Protein AF-0000000074783397 (afdb_homodimer)

Nearest PDB structures (foldseek):
  5oes-assembly3_F  TM=9.819E-01  e=5.656E-22  Solanum tuberosum
  5oes-assembly1_B  TM=9.816E-01  e=9.470E-22  Solanum tuberosum
  5oes-assembly1_A  TM=9.809E-01  e=1.003E-21  Solanum tuberosum
  5oes-assembly3_E  TM=9.808E-01  e=1.125E-21  Solanum tuberosum
  3kal-assembly1_A  TM=9.768E-01  e=3.300E-20  Glycine max

Radius of gyration: 29.47 Å; Cα contacts (8 Å, |Δi|>4): 673; chains: 2; bounding box: 68×84×69 Å

InterPro domains:
  IPR005615 Glutathione synthase [PF03917] (94-286)
  IPR005615 Glutathione synthase [PTHR11130] (87-312)
  IPR014049 Glutathione synthase, N-terminal, eukaryotic [G3DSA:3.30.1490.80] (87-173)
  IPR037013 Glutathione synthase, substrate-binding domain superfamily [G3DSA:3.40.50.1760] (271-317)

Sequence (634 aa):
MSALARIRLDLFSTNLFNADRIYNQNRTLLPLAFARELHFAIAKQDLHNAAYRRQFHSCAFDLTMDRTGFAERGEEVEDEIAISPIAHSVAPDLVDEIVYDALVWSSLHGLVVGDRRVEGSGTVPGVGLVHAPFSLLPMPFPKRYWRQASELAPIFNELVDRVSLDGKFLQDALSRTKQADAFTSRLLDIHSEMLEKNKTEDIRLGLHRSDYMVDGETNLLLQIEFNTISSSFAGLSCLVSELHRNLLNHYGKNLGLDPRKVPGNTAVSRFAEAIAKAWNEYNNTSAVVTIVVQGEERNMYDQHCLTALLKEIYPLPMSALARIRLDLFSTNLFNADRIYNQNRTLLPLAFARELHFAIAKQDLHNAAYRRQFHSCAFDLTMDRTGFAERGEEVEDEIAISPIAHSVAPDLVDEIVYDALVWSSLHGLVVGDRRVEGSGTVPGVGLVHAPFSLLPMPFPKRYWRQASELAPIFNELVDRVSLDGKFLQDALSRTKQADAFTSRLLDIHSEMLEKNKTEDIRLGLHRSDYMVDGETNLLLQIEFNTISSSFAGLSCLVSELHRNLLNHYGKNLGLDPRKVPGNTAVSRFAEAIAKAWNEYNNTSAVVTIVVQGEERNMYDQHCLTALLKEIYPLP

Structure (mmCIF, N/CA/C/O backbone):
data_AF-0000000074783397-model_v1
#
loop_
_entity.id
_entity.type
_entity.pdbx_description
1 polymer 'Glutathione synthetase'
#
loop_
_atom_site.group_PDB
_atom_site.id
_atom_site.type_symbol
_atom_site.label_atom_id
_atom_site.label_alt_id
_atom_site.label_comp_id
_atom_site.label_asym_id
_atom_site.label_entity_id
_atom_site.label_seq_id
_atom_site.pdbx_PDB_ins_code
_atom_site.Cartn_x
_atom_site.Cartn_y
_atom_site.Cartn_z
_atom_site.occupancy
_atom_site.B_iso_or_equiv
_atom_site.auth_seq_id
_atom_site.auth_comp_id
_atom_site.auth_asym_id
_atom_site.auth_atom_id
_atom_site.pdbx_PDB_model_num
ATOM 1 N N . MET A 1 1 ? 32.438 -26.734 -14 1 20.53 1 MET A N 1
ATOM 2 C CA . MET A 1 1 ? 31.484 -26.656 -15.102 1 20.53 1 MET A CA 1
ATOM 3 C C . MET A 1 1 ? 30.047 -26.734 -14.57 1 20.53 1 MET A C 1
ATOM 5 O O . MET A 1 1 ? 29.406 -27.781 -14.648 1 20.53 1 MET A O 1
ATOM 9 N N . SER A 1 2 ? 29.797 -26.156 -13.289 1 21.59 2 SER A N 1
ATOM 10 C CA . SER A 1 2 ? 28.703 -26.25 -12.32 1 21.59 2 SER A CA 1
ATOM 11 C C . SER A 1 2 ? 27.375 -25.812 -12.93 1 21.59 2 SER A C 1
ATOM 13 O O . SER A 1 2 ? 27.281 -24.703 -13.453 1 21.59 2 SER A O 1
ATOM 15 N N . ALA A 1 3 ? 26.641 -26.766 -13.586 1 20.2 3 ALA A N 1
ATOM 16 C CA . ALA A 1 3 ? 25.391 -26.719 -14.344 1 20.2 3 ALA A CA 1
ATOM 17 C C . ALA A 1 3 ? 24.328 -25.906 -13.602 1 20.2 3 ALA A C 1
ATOM 19 O O . ALA A 1 3 ? 24.016 -26.203 -12.445 1 20.2 3 ALA A O 1
ATOM 20 N N . LEU A 1 4 ? 24.312 -24.594 -13.781 1 20.5 4 LEU A N 1
ATOM 21 C CA . LEU A 1 4 ? 23.391 -23.547 -13.352 1 20.5 4 LEU A CA 1
ATOM 22 C C . LEU A 1 4 ? 21.953 -23.953 -13.633 1 20.5 4 LEU A C 1
ATOM 24 O O . LEU A 1 4 ? 21.531 -24.031 -14.797 1 20.5 4 LEU A O 1
ATOM 28 N N . ALA A 1 5 ? 21.453 -25.016 -12.984 1 20.14 5 ALA A N 1
ATOM 29 C CA . ALA A 1 5 ? 20.078 -25.469 -13.164 1 20.14 5 ALA A CA 1
ATOM 30 C C . ALA A 1 5 ? 19.094 -24.344 -12.867 1 20.14 5 ALA A C 1
ATOM 32 O O . ALA A 1 5 ? 19.062 -23.812 -11.758 1 20.14 5 ALA A O 1
ATOM 33 N N . ARG A 1 6 ? 18.891 -23.359 -13.828 1 22.27 6 ARG A N 1
ATOM 34 C CA . ARG A 1 6 ? 17.922 -22.266 -13.828 1 22.27 6 ARG A CA 1
ATOM 35 C C . ARG A 1 6 ? 16.5 -22.797 -13.719 1 22.27 6 ARG A C 1
ATOM 37 O O . ARG A 1 6 ? 16.078 -23.656 -14.5 1 22.27 6 ARG A O 1
ATOM 44 N N . ILE A 1 7 ? 16.109 -22.984 -12.523 1 21.36 7 ILE A N 1
ATOM 45 C CA . ILE A 1 7 ? 14.703 -23.312 -12.375 1 21.36 7 ILE A CA 1
ATOM 46 C C . ILE A 1 7 ? 13.852 -22.234 -13.039 1 21.36 7 ILE A C 1
ATOM 48 O O . ILE A 1 7 ? 13.914 -21.062 -12.648 1 21.36 7 ILE A O 1
ATOM 52 N N . ARG A 1 8 ? 13.703 -22.328 -14.383 1 22.64 8 ARG A N 1
ATOM 53 C CA . ARG A 1 8 ? 12.867 -21.406 -15.148 1 22.64 8 ARG A CA 1
ATOM 54 C C . ARG A 1 8 ? 11.398 -21.547 -14.742 1 22.64 8 ARG A C 1
ATOM 56 O O . ARG A 1 8 ? 10.82 -22.625 -14.828 1 22.64 8 ARG A O 1
ATOM 63 N N . LEU A 1 9 ? 11.055 -20.875 -13.742 1 22.31 9 LEU A N 1
ATOM 64 C CA . LEU A 1 9 ? 9.625 -20.719 -13.523 1 22.31 9 LEU A CA 1
ATOM 65 C C . LEU A 1 9 ? 8.977 -19.938 -14.656 1 22.31 9 LEU A C 1
ATOM 67 O O . LEU A 1 9 ? 9.336 -18.781 -14.906 1 22.31 9 LEU A O 1
ATOM 71 N N . ASP A 1 10 ? 8.648 -20.594 -15.742 1 23.75 10 ASP A N 1
ATOM 72 C CA . ASP A 1 10 ? 7.93 -19.984 -16.859 1 23.75 10 ASP A CA 1
ATOM 73 C C . ASP A 1 10 ? 6.547 -19.5 -16.438 1 23.75 10 ASP A C 1
ATOM 75 O O . ASP A 1 10 ? 5.641 -20.312 -16.219 1 23.75 10 ASP A O 1
ATOM 79 N N . LEU A 1 11 ? 6.543 -18.547 -15.578 1 23.08 11 LEU A N 1
ATOM 80 C CA . LEU A 1 11 ? 5.254 -17.906 -15.375 1 23.08 11 LEU A CA 1
ATOM 81 C C . LEU A 1 11 ? 4.812 -17.172 -16.641 1 23.08 11 LEU A C 1
ATOM 83 O O . LEU A 1 11 ? 5.449 -16.188 -17.047 1 23.08 11 LEU A O 1
ATOM 87 N N . PHE A 1 12 ? 4.375 -17.891 -17.703 1 23.73 12 PHE A N 1
ATOM 88 C CA . PHE A 1 12 ? 3.867 -17.281 -18.922 1 23.73 12 PHE A CA 1
ATOM 89 C C . PHE A 1 12 ? 2.617 -16.453 -18.641 1 23.73 12 PHE A C 1
ATOM 91 O O . PHE A 1 12 ? 1.717 -16.906 -17.938 1 23.73 12 PHE A O 1
ATOM 98 N N . SER A 1 13 ? 2.83 -15.156 -18.531 1 23.19 13 SER A N 1
ATOM 99 C CA . SER A 1 13 ? 1.697 -14.234 -18.5 1 23.19 13 SER A CA 1
ATOM 100 C C . SER A 1 13 ? 0.89 -14.305 -19.797 1 23.19 13 SER A C 1
ATOM 102 O O . SER A 1 13 ? 1.434 -14.109 -20.875 1 23.19 13 SER A O 1
ATOM 104 N N . THR A 1 14 ? 0.062 -15.32 -20 1 24.84 14 THR A N 1
ATOM 105 C CA . THR A 1 14 ? -0.842 -15.328 -21.141 1 24.84 14 THR A CA 1
ATOM 106 C C . THR A 1 14 ? -1.585 -14 -21.25 1 24.84 14 THR A C 1
ATOM 108 O O . THR A 1 14 ? -2.131 -13.5 -20.266 1 24.84 14 THR A O 1
ATOM 111 N N . ASN A 1 15 ? -0.94 -13.148 -22.062 1 24.53 15 ASN A N 1
ATOM 112 C CA . ASN A 1 15 ? -1.583 -11.898 -22.453 1 24.53 15 ASN A CA 1
ATOM 113 C C . ASN A 1 15 ? -2.971 -12.141 -23.031 1 24.53 15 ASN A C 1
ATOM 115 O O . ASN A 1 15 ? -3.115 -12.859 -24.031 1 24.53 15 ASN A O 1
ATOM 119 N N . LEU A 1 16 ? -3.969 -12.055 -22.266 1 25.42 16 LEU A N 1
ATOM 120 C CA . LEU A 1 16 ? -5.379 -12.102 -22.641 1 25.42 16 LEU A CA 1
ATOM 121 C C . LEU A 1 16 ? -5.637 -11.281 -23.891 1 25.42 16 LEU A C 1
ATOM 123 O O . LEU A 1 16 ? -6.609 -11.523 -24.609 1 25.42 16 LEU A O 1
ATOM 127 N N . PHE A 1 17 ? -4.84 -10.273 -24.141 1 25.55 17 PHE A N 1
ATOM 128 C CA . PHE A 1 17 ? -5.312 -9.367 -25.172 1 25.55 17 PHE A CA 1
ATOM 129 C C . PHE A 1 17 ? -5.059 -9.945 -26.562 1 25.55 17 PHE A C 1
ATOM 131 O O . PHE A 1 17 ? -5.438 -9.352 -27.578 1 25.55 17 PHE A O 1
ATOM 138 N N . ASN A 1 18 ? -4.113 -10.883 -26.625 1 25.03 18 ASN A N 1
ATOM 139 C CA . ASN A 1 18 ? -3.883 -11.242 -28.016 1 25.03 18 ASN A CA 1
ATOM 140 C C . ASN A 1 18 ? -5.047 -12.047 -28.594 1 25.03 18 ASN A C 1
ATOM 142 O O . ASN A 1 18 ? -4.855 -12.898 -29.453 1 25.03 18 ASN A O 1
ATOM 146 N N . ALA A 1 19 ? -6.141 -12.07 -27.875 1 25.98 19 ALA A N 1
ATOM 147 C CA . ALA A 1 19 ? -7.258 -12.852 -28.406 1 25.98 19 ALA A CA 1
ATOM 148 C C . ALA A 1 19 ? -7.68 -12.352 -29.781 1 25.98 19 ALA A C 1
ATOM 150 O O . ALA A 1 19 ? -8.398 -13.047 -30.5 1 25.98 19 ALA A O 1
ATOM 151 N N . ASP A 1 20 ? -7.254 -11.102 -30.125 1 25.78 20 ASP A N 1
ATOM 152 C CA . ASP A 1 20 ? -7.848 -10.617 -31.375 1 25.78 20 ASP A CA 1
ATOM 153 C C . ASP A 1 20 ? -7.293 -11.375 -32.562 1 25.78 20 ASP A C 1
ATOM 155 O O . ASP A 1 20 ? -7.996 -11.586 -33.562 1 25.78 20 ASP A O 1
ATOM 159 N N . ARG A 1 21 ? -5.969 -11.664 -32.531 1 25.88 21 ARG A N 1
ATOM 160 C CA . ARG A 1 21 ? -5.438 -12.023 -33.844 1 25.88 21 ARG A CA 1
ATOM 161 C C . ARG A 1 21 ? -5.891 -13.422 -34.25 1 25.88 21 ARG A C 1
ATOM 163 O O . ARG A 1 21 ? -5.766 -13.812 -35.406 1 25.88 21 ARG A O 1
ATOM 170 N N . ILE A 1 22 ? -6.062 -14.258 -33.219 1 26.2 22 ILE A N 1
ATOM 171 C CA . ILE A 1 22 ? -6.234 -15.633 -33.688 1 26.2 22 ILE A CA 1
ATOM 172 C C . ILE A 1 22 ? -7.633 -15.812 -34.281 1 26.2 22 ILE A C 1
ATOM 174 O O . ILE A 1 22 ? -8.016 -16.922 -34.656 1 26.2 22 ILE A O 1
ATOM 178 N N . TYR A 1 23 ? -8.453 -14.703 -34.281 1 24.39 23 TYR A N 1
ATOM 179 C CA . TYR A 1 23 ? -9.828 -14.977 -34.688 1 24.39 23 TYR A CA 1
ATOM 180 C C . TYR A 1 23 ? -9.891 -15.359 -36.156 1 24.39 23 TYR A C 1
ATOM 182 O O . TYR A 1 23 ? -10.961 -15.703 -36.656 1 24.39 23 TYR A O 1
ATOM 190 N N . ASN A 1 24 ? -8.961 -14.859 -36.906 1 22.72 24 ASN A N 1
ATOM 191 C CA . ASN A 1 24 ? -9.453 -14.914 -38.25 1 22.72 24 ASN A CA 1
ATOM 192 C C . ASN A 1 24 ? -9.547 -16.344 -38.781 1 22.72 24 ASN A C 1
ATOM 194 O O . ASN A 1 24 ? -10.266 -16.625 -39.719 1 22.72 24 ASN A O 1
ATOM 198 N N . GLN A 1 25 ? -8.398 -17.109 -38.594 1 22.19 25 GLN A N 1
ATOM 199 C CA . GLN A 1 25 ? -8.469 -18.078 -39.688 1 22.19 25 GLN A CA 1
ATOM 200 C C . GLN A 1 25 ? -9.547 -19.125 -39.438 1 22.19 25 GLN A C 1
ATOM 202 O O . GLN A 1 25 ? -10.422 -19.344 -40.281 1 22.19 25 GLN A O 1
ATOM 207 N N . ASN A 1 26 ? -9.133 -20.453 -39.125 1 21.8 26 ASN A N 1
ATOM 208 C CA . ASN A 1 26 ? -9.805 -21.688 -39.5 1 21.8 26 ASN A CA 1
ATOM 209 C C . ASN A 1 26 ? -11 -21.969 -38.594 1 21.8 26 ASN A C 1
ATOM 211 O O . ASN A 1 26 ? -11.016 -21.578 -37.438 1 21.8 26 ASN A O 1
ATOM 215 N N . ARG A 1 27 ? -12.328 -22.406 -39.062 1 24.02 27 ARG A N 1
ATOM 216 C CA . ARG A 1 27 ? -13.727 -22.75 -38.812 1 24.02 27 ARG A CA 1
ATOM 217 C C . ARG A 1 27 ? -13.852 -23.656 -37.594 1 24.02 27 ARG A C 1
ATOM 219 O O . ARG A 1 27 ? -14.961 -24.047 -37.219 1 24.02 27 ARG A O 1
ATOM 226 N N . THR A 1 28 ? -12.828 -24.562 -37.375 1 20.86 28 THR A N 1
ATOM 227 C CA . THR A 1 28 ? -13.25 -25.609 -36.438 1 20.86 28 THR A CA 1
ATOM 228 C C . THR A 1 28 ? -13.5 -25.016 -35.062 1 20.86 28 THR A C 1
ATOM 230 O O . THR A 1 28 ? -12.609 -24.391 -34.469 1 20.86 28 THR A O 1
ATOM 233 N N . LEU A 1 29 ? -14.82 -24.562 -34.75 1 22.78 29 LEU A N 1
ATOM 234 C CA . LEU A 1 29 ? -15.555 -23.828 -33.75 1 22.78 29 LEU A CA 1
ATOM 235 C C . LEU A 1 29 ? -15.258 -24.375 -32.344 1 22.78 29 LEU A C 1
ATOM 237 O O . LEU A 1 29 ? -15.781 -25.438 -31.969 1 22.78 29 LEU A O 1
ATOM 241 N N . LEU A 1 30 ? -13.922 -24.719 -32.031 1 20.81 30 LEU A N 1
ATOM 242 C CA . LEU A 1 30 ? -13.93 -25.219 -30.672 1 20.81 30 LEU A CA 1
ATOM 243 C C . LEU A 1 30 ? -14.555 -24.219 -29.719 1 20.81 30 LEU A C 1
ATOM 245 O O . LEU A 1 30 ? -14.336 -23 -29.859 1 20.81 30 LEU A O 1
ATOM 249 N N . PRO A 1 31 ? -15.773 -24.531 -28.984 1 22.45 31 PRO A N 1
ATOM 250 C CA . PRO A 1 31 ? -16.594 -23.766 -28.047 1 22.45 31 PRO A CA 1
ATOM 251 C C . PRO A 1 31 ? -15.773 -23.016 -27 1 22.45 31 PRO A C 1
ATOM 253 O O . PRO A 1 31 ? -16.312 -22.594 -25.969 1 22.45 31 PRO A O 1
ATOM 256 N N . LEU A 1 32 ? -14.461 -22.719 -27.328 1 22.64 32 LEU A N 1
ATOM 257 C CA . LEU A 1 32 ? -13.703 -22 -26.297 1 22.64 32 LEU A CA 1
ATOM 258 C C . LEU A 1 32 ? -14.305 -20.641 -26.031 1 22.64 32 LEU A C 1
ATOM 260 O O . LEU A 1 32 ? -13.68 -19.781 -25.391 1 22.64 32 LEU A O 1
ATOM 264 N N . ALA A 1 33 ? -15.5 -20.297 -26.672 1 23.39 33 ALA A N 1
ATOM 265 C CA . ALA A 1 33 ? -16.047 -18.953 -26.844 1 23.39 33 ALA A CA 1
ATOM 266 C C . ALA A 1 33 ? -16.438 -18.359 -25.484 1 23.39 33 ALA A C 1
ATOM 268 O O . ALA A 1 33 ? -16.5 -17.141 -25.344 1 23.39 33 ALA A O 1
ATOM 269 N N . PHE A 1 34 ? -16.938 -19.234 -24.547 1 22.19 34 PHE A N 1
ATOM 270 C CA . PHE A 1 34 ? -17.812 -18.656 -23.547 1 22.19 34 PHE A CA 1
ATOM 271 C C . PHE A 1 34 ? -17.031 -17.75 -22.609 1 22.19 34 PHE A C 1
ATOM 273 O O . PHE A 1 34 ? -17.562 -16.766 -22.094 1 22.19 34 PHE A O 1
ATOM 280 N N . ALA A 1 35 ? -15.82 -18.141 -22.25 1 22.22 35 ALA A N 1
ATOM 281 C CA . ALA A 1 35 ? -15.219 -17.453 -21.109 1 22.22 35 ALA A CA 1
ATOM 282 C C . ALA A 1 35 ? -14.859 -16.016 -21.453 1 22.22 35 ALA A C 1
ATOM 284 O O . ALA A 1 35 ? -14.484 -15.234 -20.578 1 22.22 35 ALA A O 1
ATOM 285 N N . ARG A 1 36 ? -14.859 -15.672 -22.734 1 24.34 36 ARG A N 1
ATOM 286 C CA . ARG A 1 36 ? -14.375 -14.367 -23.188 1 24.34 36 ARG A CA 1
ATOM 287 C C . ARG A 1 36 ? -15.352 -13.266 -22.797 1 24.34 36 ARG A C 1
ATOM 289 O O . ARG A 1 36 ? -14.961 -12.102 -22.656 1 24.34 36 ARG A O 1
ATOM 296 N N . GLU A 1 37 ? -16.688 -13.648 -22.859 1 24.59 37 GLU A N 1
ATOM 297 C CA . GLU A 1 37 ? -17.734 -12.633 -22.859 1 24.59 37 GLU A CA 1
ATOM 298 C C . GLU A 1 37 ? -17.844 -11.969 -21.484 1 24.59 37 GLU A C 1
ATOM 300 O O . GLU A 1 37 ? -18.281 -10.82 -21.375 1 24.59 37 GLU A O 1
ATOM 305 N N . LEU A 1 38 ? -17.531 -12.758 -20.484 1 23.67 38 LEU A N 1
ATOM 306 C CA . LEU A 1 38 ? -17.969 -12.172 -19.219 1 23.67 38 LEU A CA 1
ATOM 307 C C . LEU A 1 38 ? -17.156 -10.93 -18.891 1 23.67 38 LEU A C 1
ATOM 309 O O . LEU A 1 38 ? -17.578 -10.102 -18.078 1 23.67 38 LEU A O 1
ATOM 313 N N . HIS A 1 39 ? -15.953 -10.898 -19.531 1 22.66 39 HIS A N 1
ATOM 314 C CA . HIS A 1 39 ? -15.086 -9.883 -18.953 1 22.66 39 HIS A CA 1
ATOM 315 C C . HIS A 1 39 ? -15.609 -8.484 -19.234 1 22.66 39 HIS A C 1
ATOM 317 O O . HIS A 1 39 ? -15.5 -7.586 -18.391 1 22.66 39 HIS A O 1
ATOM 323 N N . PHE A 1 40 ? -15.922 -8.32 -20.578 1 22.94 40 PHE A N 1
ATOM 324 C CA . PHE A 1 40 ? -16 -6.945 -21.062 1 22.94 40 PHE A CA 1
ATOM 325 C C . PHE A 1 40 ? -17.344 -6.32 -20.703 1 22.94 40 PHE A C 1
ATOM 327 O O . PHE A 1 40 ? -17.688 -5.242 -21.188 1 22.94 40 PHE A O 1
ATOM 334 N N . ALA A 1 41 ? -18.156 -7.105 -20 1 23.31 41 ALA A N 1
ATOM 335 C CA . ALA A 1 41 ? -19.484 -6.527 -19.938 1 23.31 41 ALA A CA 1
ATOM 336 C C . ALA A 1 41 ? -19.453 -5.16 -19.25 1 23.31 41 ALA A C 1
ATOM 338 O O . ALA A 1 41 ? -20.406 -4.383 -19.359 1 23.31 41 ALA A O 1
ATOM 339 N N . ILE A 1 42 ? -18.438 -5 -18.438 1 22.64 42 ILE A N 1
ATOM 340 C CA . ILE A 1 42 ? -18.797 -3.875 -17.578 1 22.64 42 ILE A CA 1
ATOM 341 C C . ILE A 1 42 ? -18.609 -2.566 -18.344 1 22.64 42 ILE A C 1
ATOM 343 O O . ILE A 1 42 ? -18.844 -1.484 -17.797 1 22.64 42 ILE A O 1
ATOM 347 N N . ALA A 1 43 ? -17.906 -2.725 -19.578 1 21.66 43 ALA A N 1
ATOM 348 C CA . ALA A 1 43 ? -17.547 -1.361 -19.969 1 21.66 43 ALA A CA 1
ATOM 349 C C . ALA A 1 43 ? -18.797 -0.536 -20.25 1 21.66 43 ALA A C 1
ATOM 351 O O . ALA A 1 43 ? -18.906 0.61 -19.812 1 21.66 43 ALA A O 1
ATOM 352 N N . LYS A 1 44 ? -19.375 -0.853 -21.484 1 20.84 44 LYS A N 1
ATOM 353 C CA . LYS A 1 44 ? -20.125 0.186 -22.188 1 20.84 44 LYS A CA 1
ATOM 354 C C . LYS A 1 44 ? -21.516 0.368 -21.594 1 20.84 44 LYS A C 1
ATOM 356 O O . LYS A 1 44 ? -22.422 -0.427 -21.859 1 20.84 44 LYS A O 1
ATOM 361 N N . GLN A 1 45 ? -21.688 0.542 -20.328 1 21.56 45 GLN A N 1
ATOM 362 C CA . GLN A 1 45 ? -23.062 0.847 -19.953 1 21.56 45 GLN A CA 1
ATOM 363 C C . GLN A 1 45 ? -23.609 2.004 -20.781 1 21.56 45 GLN A C 1
ATOM 365 O O . GLN A 1 45 ? -23.172 3.145 -20.641 1 21.56 45 GLN A O 1
ATOM 370 N N . ASP A 1 46 ? -23.844 1.751 -22.125 1 22.02 46 ASP A N 1
ATOM 371 C CA . ASP A 1 46 ? -24.875 2.641 -22.656 1 22.02 46 ASP A CA 1
ATOM 372 C C . ASP A 1 46 ? -26.094 2.701 -21.734 1 22.02 46 ASP A C 1
ATOM 374 O O . ASP A 1 46 ? -26.562 1.67 -21.266 1 22.02 46 ASP A O 1
ATOM 378 N N . LEU A 1 47 ? -26.406 3.846 -21.141 1 21.91 47 LEU A N 1
ATOM 379 C CA . LEU A 1 47 ? -27.453 4.262 -20.188 1 21.91 47 LEU A CA 1
ATOM 380 C C . LEU A 1 47 ? -28.812 3.732 -20.625 1 21.91 47 LEU A C 1
ATOM 382 O O . LEU A 1 47 ? -29.812 3.938 -19.922 1 21.91 47 LEU A O 1
ATOM 386 N N . HIS A 1 48 ? -28.969 3.418 -22.016 1 21.62 48 HIS A N 1
ATOM 387 C CA . HIS A 1 48 ? -30.406 3.424 -22.234 1 21.62 48 HIS A CA 1
ATOM 388 C C . HIS A 1 48 ? -31.078 2.254 -21.516 1 21.62 48 HIS A C 1
ATOM 390 O O . HIS A 1 48 ? -32.031 2.443 -20.781 1 21.62 48 HIS A O 1
ATOM 396 N N . ASN A 1 49 ? -31.266 1.076 -22.391 1 20.48 49 ASN A N 1
ATOM 397 C CA . ASN A 1 49 ? -32.375 0.144 -22.203 1 20.48 49 ASN A CA 1
ATOM 398 C C . ASN A 1 49 ? -32.094 -0.825 -21.062 1 20.48 49 ASN A C 1
ATOM 400 O O . ASN A 1 49 ? -31.125 -1.577 -21.094 1 20.48 49 ASN A O 1
ATOM 404 N N . ALA A 1 50 ? -32.5 -0.555 -19.875 1 21.59 50 ALA A N 1
ATOM 405 C CA . ALA A 1 50 ? -32.5 -1.151 -18.547 1 21.59 50 ALA A CA 1
ATOM 406 C C . ALA A 1 50 ? -32.938 -2.613 -18.594 1 21.59 50 ALA A C 1
ATOM 408 O O . ALA A 1 50 ? -33.188 -3.23 -17.562 1 21.59 50 ALA A O 1
ATOM 409 N N . ALA A 1 51 ? -33.344 -3.074 -19.891 1 20.5 51 ALA A N 1
ATOM 410 C CA . ALA A 1 51 ? -34.219 -4.223 -19.672 1 20.5 51 ALA A CA 1
ATOM 411 C C . ALA A 1 51 ? -33.469 -5.375 -19.016 1 20.5 51 ALA A C 1
ATOM 413 O O . ALA A 1 51 ? -32.25 -5.359 -18.938 1 20.5 51 ALA A O 1
ATOM 414 N N . TYR A 1 52 ? -34 -6.66 -19.172 1 19.94 52 TYR A N 1
ATOM 415 C CA . TYR A 1 52 ? -34.062 -7.953 -18.5 1 19.94 52 TYR A CA 1
ATOM 416 C C . TYR A 1 52 ? -32.844 -8.781 -18.797 1 19.94 52 TYR A C 1
ATOM 418 O O . TYR A 1 52 ? -32.844 -9.609 -19.719 1 19.94 52 TYR A O 1
ATOM 426 N N . ARG A 1 53 ? -31.578 -8.164 -18.984 1 22.25 53 ARG A N 1
ATOM 427 C CA . ARG A 1 53 ? -30.578 -9.117 -19.453 1 22.25 53 ARG A CA 1
ATOM 428 C C . ARG A 1 53 ? -30.438 -10.281 -18.469 1 22.25 53 ARG A C 1
ATOM 430 O O . ARG A 1 53 ? -30.406 -10.078 -17.266 1 22.25 53 ARG A O 1
ATOM 437 N N . ARG A 1 54 ? -30.719 -11.438 -18.891 1 21.72 54 ARG A N 1
ATOM 438 C CA . ARG A 1 54 ? -30.578 -12.773 -18.312 1 21.72 54 ARG A CA 1
ATOM 439 C C . ARG A 1 54 ? -29.141 -13.016 -17.859 1 21.72 54 ARG A C 1
ATOM 441 O O . ARG A 1 54 ? -28.203 -12.953 -18.656 1 21.72 54 ARG A O 1
ATOM 448 N N . GLN A 1 55 ? -28.719 -12.461 -16.688 1 21.81 55 GLN A N 1
ATOM 449 C CA . GLN A 1 55 ? -27.438 -12.477 -15.984 1 21.81 55 GLN A CA 1
ATOM 450 C C . GLN A 1 55 ? -26.859 -13.883 -15.906 1 21.81 55 GLN A C 1
ATOM 452 O O . GLN A 1 55 ? -27.453 -14.766 -15.273 1 21.81 55 GLN A O 1
ATOM 457 N N . PHE A 1 56 ? -26.312 -14.336 -17.031 1 20.94 56 PHE A N 1
ATOM 458 C CA . PHE A 1 56 ? -25.594 -15.602 -16.906 1 20.94 56 PHE A CA 1
ATOM 459 C C . PHE A 1 56 ? -24.484 -15.484 -15.867 1 20.94 56 PHE A C 1
ATOM 461 O O . PHE A 1 56 ? -23.672 -14.555 -15.922 1 20.94 56 PHE A O 1
ATOM 468 N N . HIS A 1 57 ? -24.688 -15.773 -14.57 1 22.17 57 HIS A N 1
ATOM 469 C CA . HIS A 1 57 ? -23.766 -15.805 -13.438 1 22.17 57 HIS A CA 1
ATOM 470 C C . HIS A 1 57 ? -22.672 -16.844 -13.648 1 22.17 57 HIS A C 1
ATOM 472 O O . HIS A 1 57 ? -22.922 -18.047 -13.555 1 22.17 57 HIS A O 1
ATOM 478 N N . SER A 1 58 ? -21.797 -16.641 -14.609 1 23.02 58 SER A N 1
ATOM 479 C CA . SER A 1 58 ? -20.641 -17.516 -14.672 1 23.02 58 SER A CA 1
ATOM 480 C C . SER A 1 58 ? -19.719 -17.297 -13.469 1 23.02 58 SER A C 1
ATOM 482 O O . SER A 1 58 ? -19.188 -16.203 -13.273 1 23.02 58 SER A O 1
ATOM 484 N N . CYS A 1 59 ? -20 -17.719 -12.234 1 22.77 59 CYS A N 1
ATOM 485 C CA . CYS A 1 59 ? -19.141 -17.672 -11.055 1 22.77 59 CYS A CA 1
ATOM 486 C C . CYS A 1 59 ? -17.969 -18.641 -11.195 1 22.77 59 CYS A C 1
ATOM 488 O O . CYS A 1 59 ? -18.156 -19.844 -11.297 1 22.77 59 CYS A O 1
ATOM 490 N N . ALA A 1 60 ? -16.969 -18.25 -11.922 1 24.22 60 ALA A N 1
ATOM 491 C CA . ALA A 1 60 ? -15.742 -19.062 -11.883 1 24.22 60 ALA A CA 1
ATOM 492 C C . ALA A 1 60 ? -15.133 -19.062 -10.48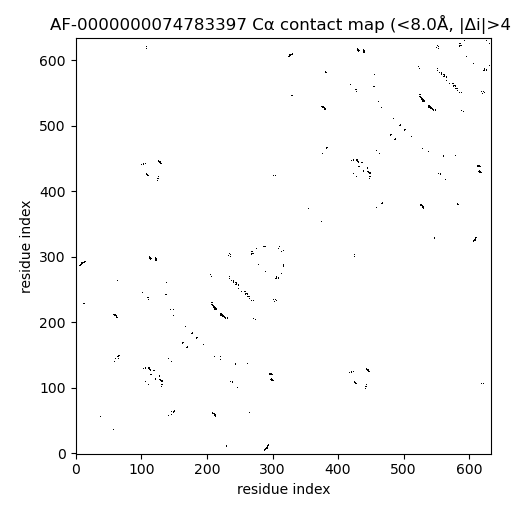4 1 24.22 60 ALA A C 1
ATOM 494 O O . ALA A 1 60 ? -14.914 -18.016 -9.891 1 24.22 60 ALA A O 1
ATOM 495 N N . PHE A 1 61 ? -15.492 -19.969 -9.578 1 24.78 61 PHE A N 1
ATOM 496 C CA . PHE A 1 61 ? -14.914 -20.156 -8.25 1 24.78 61 PHE A CA 1
ATOM 497 C C . PHE A 1 61 ? -13.547 -20.812 -8.344 1 24.78 61 PHE A C 1
ATOM 499 O O . PHE A 1 61 ? -13.375 -21.812 -9.07 1 24.78 61 PHE A O 1
ATOM 506 N N . ASP A 1 62 ? -12.641 -20.047 -8.297 1 25.64 62 ASP A N 1
ATOM 507 C CA . ASP A 1 62 ? -11.328 -20.641 -8.086 1 25.64 62 ASP A CA 1
ATOM 508 C C . ASP A 1 62 ? -11.203 -21.203 -6.672 1 25.64 62 ASP A C 1
ATOM 510 O O . ASP A 1 62 ? -11.281 -20.453 -5.695 1 25.64 62 ASP A O 1
ATOM 514 N N . LEU A 1 63 ? -11.695 -22.391 -6.352 1 25.86 63 LEU A N 1
ATOM 515 C CA . LEU A 1 63 ? -11.68 -23.047 -5.047 1 25.86 63 LEU A CA 1
ATOM 516 C C . LEU A 1 63 ? -10.281 -23.547 -4.703 1 25.86 63 LEU A C 1
ATOM 518 O O . LEU A 1 63 ? -9.812 -24.531 -5.289 1 25.86 63 LEU A O 1
ATOM 522 N N . THR A 1 64 ? -9.422 -22.766 -4.426 1 24.48 64 THR A N 1
ATOM 523 C CA . THR A 1 64 ? -8.266 -23.344 -3.746 1 24.48 64 THR A CA 1
ATOM 524 C C . THR A 1 64 ? -8.594 -23.656 -2.287 1 24.48 64 THR A C 1
ATOM 526 O O . THR A 1 64 ? -8.688 -22.734 -1.464 1 24.48 64 THR A O 1
ATOM 529 N N . MET A 1 65 ? -9.656 -24.516 -1.992 1 24.7 65 MET A N 1
ATOM 530 C CA . MET A 1 65 ? -10.18 -24.797 -0.658 1 24.7 65 MET A CA 1
ATOM 531 C C . MET A 1 65 ? -9.117 -25.469 0.21 1 24.7 65 MET A C 1
ATOM 533 O O . MET A 1 65 ? -8.414 -26.375 -0.249 1 24.7 65 MET A O 1
ATOM 537 N N . ASP A 1 66 ? -8.742 -24.797 1.205 1 22.69 66 ASP A N 1
ATOM 538 C CA . ASP A 1 66 ? -8.031 -25.484 2.275 1 22.69 66 ASP A CA 1
ATOM 539 C C . ASP A 1 66 ? -8.922 -26.516 2.951 1 22.69 66 ASP A C 1
ATOM 541 O O . ASP A 1 66 ? -10.133 -26.328 3.072 1 22.69 66 ASP A O 1
ATOM 545 N N . ARG A 1 67 ? -8.602 -27.844 3.033 1 24.42 67 ARG A N 1
ATOM 546 C CA . ARG A 1 67 ? -9.188 -29.031 3.627 1 24.42 67 ARG A CA 1
ATOM 547 C C . ARG A 1 67 ? -9.68 -28.766 5.043 1 24.42 67 ARG A C 1
ATOM 549 O O . ARG A 1 67 ? -10.227 -29.656 5.703 1 24.42 67 ARG A O 1
ATOM 556 N N . THR A 1 68 ? -9.352 -27.781 5.75 1 23.69 68 THR A N 1
ATOM 557 C CA . THR A 1 68 ? -9.547 -28.094 7.164 1 23.69 68 THR A CA 1
ATOM 558 C C . THR A 1 68 ? -11.031 -28.094 7.516 1 23.69 68 THR A C 1
ATOM 560 O O . THR A 1 68 ? -11.523 -29.047 8.125 1 23.69 68 THR A O 1
ATOM 563 N N . GLY A 1 69 ? -11.703 -27.031 8.008 1 23.44 69 GLY A N 1
ATOM 564 C CA . GLY A 1 69 ? -12.602 -27.094 9.156 1 23.44 69 GLY A CA 1
ATOM 565 C C . GLY A 1 69 ? -14.047 -27.344 8.766 1 23.44 69 GLY A C 1
ATOM 566 O O . GLY A 1 69 ? -14.961 -26.953 9.492 1 23.44 69 GLY A O 1
ATOM 567 N N . PHE A 1 70 ? -14.383 -27.844 7.555 1 26.77 70 PHE A N 1
ATOM 568 C CA . PHE A 1 70 ? -15.836 -27.906 7.43 1 26.77 70 PHE A CA 1
ATOM 569 C C . PHE A 1 70 ? -16.422 -28.984 8.328 1 26.77 70 PHE A C 1
ATOM 571 O O . PHE A 1 70 ? -16.031 -30.156 8.219 1 26.77 70 PHE A O 1
ATOM 578 N N . ALA A 1 71 ? -16.812 -28.641 9.602 1 21.84 71 ALA A N 1
ATOM 579 C CA . ALA A 1 71 ? -17.547 -29.562 10.461 1 21.84 71 ALA A CA 1
ATOM 580 C C . ALA A 1 71 ? -18.781 -30.125 9.75 1 21.84 71 ALA A C 1
ATOM 582 O O . ALA A 1 71 ? -19.422 -29.422 8.961 1 21.84 71 ALA A O 1
ATOM 583 N N . GLU A 1 72 ? -18.922 -31.375 9.664 1 24.66 72 GLU A N 1
ATOM 584 C CA . GLU A 1 72 ? -19.828 -32.375 9.117 1 24.66 72 GLU A CA 1
ATOM 585 C C . GLU A 1 72 ? -21.25 -32.156 9.602 1 24.66 72 GLU A C 1
ATOM 587 O O . GLU A 1 72 ? -22.062 -33.094 9.672 1 24.66 72 GLU A O 1
ATOM 592 N N . ARG A 1 73 ? -21.719 -30.969 10.156 1 26.39 73 ARG A N 1
ATOM 593 C CA . ARG A 1 73 ? -23.078 -31.266 10.617 1 26.39 73 ARG A CA 1
ATOM 594 C C . ARG A 1 73 ? -23.984 -31.625 9.445 1 26.39 73 ARG A C 1
ATOM 596 O O . ARG A 1 73 ? -24.094 -30.875 8.477 1 26.39 73 ARG A O 1
ATOM 603 N N . GLY A 1 74 ? -24.125 -32.875 9.133 1 25.31 74 GLY A N 1
ATOM 604 C CA . GLY A 1 74 ? -24.734 -33.688 8.102 1 25.31 74 GLY A CA 1
ATOM 605 C C . GLY A 1 74 ? -26.203 -33.375 7.887 1 25.31 74 GLY A C 1
ATOM 606 O O . GLY A 1 74 ? -26.938 -34.156 7.285 1 25.31 74 GLY A O 1
ATOM 607 N N . GLU A 1 75 ? -26.812 -32.344 8.664 1 30.88 75 GLU A N 1
ATOM 608 C CA . GLU A 1 75 ? -28.219 -32.562 8.383 1 30.88 75 GLU A CA 1
ATOM 609 C C . GLU A 1 75 ? -28.547 -32.25 6.922 1 30.88 75 GLU A C 1
ATOM 611 O O . GLU A 1 75 ? -28.062 -31.266 6.367 1 30.88 75 GLU A O 1
ATOM 616 N N . GLU A 1 76 ? -28.75 -33.125 6.176 1 30.75 76 GLU A N 1
ATOM 617 C CA . GLU A 1 76 ? -29.141 -33.188 4.77 1 30.75 76 GLU A CA 1
ATOM 618 C C . GLU A 1 76 ? -30.219 -32.156 4.441 1 30.75 76 GLU A C 1
ATOM 620 O O . GLU A 1 76 ? -31.406 -32.438 4.602 1 30.75 76 GLU A O 1
ATOM 625 N N . VAL A 1 77 ? -30.156 -30.875 5.02 1 28.73 77 VAL A N 1
ATOM 626 C CA . VAL A 1 77 ? -31.297 -30.078 4.602 1 28.73 77 VAL A CA 1
ATOM 627 C C . VAL A 1 77 ? -31.219 -29.812 3.098 1 28.73 77 VAL A C 1
ATOM 629 O O . VAL A 1 77 ? -30.156 -29.438 2.582 1 28.73 77 VAL A O 1
ATOM 632 N N . GLU A 1 78 ? -31.844 -30.469 2.307 1 32.06 78 GLU A N 1
ATOM 633 C CA . GLU A 1 78 ? -32.094 -30.203 0.894 1 32.06 78 GLU A CA 1
ATOM 634 C C . GLU A 1 78 ? -32.375 -28.719 0.653 1 32.06 78 GLU A C 1
ATOM 636 O O . GLU A 1 78 ? -33.5 -28.281 0.818 1 32.06 78 GLU A O 1
ATOM 641 N N . ASP A 1 79 ? -31.484 -27.781 1.152 1 32 79 ASP A N 1
ATOM 642 C CA . ASP A 1 79 ? -31.859 -26.375 1.07 1 32 79 ASP A CA 1
ATOM 643 C C . ASP A 1 79 ? -31.906 -25.906 -0.381 1 32 79 ASP A C 1
ATOM 645 O O . ASP A 1 79 ? -30.922 -26.047 -1.118 1 32 79 ASP A O 1
ATOM 649 N N . GLU A 1 80 ? -33 -25.891 -1.061 1 32.94 80 GLU A N 1
ATOM 650 C CA . GLU A 1 80 ? -33.281 -25.172 -2.287 1 32.94 80 GLU A CA 1
ATOM 651 C C . GLU A 1 80 ? -32.719 -23.75 -2.24 1 32.94 80 GLU A C 1
ATOM 653 O O . GLU A 1 80 ? -33.062 -22.969 -1.341 1 32.94 80 GLU A O 1
ATOM 658 N N . ILE A 1 81 ? -31.453 -23.516 -2.502 1 34.12 81 ILE A N 1
ATOM 659 C CA . ILE A 1 81 ? -30.859 -22.188 -2.572 1 34.12 81 ILE A CA 1
ATOM 660 C C . ILE A 1 81 ? -31.672 -21.297 -3.506 1 34.12 81 ILE A C 1
ATOM 662 O O 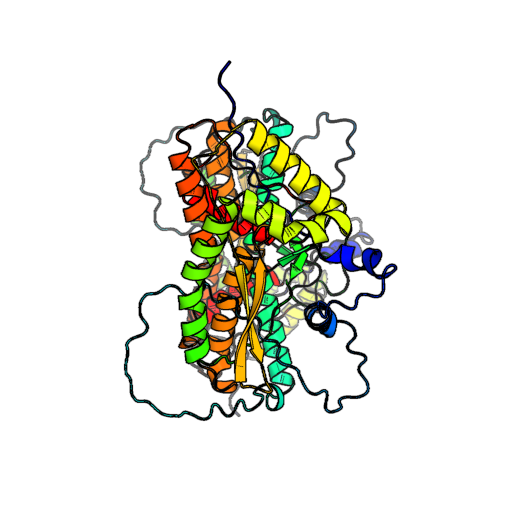. ILE A 1 81 ? -31.734 -21.547 -4.711 1 34.12 81 ILE A O 1
ATOM 666 N N . ALA A 1 82 ? -32.75 -20.688 -3.105 1 34.81 82 ALA A N 1
ATOM 667 C CA . ALA A 1 82 ? -33.406 -19.578 -3.795 1 34.81 82 ALA A CA 1
ATOM 668 C C . ALA A 1 82 ? -32.406 -18.453 -4.094 1 34.81 82 ALA A C 1
ATOM 670 O O . ALA A 1 82 ? -31.953 -17.766 -3.184 1 34.81 82 ALA A O 1
ATOM 671 N N . ILE A 1 83 ? -31.484 -18.625 -4.996 1 36.72 83 ILE A N 1
ATOM 672 C CA . ILE A 1 83 ? -30.672 -17.516 -5.461 1 36.72 83 ILE A CA 1
ATOM 673 C C . ILE A 1 83 ? -31.547 -16.297 -5.703 1 36.72 83 ILE A C 1
ATOM 675 O O . ILE A 1 83 ? -32.281 -16.219 -6.699 1 36.72 83 ILE A O 1
ATOM 679 N N . SER A 1 84 ? -32.219 -15.734 -4.824 1 41.31 84 SER A N 1
ATOM 680 C CA . SER A 1 84 ? -32.875 -14.453 -5.074 1 41.31 84 SER A CA 1
ATOM 681 C C . SER A 1 84 ? -31.859 -13.391 -5.496 1 41.31 84 SER A C 1
ATOM 683 O O . SER A 1 84 ? -30.812 -13.258 -4.875 1 41.31 84 SER A O 1
ATOM 685 N N . PRO A 1 85 ? -31.766 -12.961 -6.691 1 44.78 85 PRO A N 1
ATOM 686 C CA . PRO A 1 85 ? -30.875 -11.883 -7.121 1 44.78 85 PRO A CA 1
ATOM 687 C C . PRO A 1 85 ? -30.781 -10.75 -6.105 1 44.78 85 PRO A C 1
ATOM 689 O O . PRO A 1 85 ? -31.781 -10.117 -5.785 1 44.78 85 PRO A O 1
ATOM 692 N N . ILE A 1 86 ? -30 -10.812 -5.207 1 47.06 86 ILE A N 1
ATOM 693 C CA . ILE A 1 86 ? -29.719 -9.789 -4.211 1 47.06 86 ILE A CA 1
ATOM 694 C C . ILE A 1 86 ? -29.719 -8.414 -4.879 1 47.06 86 ILE A C 1
ATOM 696 O O . ILE A 1 86 ? -30.234 -7.441 -4.328 1 47.06 86 ILE A O 1
ATOM 700 N N . ALA A 1 87 ? -29.062 -8.383 -6.102 1 48.78 87 ALA A N 1
ATOM 701 C CA . ALA A 1 87 ? -28.766 -7.062 -6.664 1 48.78 87 ALA A CA 1
ATOM 702 C C . ALA A 1 87 ? -30.062 -6.293 -6.945 1 48.78 87 ALA A C 1
ATOM 704 O O . ALA A 1 87 ? -30.078 -5.062 -6.859 1 48.78 87 ALA A O 1
ATOM 705 N N . HIS A 1 88 ? -31.141 -7.039 -7.305 1 52.72 88 HIS A N 1
ATOM 706 C CA . HIS A 1 88 ? -32.312 -6.328 -7.809 1 52.72 88 HIS A CA 1
ATOM 707 C C . HIS A 1 88 ? -32.969 -5.512 -6.707 1 52.72 88 HIS A C 1
ATOM 709 O O . HIS A 1 88 ? -33.719 -4.566 -6.988 1 52.72 88 HIS A O 1
ATOM 715 N N . SER A 1 89 ? -32.531 -5.844 -5.434 1 62.41 89 SER A N 1
ATOM 716 C CA . SER A 1 89 ? -33.375 -5.156 -4.465 1 62.41 89 SER A CA 1
ATOM 717 C C . SER A 1 89 ? -32.562 -4.129 -3.666 1 62.41 89 SER A C 1
ATOM 719 O O . SER A 1 89 ? -33.094 -3.484 -2.762 1 62.41 89 SER A O 1
ATOM 721 N N . VAL A 1 90 ? -31.453 -3.912 -4.172 1 72.25 90 VAL A N 1
ATOM 722 C CA . VAL A 1 90 ? -30.719 -2.951 -3.355 1 72.25 90 VAL A CA 1
ATOM 723 C C . VAL A 1 90 ? -30.984 -1.536 -3.865 1 72.25 90 VAL A C 1
ATOM 725 O O . VAL A 1 90 ? -30.953 -1.29 -5.074 1 72.25 90 VAL A O 1
ATOM 728 N N . ALA A 1 91 ? -31.344 -0.686 -2.973 1 79.44 91 ALA A N 1
ATOM 729 C CA . ALA A 1 91 ? -31.578 0.711 -3.334 1 79.44 91 ALA A CA 1
ATOM 730 C C . ALA A 1 91 ? -30.359 1.299 -4.043 1 79.44 91 ALA A C 1
ATOM 732 O O . ALA A 1 91 ? -29.219 1.06 -3.633 1 79.44 91 ALA A O 1
ATOM 733 N N . PRO A 1 92 ? -30.656 1.96 -5.168 1 82.12 92 PRO A N 1
ATOM 734 C CA . PRO A 1 92 ? -29.562 2.504 -5.984 1 82.12 92 PRO A CA 1
ATOM 735 C C . PRO A 1 92 ? -28.594 3.361 -5.18 1 82.12 92 PRO A C 1
ATOM 737 O O . PRO A 1 92 ? -27.375 3.312 -5.41 1 82.12 92 PRO A O 1
ATOM 740 N N . ASP A 1 93 ? -29.094 4.023 -4.246 1 86.12 93 ASP A N 1
ATOM 741 C CA . ASP A 1 93 ? -28.234 4.879 -3.434 1 86.12 93 ASP A CA 1
ATOM 742 C C . ASP A 1 93 ? -27.281 4.047 -2.592 1 86.12 93 ASP A C 1
ATOM 744 O O . ASP A 1 93 ? -26.125 4.43 -2.402 1 86.12 93 ASP A O 1
ATOM 748 N N . LEU A 1 94 ? -27.812 3.01 -2.197 1 89.94 94 LEU A N 1
ATOM 749 C CA . LEU A 1 94 ? -26.984 2.121 -1.396 1 89.94 94 LEU A CA 1
ATOM 750 C C . LEU A 1 94 ? -25.875 1.501 -2.244 1 89.94 94 LEU A C 1
ATOM 752 O O . LEU A 1 94 ? -24.734 1.374 -1.791 1 89.94 94 LEU A O 1
ATOM 756 N N . VAL A 1 95 ? -26.281 1.16 -3.479 1 91.62 95 VAL A N 1
ATOM 757 C CA . VAL A 1 95 ? -25.297 0.579 -4.387 1 91.62 95 VAL A CA 1
ATOM 758 C C . VAL A 1 95 ? -24.172 1.574 -4.629 1 91.62 95 VAL A C 1
ATOM 760 O O . VAL A 1 95 ? -22.984 1.206 -4.594 1 91.62 95 VAL A O 1
ATOM 763 N N . ASP A 1 96 ? -24.547 2.797 -4.836 1 92.25 96 ASP A N 1
ATOM 764 C CA . ASP A 1 96 ? -23.531 3.828 -5.07 1 92.25 96 ASP A CA 1
ATOM 765 C C . ASP A 1 96 ? -22.609 3.977 -3.869 1 92.25 96 ASP A C 1
ATOM 767 O O . ASP A 1 96 ? -21.391 4.16 -4.031 1 92.25 96 ASP A O 1
ATOM 771 N N . GLU A 1 97 ? -23.188 3.902 -2.771 1 92.75 97 GLU A N 1
ATOM 772 C CA . GLU A 1 97 ? -22.391 4.008 -1.552 1 92.75 97 GLU A CA 1
ATOM 773 C C . GLU A 1 97 ? -21.438 2.834 -1.421 1 92.75 97 GLU A C 1
ATOM 775 O O . GLU A 1 97 ? -20.266 3.021 -1.076 1 92.75 97 GLU A O 1
ATOM 780 N N . ILE A 1 98 ? -21.938 1.655 -1.686 1 95.31 98 ILE A N 1
ATOM 781 C CA . ILE A 1 98 ? -21.109 0.458 -1.587 1 95.31 98 ILE A CA 1
ATOM 782 C C . ILE A 1 98 ? -20 0.517 -2.623 1 95.31 98 ILE A C 1
ATOM 784 O O . ILE A 1 98 ? -18.844 0.159 -2.33 1 95.31 98 ILE A O 1
ATOM 788 N N . VAL A 1 99 ? -20.359 0.94 -3.791 1 96.19 99 VAL A N 1
ATOM 789 C CA . VAL A 1 99 ? -19.359 1.056 -4.855 1 96.19 99 VAL A CA 1
ATOM 790 C C . VAL A 1 99 ? -18.266 2.025 -4.43 1 96.19 99 VAL A C 1
ATOM 792 O O . VAL A 1 99 ? -17.078 1.732 -4.586 1 96.19 99 VAL A O 1
ATOM 795 N N . TYR A 1 100 ? -18.688 3.131 -3.916 1 95.62 100 TYR A N 1
ATOM 796 C CA . TYR A 1 100 ? -17.719 4.121 -3.461 1 95.62 100 TYR A CA 1
ATOM 797 C C . TYR A 1 100 ? -16.781 3.527 -2.414 1 95.62 100 TYR A C 1
ATOM 799 O O . TYR A 1 100 ? -15.562 3.648 -2.525 1 95.62 100 TYR A O 1
ATOM 807 N N . ASP A 1 101 ? -17.328 2.879 -1.461 1 95.94 101 ASP A N 1
ATOM 808 C CA . ASP A 1 101 ? -16.531 2.291 -0.387 1 95.94 101 ASP A CA 1
ATOM 809 C C . ASP A 1 101 ? -15.617 1.194 -0.921 1 95.94 101 ASP A C 1
ATOM 811 O O . ASP A 1 101 ? -14.484 1.045 -0.459 1 95.94 101 ASP A O 1
ATOM 815 N N . ALA A 1 102 ? -16.125 0.432 -1.828 1 98.06 102 ALA A N 1
ATOM 816 C CA . ALA A 1 102 ? -15.32 -0.627 -2.426 1 98.06 102 ALA A CA 1
ATOM 817 C C . ALA A 1 102 ? -14.102 -0.051 -3.146 1 98.06 102 ALA A C 1
ATOM 819 O O . ALA A 1 102 ? -13 -0.581 -3.031 1 98.06 102 ALA A O 1
ATOM 820 N N . LEU A 1 103 ? -14.367 0.987 -3.877 1 98.12 103 LEU A N 1
ATOM 821 C CA . LEU A 1 103 ? -13.289 1.607 -4.637 1 98.12 103 LEU A CA 1
ATOM 822 C C . LEU A 1 103 ? -12.266 2.242 -3.701 1 98.12 103 LEU A C 1
ATOM 824 O O . LEU A 1 103 ? -11.055 2.168 -3.953 1 98.12 103 LEU A O 1
ATOM 828 N N . VAL A 1 104 ? -12.742 2.816 -2.654 1 97.75 104 VAL A N 1
ATOM 829 C CA . VAL A 1 104 ? -11.836 3.361 -1.649 1 97.75 104 VAL A CA 1
ATOM 830 C C . VAL A 1 104 ? -11 2.236 -1.049 1 97.75 104 VAL A C 1
ATOM 832 O O . VAL A 1 104 ? -9.773 2.334 -0.989 1 97.75 104 VAL A O 1
ATOM 835 N N . TRP A 1 105 ? -11.641 1.191 -0.625 1 98 105 TRP A N 1
ATOM 836 C CA . TRP A 1 105 ? -10.938 0.073 -0.008 1 98 105 TRP A CA 1
ATOM 837 C C . TRP A 1 105 ? -9.883 -0.495 -0.953 1 98 105 TRP A C 1
ATOM 839 O O . TRP A 1 105 ? -8.758 -0.772 -0.541 1 98 105 TRP A O 1
ATOM 849 N N . SER A 1 106 ? -10.289 -0.663 -2.227 1 98.5 106 SER A N 1
ATOM 850 C CA . SER A 1 106 ? -9.367 -1.187 -3.229 1 98.5 106 SER A CA 1
ATOM 851 C C . SER A 1 106 ? -8.117 -0.315 -3.342 1 98.5 106 SER A C 1
ATOM 853 O O . SER A 1 106 ? -7.004 -0.829 -3.43 1 98.5 106 SER A O 1
ATOM 855 N N . SER A 1 107 ? -8.32 0.962 -3.297 1 98.44 107 SER A N 1
ATOM 856 C CA . SER A 1 107 ? -7.223 1.915 -3.438 1 98.44 107 SER A CA 1
ATOM 857 C C . SER A 1 107 ? -6.301 1.88 -2.225 1 98.44 107 SER A C 1
ATOM 859 O O . SER A 1 107 ? -5.082 2.002 -2.361 1 98.44 107 SER A O 1
ATOM 861 N N . LEU A 1 108 ? -6.871 1.669 -1.102 1 98.19 108 LEU A N 1
ATOM 862 C CA . LEU A 1 108 ? -6.102 1.697 0.136 1 98.19 108 LEU A CA 1
ATOM 863 C C . LEU A 1 108 ? -5.34 0.39 0.333 1 98.19 108 LEU A C 1
ATOM 865 O O . LEU A 1 108 ? -4.336 0.353 1.046 1 98.19 108 LEU A O 1
ATOM 869 N N . HIS A 1 109 ? -5.738 -0.704 -0.311 1 98.19 109 HIS A N 1
ATOM 870 C CA . HIS A 1 109 ? -5.199 -2.01 0.056 1 98.19 109 HIS A CA 1
ATOM 871 C C . HIS A 1 109 ? -4.461 -2.648 -1.114 1 98.19 109 HIS A C 1
ATOM 873 O O . HIS A 1 109 ? -4.098 -3.826 -1.057 1 98.19 109 HIS A O 1
ATOM 879 N N . GLY A 1 110 ? -4.297 -1.918 -2.188 1 98.25 110 GLY A N 1
ATOM 880 C CA . GLY A 1 110 ? -3.459 -2.391 -3.277 1 98.25 110 GLY A CA 1
ATOM 881 C C . GLY A 1 110 ? -4.195 -3.297 -4.246 1 98.25 110 GLY A C 1
ATOM 882 O O . GLY A 1 110 ? -3.572 -4.09 -4.957 1 98.25 110 GLY A O 1
ATOM 883 N N . LEU A 1 111 ? -5.535 -3.307 -4.172 1 98.69 111 LEU A N 1
ATOM 884 C CA . LEU A 1 111 ? -6.309 -4 -5.195 1 98.69 111 LEU A CA 1
ATOM 885 C C . LEU A 1 111 ? -6.383 -3.174 -6.477 1 98.69 111 LEU A C 1
ATOM 887 O O . LEU A 1 111 ? -7.449 -2.67 -6.832 1 98.69 111 LEU A O 1
ATOM 891 N N . VAL A 1 112 ? -5.199 -3.135 -7.215 1 98.62 112 VAL A N 1
ATOM 892 C CA . VAL A 1 112 ? -5.043 -2.217 -8.336 1 98.62 112 VAL A CA 1
ATOM 893 C C . VAL A 1 112 ? -4.359 -2.934 -9.5 1 98.62 112 VAL A C 1
ATOM 895 O O . VAL A 1 112 ? -3.764 -3.998 -9.32 1 98.62 112 VAL A O 1
ATOM 898 N N . VAL A 1 113 ? -4.516 -2.377 -10.719 1 98.12 113 VAL A N 1
ATOM 899 C CA . VAL A 1 113 ? -3.824 -2.773 -11.945 1 98.12 113 VAL A CA 1
ATOM 900 C C . VAL A 1 113 ? -3.387 -1.529 -12.711 1 98.12 113 VAL A C 1
ATOM 902 O O . VAL A 1 113 ? -3.76 -0.408 -12.359 1 98.12 113 VAL A O 1
ATOM 905 N N . GLY A 1 114 ? -2.51 -1.767 -13.664 1 97.81 114 GLY A N 1
ATOM 906 C CA . GLY A 1 114 ? -2.199 -0.67 -14.57 1 97.81 114 GLY A CA 1
ATOM 907 C C . GLY A 1 114 ? -3.346 -0.318 -15.492 1 97.81 114 GLY A C 1
ATOM 908 O O . GLY A 1 114 ? -3.986 -1.205 -16.062 1 97.81 114 GLY A O 1
ATOM 909 N N . ASP A 1 115 ? -3.621 0.986 -15.555 1 96.56 115 ASP A N 1
ATOM 910 C CA . ASP A 1 115 ? -4.652 1.475 -16.469 1 96.56 115 ASP A CA 1
ATOM 911 C C . ASP A 1 115 ? -4.148 1.486 -17.906 1 96.56 115 ASP A C 1
ATOM 913 O O . ASP A 1 115 ? -3.248 2.254 -18.25 1 96.56 115 ASP A O 1
ATOM 917 N N . ARG A 1 116 ? -4.727 0.727 -18.75 1 93.5 116 ARG A N 1
ATOM 918 C CA . ARG A 1 116 ? -4.305 0.593 -20.141 1 93.5 116 ARG A CA 1
ATOM 919 C C . ARG A 1 116 ? -4.348 1.938 -20.859 1 93.5 116 ARG A C 1
ATOM 921 O O . ARG A 1 116 ? -3.654 2.135 -21.859 1 93.5 116 ARG A O 1
ATOM 928 N N . ARG A 1 117 ? -5.18 2.951 -20.359 1 93.19 117 ARG A N 1
ATOM 929 C CA . ARG A 1 117 ? -5.348 4.25 -21 1 93.19 117 ARG A CA 1
ATOM 930 C C . ARG A 1 117 ? -4.195 5.184 -20.672 1 93.19 117 ARG A C 1
ATOM 932 O O . ARG A 1 117 ? -4.055 6.254 -21.266 1 93.19 117 ARG A O 1
ATOM 939 N N . VAL A 1 118 ? -3.373 4.711 -19.734 1 93.94 118 VAL A N 1
ATOM 940 C CA . VAL A 1 118 ? -2.285 5.578 -19.297 1 93.94 118 VAL A CA 1
ATOM 941 C C . VAL A 1 118 ? -0.944 4.98 -19.703 1 93.94 118 VAL A C 1
ATOM 943 O O . VAL A 1 118 ? -0.626 3.842 -19.359 1 93.94 118 VAL A O 1
ATOM 946 N N . GLU A 1 119 ? -0.226 5.789 -20.375 1 91.94 119 GLU A N 1
ATOM 947 C CA . GLU A 1 119 ? 1.09 5.355 -20.828 1 91.94 119 GLU A CA 1
ATOM 948 C C . GLU A 1 119 ? 2.01 5.047 -19.656 1 91.94 119 GLU A C 1
ATOM 950 O O . GLU A 1 119 ? 2.041 5.793 -18.672 1 91.94 119 GLU A O 1
ATOM 955 N N . GLY A 1 120 ? 2.74 3.904 -19.781 1 93.94 120 GLY A N 1
ATOM 956 C CA . GLY A 1 120 ? 3.711 3.543 -18.766 1 93.94 120 GLY A CA 1
ATOM 957 C C . GLY A 1 120 ? 3.111 2.736 -17.625 1 93.94 120 GLY A C 1
ATOM 958 O O . GLY A 1 120 ? 3.836 2.229 -16.766 1 93.94 120 GLY A O 1
ATOM 959 N N . SER A 1 121 ? 1.77 2.551 -17.625 1 96.19 121 SER A N 1
ATOM 960 C CA . SER A 1 121 ? 1.088 1.879 -16.516 1 96.19 121 SER A CA 1
ATOM 961 C C . SER A 1 121 ? 1.503 0.414 -16.422 1 96.19 121 SER A C 1
ATOM 963 O O . SER A 1 121 ? 1.384 -0.202 -15.367 1 96.19 121 SER A O 1
ATOM 965 N N . GLY A 1 122 ? 2.066 -0.147 -17.5 1 95.94 122 GLY A N 1
ATOM 966 C CA . GLY A 1 122 ? 2.473 -1.543 -17.484 1 95.94 122 GLY A CA 1
ATOM 967 C C . GLY A 1 122 ? 3.975 -1.728 -17.391 1 95.94 122 GLY A C 1
ATOM 968 O O . GLY A 1 122 ? 4.465 -2.857 -17.359 1 95.94 122 GLY A O 1
ATOM 969 N N . THR A 1 123 ? 4.754 -0.62 -17.297 1 94.88 123 THR A N 1
ATOM 970 C CA . THR A 1 123 ? 6.211 -0.718 -17.297 1 94.88 123 THR A CA 1
ATOM 971 C C . THR A 1 123 ? 6.801 -0.041 -16.062 1 94.88 123 THR A C 1
ATOM 973 O O . THR A 1 123 ? 7.859 -0.438 -15.578 1 94.88 123 THR A O 1
ATOM 976 N N . VAL A 1 124 ? 6.129 0.969 -15.609 1 95.88 124 VAL A N 1
ATOM 977 C CA . VAL A 1 124 ? 6.574 1.699 -14.422 1 95.88 124 VAL A CA 1
ATOM 978 C C . VAL A 1 124 ? 5.559 1.537 -13.297 1 95.88 124 VAL A C 1
ATOM 980 O O . VAL A 1 124 ? 4.414 1.984 -13.422 1 95.88 124 VAL A O 1
ATOM 983 N N . PRO A 1 125 ? 6.02 0.884 -12.203 1 97.12 125 PRO A N 1
ATOM 984 C CA . PRO A 1 125 ? 5.07 0.745 -11.094 1 97.12 125 PRO A CA 1
ATOM 985 C C . PRO A 1 125 ? 4.625 2.09 -10.531 1 97.12 125 PRO A C 1
ATOM 987 O O . PRO A 1 125 ? 5.379 3.066 -10.586 1 97.12 125 PRO A O 1
ATOM 990 N N . GLY A 1 126 ? 3.383 2.146 -10.008 1 97.38 126 GLY A N 1
ATOM 991 C CA . GLY A 1 126 ? 2.898 3.318 -9.297 1 97.38 126 GLY A CA 1
ATOM 992 C C . GLY A 1 126 ? 2.363 4.398 -10.219 1 97.38 126 GLY A C 1
ATOM 993 O O . GLY A 1 126 ? 1.973 5.473 -9.758 1 97.38 126 GLY A O 1
ATOM 994 N N . VAL A 1 127 ? 2.445 4.098 -11.484 1 95.44 127 VAL A N 1
ATOM 995 C CA . VAL A 1 127 ? 1.948 5.059 -12.461 1 95.44 127 VAL A CA 1
ATOM 996 C C . VAL A 1 127 ? 0.714 4.496 -13.164 1 95.44 127 VAL A C 1
ATOM 998 O O . VAL A 1 127 ? 0.691 3.322 -13.539 1 95.44 127 VAL A O 1
ATOM 1001 N N . GLY A 1 128 ? -0.283 5.375 -13.281 1 97.31 128 GLY A N 1
ATOM 1002 C CA . GLY A 1 128 ? -1.468 4.969 -14.023 1 97.31 128 GLY A CA 1
ATOM 1003 C C . GLY A 1 128 ? -2.188 3.789 -13.398 1 97.31 128 GLY A C 1
ATOM 1004 O O . GLY A 1 128 ? -2.496 2.812 -14.086 1 97.31 128 GLY A O 1
ATOM 1005 N N . LEU A 1 129 ? -2.402 3.91 -12.125 1 98.38 129 LEU A N 1
ATOM 1006 C CA . LEU A 1 129 ? -3.096 2.834 -11.422 1 98.38 129 LEU A CA 1
ATOM 1007 C C . LEU A 1 129 ? -4.605 3.031 -11.484 1 98.38 129 LEU A C 1
ATOM 1009 O O . LEU A 1 129 ? -5.09 4.168 -11.492 1 98.38 129 LEU A O 1
ATOM 1013 N N . VAL A 1 130 ? -5.336 1.954 -11.578 1 98.38 130 VAL A N 1
ATOM 1014 C CA . VAL A 1 130 ? -6.789 1.904 -11.461 1 98.38 130 VAL A CA 1
ATOM 1015 C C . VAL A 1 130 ? -7.203 0.668 -10.664 1 98.38 130 VAL A C 1
ATOM 1017 O O . VAL A 1 130 ? -6.449 -0.307 -10.586 1 98.38 130 VAL A O 1
ATOM 1020 N N . HIS A 1 131 ? -8.266 0.783 -9.922 1 98.12 131 HIS A N 1
ATOM 1021 C CA . HIS A 1 131 ? -8.727 -0.385 -9.18 1 98.12 131 HIS A CA 1
ATOM 1022 C C . HIS A 1 131 ? -8.844 -1.606 -10.086 1 98.12 131 HIS A C 1
ATOM 1024 O O . HIS A 1 131 ? -9.234 -1.489 -11.242 1 98.12 131 HIS A O 1
ATOM 1030 N N . ALA A 1 132 ? -8.445 -2.771 -9.641 1 97.75 132 ALA A N 1
ATOM 1031 C CA . ALA A 1 132 ? -8.695 -4.012 -10.367 1 97.75 132 ALA A CA 1
ATOM 1032 C C . ALA A 1 132 ? -10.188 -4.285 -10.5 1 97.75 132 ALA A C 1
ATOM 1034 O O . ALA A 1 132 ? -10.977 -3.854 -9.656 1 97.75 132 ALA A O 1
ATOM 1035 N N . PRO A 1 133 ? -10.516 -4.895 -11.547 1 95.25 133 PRO A N 1
ATOM 1036 C CA . PRO A 1 133 ? -11.922 -5.281 -11.641 1 95.25 133 PRO A CA 1
ATOM 1037 C C . PRO A 1 133 ? -12.328 -6.312 -10.594 1 95.25 133 PRO A C 1
ATOM 1039 O O . PRO A 1 133 ? -11.531 -7.203 -10.266 1 95.25 133 PRO A O 1
ATOM 1042 N N . PHE A 1 134 ? -13.43 -6.082 -9.961 1 94.81 134 PHE A N 1
ATOM 1043 C CA . PHE A 1 134 ? -13.977 -7.035 -9.008 1 94.81 134 PHE A CA 1
ATOM 1044 C C . PHE A 1 134 ? -15.5 -7.031 -9.039 1 94.81 134 PHE A C 1
ATOM 1046 O O . PHE A 1 134 ? -16.109 -6.09 -9.547 1 94.81 134 PHE A O 1
ATOM 1053 N N . SER A 1 135 ? -16.094 -8.195 -8.609 1 94 135 SER A N 1
ATOM 1054 C CA . SER A 1 135 ? -17.531 -8.18 -8.328 1 94 135 SER A CA 1
ATOM 1055 C C . SER A 1 135 ? -17.828 -7.402 -7.051 1 94 135 SER A C 1
ATOM 1057 O O . SER A 1 135 ? -17.109 -7.52 -6.059 1 94 135 SER A O 1
ATOM 1059 N N . LEU A 1 136 ? -18.812 -6.578 -7.137 1 93.56 136 LEU A N 1
ATOM 1060 C CA . LEU A 1 136 ? -19.125 -5.727 -5.996 1 93.56 136 LEU A CA 1
ATOM 1061 C C . LEU A 1 136 ? -19.438 -6.566 -4.762 1 93.56 136 LEU A C 1
ATOM 1063 O O . LEU A 1 136 ? -19 -6.246 -3.656 1 93.56 136 LEU A O 1
ATOM 1067 N N . LEU A 1 137 ? -20.203 -7.582 -4.922 1 92.12 137 LEU A N 1
ATOM 1068 C CA . LEU A 1 137 ? -20.594 -8.492 -3.85 1 92.12 137 LEU A CA 1
ATOM 1069 C C . LEU A 1 137 ? -20.156 -9.922 -4.164 1 92.12 137 LEU A C 1
ATOM 1071 O O . LEU A 1 137 ? -19.984 -10.281 -5.332 1 92.12 137 LEU A O 1
ATOM 1075 N N . PRO A 1 138 ? -19.891 -10.703 -3.107 1 92.31 138 PRO A N 1
ATOM 1076 C CA . PRO A 1 138 ? -19.578 -12.109 -3.379 1 92.31 138 PRO A CA 1
ATOM 1077 C C . PRO A 1 138 ? -20.75 -12.852 -4.008 1 92.31 138 PRO A C 1
ATOM 1079 O O . PRO A 1 138 ? -21.906 -12.586 -3.674 1 92.31 138 PRO A O 1
ATOM 1082 N N . MET A 1 139 ? -20.375 -13.664 -4.867 1 87.12 139 MET A N 1
ATOM 1083 C CA . MET A 1 139 ? -21.391 -14.469 -5.535 1 87.12 139 MET A CA 1
ATOM 1084 C C . MET A 1 139 ? -21.797 -15.664 -4.68 1 87.12 139 MET A C 1
ATOM 1086 O O . MET A 1 139 ? -20.938 -16.391 -4.184 1 87.12 139 MET A O 1
ATOM 1090 N N . PRO A 1 140 ? -23.109 -15.695 -4.484 1 87.25 140 PRO A N 1
ATOM 1091 C CA . PRO A 1 140 ? -23.516 -16.922 -3.799 1 87.25 140 PRO A CA 1
ATOM 1092 C C . PRO A 1 140 ? -23.094 -18.188 -4.539 1 87.25 140 PRO A C 1
ATOM 1094 O O . PRO A 1 140 ? -23.109 -18.219 -5.77 1 87.25 140 PRO A O 1
ATOM 1097 N N . PHE A 1 141 ? -22.594 -19.156 -3.809 1 89.75 141 PHE A N 1
ATOM 1098 C CA . PHE A 1 141 ? -22.078 -20.422 -4.355 1 89.75 141 PHE A CA 1
ATOM 1099 C C . PHE A 1 141 ? -22.391 -21.578 -3.424 1 89.75 141 PHE A C 1
ATOM 1101 O O . PHE A 1 141 ? -22.125 -21.516 -2.223 1 89.75 141 PHE A O 1
ATOM 1108 N N . PRO A 1 142 ? -23.047 -22.625 -3.941 1 89.38 142 PRO A N 1
ATOM 1109 C CA . PRO A 1 142 ? -23.422 -23.734 -3.068 1 89.38 142 PRO A CA 1
ATOM 1110 C C . PRO A 1 142 ? -22.219 -24.359 -2.363 1 89.38 142 PRO A C 1
ATOM 1112 O O . PRO A 1 142 ? -21.188 -24.609 -2.998 1 89.38 142 PRO A O 1
ATOM 1115 N N . LYS A 1 143 ? -22.406 -24.594 -1.198 1 90.94 143 LYS A N 1
ATOM 1116 C CA . LYS A 1 143 ? -21.344 -25.156 -0.358 1 90.94 143 LYS A CA 1
ATOM 1117 C C . LYS A 1 143 ? -20.891 -26.516 -0.883 1 90.94 143 LYS A C 1
ATOM 1119 O O . LYS A 1 143 ? -19.688 -26.828 -0.857 1 90.94 143 LYS A O 1
ATOM 1124 N N . ARG A 1 144 ? -21.844 -27.25 -1.278 1 93.19 144 ARG A N 1
ATOM 1125 C CA . ARG A 1 144 ? -21.5 -28.578 -1.791 1 93.19 144 ARG A CA 1
ATOM 1126 C C . ARG A 1 144 ? -20.531 -28.484 -2.959 1 93.19 144 ARG A C 1
ATOM 1128 O O . ARG A 1 144 ? -19.609 -29.281 -3.066 1 93.19 144 ARG A O 1
ATOM 1135 N N . TYR A 1 145 ? -20.75 -27.531 -3.816 1 93.5 145 TYR A N 1
ATOM 1136 C CA . TYR A 1 145 ? -19.875 -27.375 -4.973 1 93.5 145 TYR A CA 1
ATOM 1137 C C . TYR A 1 145 ? -18.531 -26.797 -4.57 1 93.5 145 TYR A C 1
ATOM 1139 O O . TYR A 1 145 ? -17.484 -27.141 -5.148 1 93.5 145 TYR A O 1
ATOM 1147 N N . TRP A 1 146 ? -18.578 -25.984 -3.6 1 91.69 146 TRP A N 1
ATOM 1148 C CA . TRP A 1 146 ? -17.328 -25.453 -3.057 1 91.69 146 TRP A CA 1
ATOM 1149 C C . TRP A 1 146 ? -16.469 -26.594 -2.502 1 91.69 146 TRP A C 1
ATOM 1151 O O . TRP A 1 146 ? -15.273 -26.672 -2.799 1 91.69 146 TRP A O 1
ATOM 1161 N N . ARG A 1 147 ? -17.062 -27.406 -1.776 1 92.94 147 ARG A N 1
ATOM 1162 C CA . ARG A 1 147 ? -16.359 -28.562 -1.21 1 92.94 147 ARG A CA 1
ATOM 1163 C C . ARG A 1 147 ? -15.844 -29.484 -2.309 1 92.94 147 ARG A C 1
ATOM 1165 O O . ARG A 1 147 ? -14.695 -29.938 -2.254 1 92.94 147 ARG A O 1
ATOM 1172 N N . GLN A 1 148 ? -16.719 -29.703 -3.197 1 94.56 148 GLN A N 1
ATOM 1173 C CA . GLN A 1 148 ? -16.328 -30.578 -4.305 1 94.56 148 GLN A CA 1
ATOM 1174 C C . GLN A 1 148 ? -15.117 -30.016 -5.043 1 94.56 148 GLN A C 1
ATOM 1176 O O . GLN A 1 148 ? -14.156 -30.734 -5.305 1 94.56 148 GLN A O 1
ATOM 1181 N N . ALA A 1 149 ? -15.164 -28.781 -5.348 1 93.12 149 ALA A N 1
ATOM 1182 C CA . ALA A 1 149 ? -14.062 -28.156 -6.066 1 93.12 149 ALA A CA 1
ATOM 1183 C C . ALA A 1 149 ? -12.773 -28.203 -5.242 1 93.12 149 ALA A C 1
ATOM 1185 O O . ALA A 1 149 ? -11.695 -28.453 -5.777 1 93.12 149 ALA A O 1
ATOM 1186 N N . SER A 1 150 ? -12.93 -28 -3.994 1 92.06 150 SER A N 1
ATOM 1187 C CA . SER A 1 150 ? -11.773 -28.016 -3.107 1 92.06 150 SER A CA 1
ATOM 1188 C C . SER A 1 150 ? -11.148 -29.406 -3.043 1 92.06 150 SER A C 1
ATOM 1190 O O . SER A 1 150 ? -9.922 -29.547 -3.02 1 92.06 150 SER A O 1
ATOM 1192 N N . GLU A 1 151 ? -11.953 -30.344 -3.014 1 93.75 151 GLU A N 1
ATOM 1193 C CA . GLU A 1 151 ? -11.477 -31.719 -2.955 1 93.75 151 GLU A CA 1
ATOM 1194 C C . GLU A 1 151 ? -10.812 -32.125 -4.266 1 93.75 151 GLU A C 1
ATOM 1196 O O . GLU A 1 151 ? -9.898 -32.969 -4.273 1 93.75 151 GLU A O 1
ATOM 1201 N N . LEU A 1 152 ? -11.289 -31.594 -5.301 1 93.94 152 LEU A N 1
ATOM 1202 C CA . LEU A 1 152 ? -10.797 -31.969 -6.621 1 93.94 152 LEU A CA 1
ATOM 1203 C C . LEU A 1 152 ? -9.438 -31.328 -6.895 1 93.94 152 LEU A C 1
ATOM 1205 O O . LEU A 1 152 ? -8.656 -31.844 -7.699 1 93.94 152 LEU A O 1
ATOM 1209 N N . ALA A 1 153 ? -9.141 -30.281 -6.172 1 90.75 153 ALA A N 1
ATOM 1210 C CA . ALA A 1 153 ? -7.957 -29.484 -6.488 1 90.75 153 ALA A CA 1
ATOM 1211 C C . ALA A 1 153 ? -6.688 -30.312 -6.398 1 90.75 153 ALA A C 1
ATOM 1213 O O . ALA A 1 153 ? -5.926 -30.406 -7.363 1 90.75 153 ALA A O 1
ATOM 1214 N N . PRO A 1 154 ? -6.488 -31.078 -5.25 1 92.06 154 PRO A N 1
ATOM 1215 C CA . PRO A 1 154 ? -5.27 -31.891 -5.191 1 92.06 154 PRO A CA 1
ATOM 1216 C C . PRO A 1 154 ? -5.273 -33.031 -6.207 1 92.06 154 PRO A C 1
ATOM 1218 O O . PRO A 1 154 ? -4.211 -33.438 -6.672 1 92.06 154 PRO A O 1
ATOM 1221 N N . ILE A 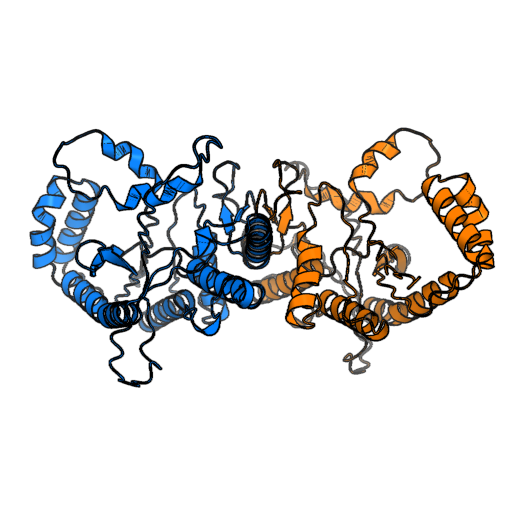1 155 ? -6.379 -33.5 -6.516 1 94.19 155 ILE A N 1
ATOM 1222 C CA . ILE A 1 155 ? -6.477 -34.594 -7.469 1 94.19 155 ILE A CA 1
ATOM 1223 C C . ILE A 1 155 ? -6.055 -34.125 -8.859 1 94.19 155 ILE A C 1
ATOM 1225 O O . ILE A 1 155 ? -5.27 -34.781 -9.539 1 94.19 155 ILE A O 1
ATOM 1229 N N . PHE A 1 156 ? -6.547 -33 -9.242 1 92.19 156 PHE A N 1
ATOM 1230 C CA . PHE A 1 156 ? -6.168 -32.438 -10.539 1 92.19 156 PHE A CA 1
ATOM 1231 C C . PHE A 1 156 ? -4.688 -32.062 -10.562 1 92.19 156 PHE A C 1
ATOM 1233 O O . PHE A 1 156 ? -4.023 -32.219 -11.586 1 92.19 156 PHE A O 1
ATOM 1240 N N . ASN A 1 157 ? -4.176 -31.578 -9.453 1 90.44 157 ASN A N 1
ATOM 1241 C CA . ASN A 1 157 ? -2.742 -31.328 -9.367 1 90.44 157 ASN A CA 1
ATOM 1242 C C . ASN A 1 157 ? -1.931 -32.594 -9.633 1 90.44 157 ASN A C 1
ATOM 1244 O O . ASN A 1 157 ? -0.976 -32.562 -10.406 1 90.44 157 ASN A O 1
ATOM 1248 N N . GLU A 1 158 ? -2.305 -33.625 -8.984 1 92.81 158 GLU A N 1
ATOM 1249 C CA . GLU A 1 158 ? -1.612 -34.906 -9.18 1 92.81 158 GLU A CA 1
ATOM 1250 C C . GLU A 1 158 ? -1.749 -35.375 -10.625 1 92.81 158 GLU A C 1
ATOM 1252 O O . GLU A 1 158 ? -0.783 -35.875 -11.211 1 92.81 158 GLU A O 1
ATOM 1257 N N . LEU A 1 159 ? -2.949 -35.219 -11.078 1 92.75 159 LEU A N 1
ATOM 1258 C CA . LEU A 1 159 ? -3.182 -35.656 -12.453 1 92.75 159 LEU A CA 1
ATOM 1259 C C . LEU A 1 159 ? -2.254 -34.938 -13.414 1 92.75 159 LEU A C 1
ATOM 1261 O O . LEU A 1 159 ? -1.585 -35.562 -14.234 1 92.75 159 LEU A O 1
ATOM 1265 N N . VAL A 1 160 ? -2.172 -33.656 -13.32 1 89.62 160 VAL A N 1
ATOM 1266 C CA . VAL A 1 160 ? -1.357 -32.875 -14.234 1 89.62 160 VAL A CA 1
ATOM 1267 C C . VAL A 1 160 ? 0.12 -33.188 -14.031 1 89.62 160 VAL A C 1
ATOM 1269 O O . VAL A 1 160 ? 0.882 -33.281 -14.992 1 89.62 160 VAL A O 1
ATOM 1272 N N . ASP A 1 161 ? 0.49 -33.375 -12.797 1 89.19 161 ASP A N 1
ATOM 1273 C CA . ASP A 1 161 ? 1.867 -33.781 -12.523 1 89.19 161 ASP A CA 1
ATOM 1274 C C . ASP A 1 161 ? 2.207 -35.094 -13.195 1 89.19 161 ASP A C 1
ATOM 1276 O O . ASP A 1 161 ? 3.238 -35.219 -13.859 1 89.19 161 ASP A O 1
ATOM 1280 N N . ARG A 1 162 ? 1.382 -36.094 -13.047 1 91.31 162 ARG A N 1
ATOM 1281 C CA . ARG A 1 162 ? 1.619 -37.406 -13.648 1 91.31 162 ARG A CA 1
ATOM 1282 C C . ARG A 1 162 ? 1.627 -37.312 -15.172 1 91.31 162 ARG A C 1
ATOM 1284 O O . ARG A 1 162 ? 2.455 -37.938 -15.836 1 91.31 162 ARG A O 1
ATOM 1291 N N . VAL A 1 163 ? 0.707 -36.531 -15.672 1 89.81 163 VAL A N 1
ATOM 1292 C CA . VAL A 1 163 ? 0.643 -36.375 -17.109 1 89.81 163 VAL A CA 1
ATOM 1293 C C . VAL A 1 163 ? 1.926 -35.688 -17.609 1 89.81 163 VAL A C 1
ATOM 1295 O O . VAL A 1 163 ? 2.465 -36.094 -18.656 1 89.81 163 VAL A O 1
ATOM 1298 N N . SER A 1 164 ? 2.471 -34.781 -16.844 1 86.06 164 SER A N 1
ATOM 1299 C CA . SER A 1 164 ? 3.674 -34.062 -17.25 1 86.06 164 SER A CA 1
ATOM 1300 C C . SER A 1 164 ? 4.883 -35 -17.312 1 86.06 164 SER A C 1
ATOM 1302 O O . SER A 1 164 ? 5.863 -34.688 -18 1 86.06 164 SER A O 1
ATOM 1304 N N . LEU A 1 165 ? 4.801 -36.156 -16.641 1 86.94 165 LEU A N 1
ATOM 1305 C CA . LEU A 1 165 ? 5.914 -37.094 -16.578 1 86.94 165 LEU A CA 1
ATOM 1306 C C . LEU A 1 165 ? 5.762 -38.156 -17.656 1 86.94 165 LEU A C 1
ATOM 1308 O O . LEU A 1 165 ? 6.676 -38.969 -17.859 1 86.94 165 LEU A O 1
ATOM 1312 N N . ASP A 1 166 ? 4.625 -38.156 -18.203 1 89.31 166 ASP A N 1
ATOM 1313 C CA . ASP A 1 166 ? 4.391 -39.125 -19.266 1 89.31 166 ASP A CA 1
ATOM 1314 C C . ASP A 1 166 ? 4.617 -38.5 -20.641 1 89.31 166 ASP A C 1
ATOM 1316 O O . ASP A 1 166 ? 3.668 -38.062 -21.281 1 89.31 166 ASP A O 1
ATOM 1320 N N . GLY A 1 167 ? 5.84 -38.594 -21 1 88 167 GLY A N 1
ATOM 1321 C CA . GLY A 1 167 ? 6.223 -37.969 -22.25 1 88 167 GLY A CA 1
ATOM 1322 C C . GLY A 1 167 ? 5.469 -38.5 -23.453 1 88 167 GLY A C 1
ATOM 1323 O O . GLY A 1 167 ? 5.027 -37.75 -24.312 1 88 167 GLY A O 1
ATOM 1324 N N . LYS A 1 168 ? 5.422 -39.75 -23.469 1 90.94 168 LYS A N 1
ATOM 1325 C CA . LYS A 1 168 ? 4.723 -40.375 -24.594 1 90.94 168 LYS A CA 1
ATOM 1326 C C . LYS A 1 168 ? 3.262 -39.938 -24.641 1 90.94 168 LYS A C 1
ATOM 1328 O O . LYS A 1 168 ? 2.744 -39.594 -25.703 1 90.94 168 LYS A O 1
ATOM 1333 N N . PHE A 1 169 ? 2.637 -40 -23.484 1 89.88 169 PHE A N 1
ATOM 1334 C CA . PHE A 1 169 ? 1.24 -39.594 -23.438 1 89.88 169 PHE A CA 1
ATOM 1335 C C . PHE A 1 169 ? 1.084 -38.156 -23.922 1 89.88 169 PHE A C 1
ATOM 1337 O O . PHE A 1 169 ? 0.191 -37.875 -24.719 1 89.88 169 PHE A O 1
ATOM 1344 N N . LEU A 1 170 ? 1.935 -37.281 -23.5 1 91 170 LEU A N 1
ATOM 1345 C CA . LEU A 1 170 ? 1.847 -35.875 -23.875 1 91 170 LEU A CA 1
ATOM 1346 C C . LEU A 1 170 ? 2.041 -35.688 -25.375 1 91 170 LEU A C 1
ATOM 1348 O O . LEU A 1 170 ? 1.268 -34.969 -26.016 1 91 170 LEU A O 1
ATOM 1352 N N . GLN A 1 171 ? 3.021 -36.375 -25.891 1 89.94 171 GLN A N 1
ATOM 1353 C CA . GLN A 1 171 ? 3.297 -36.281 -27.312 1 89.94 171 GLN A CA 1
ATOM 1354 C C . GLN A 1 171 ? 2.121 -36.812 -28.141 1 89.94 171 GLN A C 1
ATOM 1356 O O . GLN A 1 171 ? 1.726 -36.188 -29.125 1 89.94 171 GLN A O 1
ATOM 1361 N N . ASP A 1 172 ? 1.565 -37.844 -27.656 1 91.94 172 ASP A N 1
ATOM 1362 C CA . ASP A 1 172 ? 0.453 -38.438 -28.391 1 91.94 172 ASP A CA 1
ATOM 1363 C C . ASP A 1 172 ? -0.806 -37.594 -28.266 1 91.94 172 ASP A C 1
ATOM 1365 O O . ASP A 1 172 ? -1.475 -37.312 -29.266 1 91.94 172 ASP A O 1
ATOM 1369 N N . ALA A 1 173 ? -1.066 -37.188 -27.109 1 88 173 ALA A N 1
ATOM 1370 C CA . ALA A 1 173 ? -2.305 -36.469 -26.828 1 88 173 ALA A CA 1
ATOM 1371 C C . ALA A 1 173 ? -2.311 -35.125 -27.547 1 88 173 ALA A C 1
ATOM 1373 O O . ALA A 1 173 ? -3.367 -34.625 -27.953 1 88 173 ALA A O 1
ATOM 1374 N N . LEU A 1 174 ? -1.155 -34.5 -27.719 1 89.62 174 LEU A N 1
ATOM 1375 C CA . LEU A 1 174 ? -1.108 -33.156 -28.281 1 89.62 174 LEU A CA 1
ATOM 1376 C C . LEU A 1 174 ? -0.64 -33.219 -29.734 1 89.62 174 LEU A C 1
ATOM 1378 O O . LEU A 1 174 ? -0.307 -32.156 -30.312 1 89.62 174 LEU A O 1
ATOM 1382 N N . SER A 1 175 ? -0.594 -34.406 -30.281 1 87.69 175 SER A N 1
ATOM 1383 C CA . SER A 1 175 ? -0.097 -34.562 -31.641 1 87.69 175 SER A CA 1
ATOM 1384 C C . SER A 1 175 ? -0.923 -33.75 -32.625 1 87.69 175 SER A C 1
ATOM 1386 O O . SER A 1 175 ? -0.375 -33.125 -33.531 1 87.69 175 SER A O 1
ATOM 1388 N N . ARG A 1 176 ? -2.25 -33.719 -32.375 1 85.25 176 ARG A N 1
ATOM 1389 C CA . ARG A 1 176 ? -3.098 -32.938 -33.281 1 85.25 176 ARG A CA 1
ATOM 1390 C C . ARG A 1 176 ? -2.893 -31.438 -33.062 1 85.25 176 ARG A C 1
ATOM 1392 O O . ARG A 1 176 ? -2.836 -30.672 -34.031 1 85.25 176 ARG A O 1
ATOM 1399 N N . THR A 1 177 ? -2.799 -31.062 -31.859 1 85.06 177 THR A N 1
ATOM 1400 C CA . THR A 1 177 ? -2.562 -29.656 -31.547 1 85.06 177 THR A CA 1
ATOM 1401 C C . THR A 1 177 ? -1.214 -29.203 -32.094 1 85.06 177 THR A C 1
ATOM 1403 O O . THR A 1 177 ? -1.062 -28.047 -32.5 1 85.06 177 THR A O 1
ATOM 1406 N N . LYS A 1 178 ? -0.218 -30.078 -32.062 1 83.62 178 LYS A N 1
ATOM 1407 C CA . LYS A 1 178 ? 1.104 -29.781 -32.594 1 83.62 178 LYS A CA 1
ATOM 1408 C C . LYS A 1 178 ? 1.013 -29.344 -34.062 1 83.62 178 LYS A C 1
ATOM 1410 O O . LYS A 1 178 ? 1.736 -28.438 -34.469 1 83.62 178 LYS A O 1
ATOM 1415 N N . GLN A 1 179 ? 0.1 -29.812 -34.719 1 86.75 179 GLN A N 1
ATOM 1416 C CA . GLN A 1 179 ? -0.039 -29.484 -36.125 1 86.75 179 GLN A CA 1
ATOM 1417 C C . GLN A 1 179 ? -0.797 -28.172 -36.312 1 86.75 179 GLN A C 1
ATOM 1419 O O . GLN A 1 179 ? -0.583 -27.469 -37.312 1 86.75 179 GLN A O 1
ATOM 1424 N N . ALA A 1 180 ? -1.66 -27.891 -35.406 1 82.19 180 ALA A N 1
ATOM 1425 C CA . ALA A 1 180 ? -2.582 -26.766 -35.594 1 82.19 180 ALA A CA 1
ATOM 1426 C C . ALA A 1 180 ? -2.039 -25.5 -34.938 1 82.19 180 ALA A C 1
ATOM 1428 O O . ALA A 1 180 ? -2.434 -24.391 -35.312 1 82.19 180 ALA A O 1
ATOM 1429 N N . ASP A 1 181 ? -1.152 -25.578 -33.969 1 86.12 181 ASP A N 1
ATOM 1430 C CA . ASP A 1 181 ? -0.697 -24.422 -33.188 1 86.12 181 ASP A CA 1
ATOM 1431 C C . ASP A 1 181 ? 0.828 -24.375 -33.125 1 86.12 181 ASP A C 1
ATOM 1433 O O . ASP A 1 181 ? 1.464 -25.25 -32.531 1 86.12 181 ASP A O 1
ATOM 1437 N N . ALA A 1 182 ? 1.406 -23.297 -33.719 1 84.69 182 ALA A N 1
ATOM 1438 C CA . ALA A 1 182 ? 2.855 -23.156 -33.812 1 84.69 182 ALA A CA 1
ATOM 1439 C C . ALA A 1 182 ? 3.508 -23.094 -32.438 1 84.69 182 ALA A C 1
ATOM 1441 O O . ALA A 1 182 ? 4.609 -23.609 -32.25 1 84.69 182 ALA A O 1
ATOM 1442 N N . PHE A 1 183 ? 2.936 -22.438 -31.594 1 83.5 183 PHE A N 1
ATOM 1443 C CA . PHE A 1 183 ? 3.496 -22.328 -30.25 1 83.5 183 PHE A CA 1
ATOM 1444 C C . PHE A 1 183 ? 3.592 -23.688 -29.594 1 83.5 183 PHE A C 1
ATOM 1446 O O . PHE A 1 183 ? 4.66 -24.078 -29.109 1 83.5 183 PHE A O 1
ATOM 1453 N N . THR A 1 184 ? 2.465 -24.391 -29.531 1 85.06 184 THR A N 1
ATOM 1454 C CA . THR A 1 184 ? 2.445 -25.734 -28.953 1 85.06 184 THR A CA 1
ATOM 1455 C C . THR A 1 184 ? 3.41 -26.656 -29.688 1 85.06 184 THR A C 1
ATOM 1457 O O . THR A 1 184 ? 4.082 -27.484 -29.078 1 85.06 184 THR A O 1
ATOM 1460 N N . SER A 1 185 ? 3.482 -26.406 -30.938 1 89.62 185 SER A N 1
ATOM 1461 C CA . SER A 1 185 ? 4.395 -27.219 -31.734 1 89.62 185 SER A CA 1
ATOM 1462 C C . SER A 1 185 ? 5.84 -27.031 -31.281 1 89.62 185 SER A C 1
ATOM 1464 O O . SER A 1 185 ? 6.562 -28.016 -31.078 1 89.62 185 SER A O 1
ATOM 1466 N N . ARG A 1 186 ? 6.152 -25.812 -31.125 1 90.5 186 ARG A N 1
ATOM 1467 C CA . ARG A 1 186 ? 7.523 -25.547 -30.703 1 90.5 186 ARG A CA 1
ATOM 1468 C C . ARG A 1 186 ? 7.801 -26.141 -29.328 1 90.5 186 ARG A C 1
ATOM 1470 O O . ARG A 1 186 ? 8.875 -26.688 -29.078 1 90.5 186 ARG A O 1
ATOM 1477 N N . LEU A 1 187 ? 6.852 -26.062 -28.453 1 87.5 187 LEU A N 1
ATOM 1478 C CA . LEU A 1 187 ? 7.02 -26.641 -27.125 1 87.5 187 LEU A CA 1
ATOM 1479 C C . LEU A 1 187 ? 7.184 -28.156 -27.188 1 87.5 187 LEU A C 1
ATOM 1481 O O . LEU A 1 187 ? 8.023 -28.719 -26.484 1 87.5 187 LEU A O 1
ATOM 1485 N N . LEU A 1 188 ? 6.484 -28.828 -28 1 89.06 188 LEU A N 1
ATOM 1486 C CA . LEU A 1 188 ? 6.559 -30.281 -28.125 1 89.06 188 LEU A CA 1
ATOM 1487 C C . LEU A 1 188 ? 7.875 -30.703 -28.766 1 89.06 188 LEU A C 1
ATOM 1489 O O . LEU A 1 188 ? 8.422 -31.75 -28.422 1 89.06 188 LEU A O 1
ATOM 1493 N N . ASP A 1 189 ? 8.32 -29.859 -29.625 1 89.5 189 ASP A N 1
ATOM 1494 C CA . ASP A 1 189 ? 9.633 -30.141 -30.203 1 89.5 189 ASP A CA 1
ATOM 1495 C C . ASP A 1 189 ? 10.734 -30.062 -29.156 1 89.5 189 ASP A C 1
ATOM 1497 O O . ASP A 1 189 ? 11.609 -30.922 -29.094 1 89.5 189 ASP A O 1
ATOM 1501 N N . ILE A 1 190 ? 10.641 -29.016 -28.484 1 88.62 190 ILE A N 1
ATOM 1502 C CA . ILE A 1 190 ? 11.617 -28.875 -27.422 1 88.62 190 ILE A CA 1
ATOM 1503 C C . ILE A 1 190 ? 11.492 -30.047 -26.453 1 88.62 190 ILE A C 1
ATOM 1505 O O . ILE A 1 190 ? 12.492 -30.625 -26.031 1 88.62 190 ILE A O 1
ATOM 1509 N N . HIS A 1 191 ? 10.289 -30.422 -26.125 1 88.44 191 HIS A N 1
ATOM 1510 C CA . HIS A 1 191 ? 10.039 -31.547 -25.219 1 88.44 191 HIS A CA 1
ATOM 1511 C C . HIS A 1 191 ? 10.633 -32.844 -25.781 1 88.44 191 HIS A C 1
ATOM 1513 O O . HIS A 1 191 ? 11.273 -33.594 -25.062 1 88.44 191 HIS A O 1
ATOM 1519 N N . SER A 1 192 ? 10.492 -33.062 -26.953 1 89.12 192 SER A N 1
ATOM 1520 C CA . SER A 1 192 ? 11.031 -34.25 -27.609 1 89.12 192 SER A CA 1
ATOM 1521 C C . SER A 1 192 ? 12.562 -34.25 -27.562 1 89.12 192 SER A C 1
ATOM 1523 O O . SER A 1 192 ? 13.18 -35.312 -27.328 1 89.12 192 SER A O 1
ATOM 1525 N N . GLU A 1 193 ? 12.977 -33.094 -27.797 1 89.19 193 GLU A N 1
ATOM 1526 C CA . GLU A 1 193 ? 14.43 -33 -27.734 1 89.19 193 GLU A CA 1
ATOM 1527 C C . GLU A 1 193 ? 14.953 -33.312 -26.344 1 89.19 193 GLU A C 1
ATOM 1529 O O . GLU A 1 193 ? 15.969 -34 -26.188 1 89.19 193 GLU A O 1
ATOM 1534 N N . MET A 1 194 ? 14.266 -32.844 -25.453 1 86 194 MET A N 1
ATOM 1535 C CA . MET A 1 194 ? 14.695 -33.094 -24.078 1 86 194 MET A CA 1
ATOM 1536 C C . MET A 1 194 ? 14.547 -34.562 -23.719 1 86 194 MET A C 1
ATOM 1538 O O . MET A 1 194 ? 15.375 -35.125 -22.984 1 86 194 MET A O 1
ATOM 1542 N N . LEU A 1 195 ? 13.555 -35.25 -24.141 1 84.38 195 LEU A N 1
ATOM 1543 C CA . LEU A 1 195 ? 13.367 -36.688 -23.906 1 84.38 195 LEU A CA 1
ATOM 1544 C C . LEU A 1 195 ? 14.508 -37.5 -24.516 1 84.38 195 LEU A C 1
ATOM 1546 O O . LEU A 1 195 ? 14.992 -38.438 -23.922 1 84.38 195 LEU A O 1
ATOM 1550 N N . GLU A 1 196 ? 14.867 -37.031 -25.578 1 87.19 196 GLU A N 1
ATOM 1551 C CA . GLU A 1 196 ? 15.953 -37.75 -26.25 1 87.19 196 GLU A CA 1
ATOM 1552 C C . GLU A 1 196 ? 17.266 -37.594 -25.484 1 87.19 196 GLU A C 1
ATOM 1554 O O . GLU A 1 196 ? 18.062 -38.531 -25.422 1 87.19 196 GLU A O 1
ATOM 1559 N N . LYS A 1 197 ? 17.297 -36.531 -24.953 1 87.38 197 LYS A N 1
ATOM 1560 C CA . LYS A 1 197 ? 18.531 -36.281 -24.203 1 87.38 197 LYS A CA 1
ATOM 1561 C C . LYS A 1 197 ? 18.453 -36.875 -22.812 1 87.38 197 LYS A C 1
ATOM 1563 O O . LYS A 1 197 ? 19.422 -36.844 -22.047 1 87.38 197 LYS A O 1
ATOM 1568 N N . ASN A 1 198 ? 17.453 -37.5 -22.484 1 82.62 198 ASN A N 1
ATOM 1569 C CA . ASN A 1 198 ? 17.188 -38.094 -21.188 1 82.62 198 ASN A CA 1
ATOM 1570 C C . ASN A 1 198 ? 17.453 -37.125 -20.047 1 82.62 198 ASN A C 1
ATOM 1572 O O . ASN A 1 198 ? 18.031 -37.531 -19.016 1 82.62 198 ASN A O 1
ATOM 1576 N N . LYS A 1 199 ? 17.25 -35.906 -20.312 1 75.31 199 LYS A N 1
ATOM 1577 C CA . LYS A 1 199 ? 17.375 -34.906 -19.25 1 75.31 199 LYS A CA 1
ATOM 1578 C C . LYS A 1 199 ? 16.141 -34.875 -18.359 1 75.31 199 LYS A C 1
ATOM 1580 O O . LYS A 1 199 ? 15.016 -34.781 -18.844 1 75.31 199 LYS A O 1
ATOM 1585 N N . THR A 1 200 ? 16.391 -35.312 -17.078 1 71.25 200 THR A N 1
ATOM 1586 C CA . THR A 1 200 ? 15.266 -35.312 -16.156 1 71.25 200 THR A CA 1
ATOM 1587 C C . THR A 1 200 ? 15.484 -34.312 -15.039 1 71.25 200 THR A C 1
ATOM 1589 O O . THR A 1 200 ? 16.625 -34.031 -14.656 1 71.25 200 THR A O 1
ATOM 1592 N N . GLU A 1 201 ? 14.438 -33.531 -14.852 1 72.12 201 GLU A N 1
ATOM 1593 C CA . GLU A 1 201 ? 14.445 -32.656 -13.688 1 72.12 201 GLU A CA 1
ATOM 1594 C C . GLU A 1 201 ? 13.711 -33.281 -12.508 1 72.12 201 GLU A C 1
ATOM 1596 O O . GLU A 1 201 ? 12.516 -33.562 -12.602 1 72.12 201 GLU A O 1
ATOM 1601 N N . ASP A 1 202 ? 14.453 -33.438 -11.383 1 78.81 202 ASP A N 1
ATOM 1602 C CA . ASP A 1 202 ? 13.898 -34.156 -10.242 1 78.81 202 ASP A CA 1
ATOM 1603 C C . ASP A 1 202 ? 12.961 -33.281 -9.43 1 78.81 202 ASP A C 1
ATOM 1605 O O . ASP A 1 202 ? 11.969 -33.75 -8.883 1 78.81 202 ASP A O 1
ATOM 1609 N N . ILE A 1 203 ? 13.375 -31.953 -9.516 1 84.5 203 ILE A N 1
ATOM 1610 C CA . ILE A 1 203 ? 12.523 -31.047 -8.75 1 84.5 203 ILE A CA 1
ATOM 1611 C C . ILE A 1 203 ? 11.547 -30.344 -9.688 1 84.5 203 ILE A C 1
ATOM 1613 O O . ILE A 1 203 ? 11.953 -29.734 -10.68 1 84.5 203 ILE A O 1
ATOM 1617 N N . ARG A 1 204 ? 10.273 -30.594 -9.383 1 85.5 204 ARG A N 1
ATOM 1618 C CA . ARG A 1 204 ? 9.227 -29.984 -10.195 1 85.5 204 ARG A CA 1
ATOM 1619 C C . ARG A 1 204 ? 8.203 -29.266 -9.328 1 85.5 204 ARG A C 1
ATOM 1621 O O . ARG A 1 204 ? 7.793 -29.797 -8.289 1 85.5 204 ARG A O 1
ATOM 1628 N N . LEU A 1 205 ? 7.934 -28.016 -9.742 1 89.31 205 LEU A N 1
ATOM 1629 C CA . LEU A 1 205 ? 6.887 -27.25 -9.078 1 89.31 205 LEU A CA 1
ATOM 1630 C C . LEU A 1 205 ? 5.805 -26.828 -10.062 1 89.31 205 LEU A C 1
ATOM 1632 O O . LEU A 1 205 ? 6.113 -26.297 -11.133 1 89.31 205 LEU A O 1
ATOM 1636 N N . GLY A 1 206 ? 4.57 -27.234 -9.695 1 88.81 206 GLY A N 1
ATOM 1637 C CA . GLY A 1 206 ? 3.414 -26.75 -10.438 1 88.81 206 GLY A CA 1
ATOM 1638 C C . GLY A 1 206 ? 2.479 -25.906 -9.594 1 88.81 206 GLY A C 1
ATOM 1639 O O . GLY A 1 206 ? 2.096 -26.297 -8.492 1 88.81 206 GLY A O 1
ATOM 1640 N N . LEU A 1 207 ? 2.301 -24.656 -10.078 1 89.75 207 LEU A N 1
ATOM 1641 C CA . LEU A 1 207 ? 1.272 -23.797 -9.516 1 89.75 207 LEU A CA 1
ATOM 1642 C C . LEU A 1 207 ? 0.073 -23.688 -10.445 1 89.75 207 LEU A C 1
ATOM 1644 O O . LEU A 1 207 ? 0.176 -23.125 -11.539 1 89.75 207 LEU A O 1
ATOM 1648 N N . HIS A 1 208 ? -1.059 -24.312 -9.977 1 91.38 208 HIS A N 1
ATOM 1649 C CA . HIS A 1 208 ? -2.182 -24.484 -10.891 1 91.38 208 HIS A CA 1
ATOM 1650 C C . HIS A 1 208 ? -3.438 -23.797 -10.352 1 91.38 208 HIS A C 1
ATOM 1652 O O . HIS A 1 208 ? -3.545 -23.562 -9.148 1 91.38 208 HIS A O 1
ATOM 1658 N N . ARG A 1 209 ? -4.211 -23.375 -11.211 1 91.44 209 ARG A N 1
ATOM 1659 C CA . ARG A 1 209 ? -5.551 -22.891 -10.906 1 91.44 209 ARG A CA 1
ATOM 1660 C C . ARG A 1 209 ? -6.605 -23.609 -11.734 1 91.44 209 ARG A C 1
ATOM 1662 O O . ARG A 1 209 ? -6.461 -23.75 -12.953 1 91.44 209 ARG A O 1
ATOM 1669 N N . SER A 1 210 ? -7.621 -24.188 -11.023 1 91.19 210 SER A N 1
ATOM 1670 C CA . SER A 1 210 ? -8.742 -24.875 -11.664 1 91.19 210 SER A CA 1
ATOM 1671 C C . SER A 1 210 ? -10.016 -24.047 -11.586 1 91.19 210 SER A C 1
ATOM 1673 O O . SER A 1 210 ? -10.461 -23.688 -10.492 1 91.19 210 SER A O 1
ATOM 1675 N N . ASP A 1 211 ? -10.5 -23.703 -12.703 1 90.25 211 ASP A N 1
ATOM 1676 C CA . ASP A 1 211 ? -11.703 -22.875 -12.781 1 90.25 211 ASP A CA 1
ATOM 1677 C C . ASP A 1 211 ? -12.945 -23.75 -12.945 1 90.25 211 ASP A C 1
ATOM 1679 O O . ASP A 1 211 ? -12.93 -24.734 -13.688 1 90.25 211 ASP A O 1
ATOM 1683 N N . TYR A 1 212 ? -14.031 -23.328 -12.266 1 91.31 212 TYR A N 1
ATOM 1684 C CA . TYR A 1 212 ? -15.281 -24.078 -12.289 1 91.31 212 TYR A CA 1
ATOM 1685 C C . TYR A 1 212 ? -16.469 -23.156 -12.547 1 91.31 212 TYR A C 1
ATOM 1687 O O . TYR A 1 212 ? -16.406 -21.953 -12.25 1 91.31 212 TYR A O 1
ATOM 1695 N N . MET A 1 213 ? -17.422 -23.781 -13.086 1 89.75 213 MET A N 1
ATOM 1696 C CA . MET A 1 213 ? -18.734 -23.141 -13.234 1 89.75 213 MET A CA 1
ATOM 1697 C C . MET A 1 213 ? -19.859 -24.141 -12.977 1 89.75 213 MET A C 1
ATOM 1699 O O . MET A 1 213 ? -19.719 -25.328 -13.266 1 89.75 213 MET A O 1
ATOM 1703 N N . VAL A 1 214 ? -20.859 -23.531 -12.43 1 89.88 214 VAL A N 1
ATOM 1704 C CA . VAL A 1 214 ? -22.062 -24.359 -12.289 1 89.88 214 VAL A CA 1
ATOM 1705 C C . VAL A 1 214 ? -22.938 -24.203 -13.531 1 89.88 214 VAL A C 1
ATOM 1707 O O . VAL A 1 214 ? -23.297 -23.094 -13.914 1 89.88 214 VAL A O 1
ATOM 1710 N N . ASP A 1 215 ? -23.172 -25.312 -14 1 89.69 215 ASP A N 1
ATOM 1711 C CA . ASP A 1 215 ? -24.047 -25.328 -15.172 1 89.69 215 ASP A CA 1
ATOM 1712 C C . ASP A 1 215 ? -25.5 -25.109 -14.781 1 89.69 215 ASP A C 1
ATOM 1714 O O . ASP A 1 215 ? -26.094 -25.922 -14.062 1 89.69 215 ASP A O 1
ATOM 1718 N N . GLY A 1 216 ? -26.047 -24.141 -15.312 1 86.25 216 GLY A N 1
ATOM 1719 C CA . GLY A 1 216 ? -27.406 -23.781 -14.961 1 86.25 216 GLY A CA 1
ATOM 1720 C C . GLY A 1 216 ? -28.438 -24.812 -15.414 1 86.25 216 GLY A C 1
ATOM 1721 O O . GLY A 1 216 ? -29.484 -24.969 -14.797 1 86.25 216 GLY A O 1
ATOM 1722 N N . GLU A 1 217 ? -28.141 -25.406 -16.391 1 88.81 217 GLU A N 1
ATOM 1723 C CA . GLU A 1 217 ? -29.078 -26.391 -16.938 1 88.81 217 GLU A CA 1
ATOM 1724 C C . GLU A 1 217 ? -29.016 -27.703 -16.156 1 88.81 217 GLU A C 1
ATOM 1726 O O . GLU A 1 217 ? -30.047 -28.266 -15.805 1 88.81 217 GLU A O 1
ATOM 1731 N N . THR A 1 218 ? -27.938 -28.141 -15.867 1 90.25 218 THR A N 1
ATOM 1732 C CA . THR A 1 218 ? -27.781 -29.453 -15.227 1 90.25 218 THR A CA 1
ATOM 1733 C C . THR A 1 218 ? -27.516 -29.281 -13.734 1 90.25 218 THR A C 1
ATOM 1735 O O . THR A 1 218 ? -27.578 -30.25 -12.977 1 90.25 218 THR A O 1
ATOM 1738 N N . ASN A 1 219 ? -27.188 -28.203 -13.367 1 90.31 219 ASN A N 1
ATOM 1739 C CA . ASN A 1 219 ? -26.812 -27.922 -11.992 1 90.31 219 ASN A CA 1
ATOM 1740 C C . ASN A 1 219 ? -25.578 -28.703 -11.57 1 90.31 219 ASN A C 1
ATOM 1742 O O . ASN A 1 219 ? -25.469 -29.141 -10.422 1 90.31 219 ASN A O 1
ATOM 1746 N N . LEU A 1 220 ? -24.781 -29 -12.422 1 91.69 220 LEU A N 1
ATOM 1747 C CA . LEU A 1 220 ? -23.516 -29.688 -12.141 1 91.69 220 LEU A CA 1
ATOM 1748 C C . LEU A 1 220 ? -22.344 -28.703 -12.148 1 91.69 220 LEU A C 1
ATOM 1750 O O . LEU A 1 220 ? -22.359 -27.719 -12.883 1 91.69 220 LEU A O 1
ATOM 1754 N N . LEU A 1 221 ? -21.406 -29.047 -11.25 1 93.56 221 LEU A N 1
ATOM 1755 C CA . LEU A 1 221 ? -20.141 -28.297 -11.258 1 93.56 221 LEU A CA 1
ATOM 1756 C C . LEU A 1 221 ? -19.234 -28.766 -12.383 1 93.56 221 LEU A C 1
ATOM 1758 O O . LEU A 1 221 ? -18.844 -29.938 -12.43 1 93.56 221 LEU A O 1
ATOM 1762 N N . LEU A 1 222 ? -19 -27.859 -13.242 1 92.31 222 LEU A N 1
ATOM 1763 C CA . LEU A 1 222 ? -18.172 -28.188 -14.391 1 92.31 222 LEU A CA 1
ATOM 1764 C C . LEU A 1 222 ? -16.797 -27.531 -14.281 1 92.31 222 LEU A C 1
ATOM 1766 O O . LEU A 1 222 ? -16.703 -26.344 -13.945 1 92.31 222 LEU A O 1
ATOM 1770 N N . GLN A 1 223 ? -15.797 -28.312 -14.414 1 91.31 223 GLN A N 1
ATOM 1771 C CA . GLN A 1 223 ? -14.445 -27.781 -14.539 1 91.31 223 GLN A CA 1
ATOM 1772 C C . GLN A 1 223 ? -14.203 -27.188 -15.922 1 91.31 223 GLN A C 1
ATOM 1774 O O . GLN A 1 223 ? -14.258 -27.906 -16.922 1 91.31 223 GLN A O 1
ATOM 1779 N N . ILE A 1 224 ? -13.953 -25.938 -15.969 1 88.69 224 ILE A N 1
ATOM 1780 C CA . ILE A 1 224 ? -14.016 -25.266 -17.266 1 88.69 224 ILE A CA 1
ATOM 1781 C C . ILE A 1 224 ? -12.602 -25 -17.781 1 88.69 224 ILE A C 1
ATOM 1783 O O . ILE A 1 224 ? -12.383 -24.922 -18.984 1 88.69 224 ILE A O 1
ATOM 1787 N N . GLU A 1 225 ? -11.695 -24.812 -16.875 1 86.12 225 GLU A N 1
ATOM 1788 C CA . GLU A 1 225 ? -10.336 -24.516 -17.312 1 86.12 225 GLU A CA 1
ATOM 1789 C C . GLU A 1 225 ? -9.32 -24.828 -16.219 1 86.12 225 GLU A C 1
ATOM 1791 O O . GLU A 1 225 ? -9.602 -24.656 -15.031 1 86.12 225 GLU A O 1
ATOM 1796 N N . PHE A 1 226 ? -8.234 -25.422 -16.75 1 88.5 226 PHE A N 1
ATOM 1797 C CA . PHE A 1 226 ? -7.109 -25.688 -15.852 1 88.5 226 PHE A CA 1
ATOM 1798 C C . PHE A 1 226 ? -5.879 -24.891 -16.297 1 88.5 226 PHE A C 1
ATOM 1800 O O . PHE A 1 226 ? -5.363 -25.109 -17.391 1 88.5 226 PHE A O 1
ATOM 1807 N N . ASN A 1 227 ? -5.465 -24.016 -15.414 1 85.56 227 ASN A N 1
ATOM 1808 C CA . ASN A 1 227 ? -4.34 -23.141 -15.727 1 85.56 227 ASN A CA 1
ATOM 1809 C C . ASN A 1 227 ? -3.041 -23.656 -15.109 1 85.56 227 ASN A C 1
ATOM 1811 O O . ASN A 1 227 ? -2.938 -23.797 -13.891 1 85.56 227 ASN A O 1
ATOM 1815 N N . THR A 1 228 ? -2.061 -23.969 -16 1 81.5 228 THR A N 1
ATOM 1816 C CA . THR A 1 228 ? -0.827 -24.594 -15.531 1 81.5 228 THR A CA 1
ATOM 1817 C C . THR A 1 228 ? 0.323 -23.594 -15.539 1 81.5 228 THR A C 1
ATOM 1819 O O . THR A 1 228 ? 1.373 -23.844 -14.945 1 81.5 228 THR A O 1
ATOM 1822 N N . ILE A 1 229 ? 0.281 -22.562 -16.234 1 67.62 229 ILE A N 1
ATOM 1823 C CA . ILE A 1 229 ? 1.385 -21.609 -16.344 1 67.62 229 ILE A CA 1
ATOM 1824 C C . ILE A 1 229 ? 1.006 -20.281 -15.68 1 67.62 229 ILE A C 1
ATOM 1826 O O . ILE A 1 229 ? 1.648 -19.859 -14.719 1 67.62 229 ILE A O 1
ATOM 1830 N N . SER A 1 230 ? -0.042 -19.75 -16.266 1 69.94 230 SER A N 1
ATOM 1831 C CA . SER A 1 230 ? -0.496 -18.469 -15.75 1 69.94 230 SER A CA 1
ATOM 1832 C C . SER A 1 230 ? -1.723 -18.625 -14.859 1 69.94 230 SER A C 1
ATOM 1834 O O . SER A 1 230 ? -2.855 -18.469 -15.32 1 69.94 230 SER A O 1
ATOM 1836 N N . SER A 1 231 ? -1.478 -19.141 -13.602 1 76.31 231 SER A N 1
ATOM 1837 C CA . SER A 1 231 ? -2.59 -19.281 -12.672 1 76.31 231 SER A CA 1
ATOM 1838 C C . SER A 1 231 ? -3.115 -17.922 -12.219 1 76.31 231 SER A C 1
ATOM 1840 O O . SER A 1 231 ? -4.277 -17.797 -11.828 1 76.31 231 SER A O 1
ATOM 1842 N N . SER A 1 232 ? -2.465 -16.922 -12.484 1 77.12 232 SER A N 1
ATOM 1843 C CA . SER A 1 232 ? -2.773 -15.5 -12.367 1 77.12 232 SER A CA 1
ATOM 1844 C C . SER A 1 232 ? -3.547 -15.211 -11.086 1 77.12 232 SER A C 1
ATOM 1846 O O . SER A 1 232 ? -4.242 -16.078 -10.562 1 77.12 232 SER A O 1
ATOM 1848 N N . PHE A 1 233 ? -3.361 -14.094 -10.461 1 89 233 PHE A N 1
ATOM 1849 C CA . PHE A 1 233 ? -4.156 -13.336 -9.5 1 89 233 PHE A CA 1
ATOM 1850 C C . PHE A 1 233 ? -4.254 -14.078 -8.172 1 89 233 PHE A C 1
ATOM 1852 O O . PHE A 1 233 ? -5.293 -14.039 -7.508 1 89 233 PHE A O 1
ATOM 1859 N N . ALA A 1 234 ? -3.232 -14.898 -7.836 1 92.12 234 ALA A N 1
ATOM 1860 C CA . ALA A 1 234 ? -3.184 -15.461 -6.488 1 92.12 234 ALA A CA 1
ATOM 1861 C C . ALA A 1 234 ? -3.162 -14.352 -5.438 1 92.12 234 ALA A C 1
ATOM 1863 O O . ALA A 1 234 ? -3.678 -14.531 -4.328 1 92.12 234 ALA A O 1
ATOM 1864 N N . GLY A 1 235 ? -2.566 -13.242 -5.836 1 95.31 235 GLY A N 1
ATOM 1865 C CA . GLY A 1 235 ? -2.486 -12.117 -4.914 1 95.31 235 GLY A CA 1
ATOM 1866 C C . GLY A 1 235 ? -3.773 -11.32 -4.832 1 95.31 235 GLY A C 1
ATOM 1867 O O . GLY A 1 235 ? -4.395 -11.234 -3.771 1 95.31 235 GLY A O 1
ATOM 1868 N N . LEU A 1 236 ? -4.266 -10.773 -5.898 1 97.25 236 LEU A N 1
ATOM 1869 C CA . LEU A 1 236 ? -5.406 -9.867 -5.922 1 97.25 236 LEU A CA 1
ATOM 1870 C C . LEU A 1 236 ? -6.688 -10.594 -5.527 1 97.25 236 LEU A C 1
ATOM 1872 O O . LEU A 1 236 ? -7.602 -9.984 -4.965 1 97.25 236 LEU A O 1
ATOM 1876 N N . SER A 1 237 ? -6.797 -11.922 -5.867 1 95.81 237 SER A N 1
ATOM 1877 C CA . SER A 1 237 ? -7.996 -12.648 -5.469 1 95.81 237 SER A CA 1
ATOM 1878 C C . SER A 1 237 ? -8.141 -12.695 -3.953 1 95.81 237 SER A C 1
ATOM 1880 O O . SER A 1 237 ? -9.258 -12.68 -3.43 1 95.81 237 SER A O 1
ATOM 1882 N N . CYS A 1 238 ? -6.984 -12.789 -3.213 1 96.69 238 CYS A N 1
ATOM 1883 C CA . CYS A 1 238 ? -7.031 -12.742 -1.756 1 96.69 238 CYS A CA 1
ATOM 1884 C C . CYS A 1 238 ? -7.582 -11.398 -1.274 1 96.69 238 CYS A C 1
ATOM 1886 O O . CYS A 1 238 ? -8.391 -11.352 -0.345 1 96.69 238 CYS A O 1
ATOM 1888 N N . LEU A 1 239 ? -7.195 -10.383 -1.979 1 97.81 239 LEU A N 1
ATOM 1889 C CA . LEU A 1 239 ? -7.656 -9.047 -1.614 1 97.81 239 LEU A CA 1
ATOM 1890 C C . LEU A 1 239 ? -9.148 -8.891 -1.901 1 97.81 239 LEU A C 1
ATOM 1892 O O . LEU A 1 239 ? -9.852 -8.195 -1.169 1 97.81 239 LEU A O 1
ATOM 1896 N N . VAL A 1 240 ? -9.641 -9.469 -2.945 1 97.56 240 VAL A N 1
ATOM 1897 C CA . VAL A 1 240 ? -11.062 -9.414 -3.258 1 97.56 240 VAL A CA 1
ATOM 1898 C C . VAL A 1 240 ? -11.867 -10.055 -2.129 1 97.56 240 VAL A C 1
ATOM 1900 O O . VAL A 1 240 ? -12.914 -9.531 -1.729 1 97.56 240 VAL A O 1
ATOM 1903 N N . SER A 1 241 ? -11.383 -11.227 -1.651 1 97.12 241 SER A N 1
ATOM 1904 C CA . SER A 1 241 ? -12.062 -11.859 -0.528 1 97.12 241 SER A CA 1
ATOM 1905 C C . SER A 1 241 ? -12.117 -10.938 0.683 1 97.12 241 SER A C 1
ATOM 1907 O O . SER A 1 241 ? -13.156 -10.828 1.34 1 97.12 241 SER A O 1
ATOM 1909 N N . GLU A 1 242 ? -11.047 -10.258 0.932 1 97.56 242 GLU A N 1
ATOM 1910 C CA . GLU A 1 242 ? -11 -9.328 2.057 1 97.56 242 GLU A CA 1
ATOM 1911 C C . GLU A 1 242 ? -11.906 -8.125 1.816 1 97.56 242 GLU A C 1
ATOM 1913 O O . GLU A 1 242 ? -12.547 -7.625 2.744 1 97.56 242 GLU A O 1
ATOM 1918 N N . LEU A 1 243 ? -11.898 -7.629 0.598 1 98.06 243 LEU A N 1
ATOM 1919 C CA . LEU A 1 243 ? -12.797 -6.539 0.234 1 98.06 243 LEU A CA 1
ATOM 1920 C C . LEU A 1 243 ? -14.25 -6.922 0.495 1 98.06 243 LEU A C 1
ATOM 1922 O O . LEU A 1 243 ? -14.992 -6.164 1.124 1 98.06 243 LEU A O 1
ATOM 1926 N N . HIS A 1 244 ? -14.641 -8.094 0.007 1 97.5 244 HIS A N 1
ATOM 1927 C CA . HIS A 1 244 ? -16.016 -8.562 0.185 1 97.5 244 HIS A CA 1
ATOM 1928 C C . HIS A 1 244 ? -16.359 -8.664 1.664 1 97.5 244 HIS A C 1
ATOM 1930 O O . HIS A 1 244 ? -17.453 -8.234 2.078 1 97.5 244 HIS A O 1
ATOM 1936 N N . ARG A 1 245 ? -15.43 -9.242 2.418 1 96.94 245 ARG A N 1
ATOM 1937 C CA . ARG A 1 245 ? -15.672 -9.359 3.854 1 96.94 245 ARG A CA 1
ATOM 1938 C C . ARG A 1 245 ? -15.828 -7.984 4.492 1 96.94 245 ARG A C 1
ATOM 1940 O O . ARG A 1 245 ? -16.719 -7.777 5.316 1 96.94 245 ARG A O 1
ATOM 1947 N N . ASN A 1 246 ? -15.008 -7.086 4.113 1 95.56 246 ASN A N 1
ATOM 1948 C CA . ASN A 1 246 ? -15.078 -5.73 4.645 1 95.56 246 ASN A CA 1
ATOM 1949 C C . ASN A 1 246 ? -16.406 -5.066 4.312 1 95.56 246 ASN A C 1
ATOM 1951 O O . ASN A 1 246 ? -17.031 -4.449 5.176 1 95.56 246 ASN A O 1
ATOM 1955 N N . LEU A 1 247 ? -16.812 -5.117 3.057 1 95.56 247 LEU A N 1
ATOM 1956 C CA . LEU A 1 247 ? -18.094 -4.527 2.643 1 95.56 247 LEU A CA 1
ATOM 1957 C C . LEU A 1 247 ? -19.25 -5.141 3.414 1 95.56 247 LEU A C 1
ATOM 1959 O O . LEU A 1 247 ? -20.156 -4.426 3.861 1 95.56 247 LEU A O 1
ATOM 1963 N N . LEU A 1 248 ? -19.188 -6.453 3.604 1 95.12 248 LEU A N 1
ATOM 1964 C CA . LEU A 1 248 ? -20.297 -7.125 4.27 1 95.12 248 LEU A CA 1
ATOM 1965 C C . LEU A 1 248 ? -20.297 -6.832 5.77 1 95.12 248 LEU A C 1
ATOM 1967 O O . LEU A 1 248 ? -21.328 -6.891 6.422 1 95.12 248 LEU A O 1
ATOM 1971 N N . ASN A 1 249 ? -19.125 -6.555 6.285 1 93.06 249 ASN A N 1
ATOM 1972 C CA . ASN A 1 249 ? -19.078 -6.109 7.676 1 93.06 249 ASN A CA 1
ATOM 1973 C C . ASN A 1 249 ? -19.844 -4.801 7.867 1 93.06 249 ASN A C 1
ATOM 1975 O O . ASN A 1 249 ? -20.438 -4.57 8.922 1 93.06 249 ASN A O 1
ATOM 1979 N N . HIS A 1 250 ? -19.906 -4.035 6.832 1 90.31 250 HIS A N 1
ATOM 1980 C CA . HIS A 1 250 ? -20.531 -2.725 6.941 1 90.31 250 HIS A CA 1
ATOM 1981 C C . HIS A 1 250 ? -21.969 -2.756 6.414 1 90.31 250 HIS A C 1
ATOM 1983 O O . HIS A 1 250 ? -22.844 -2.07 6.945 1 90.31 250 HIS A O 1
ATOM 1989 N N . TYR A 1 251 ? -22.156 -3.564 5.359 1 92.69 251 TYR A N 1
ATOM 1990 C CA . TYR A 1 251 ? -23.438 -3.486 4.672 1 92.69 251 TYR A CA 1
ATOM 1991 C C . TYR A 1 251 ? -24.172 -4.82 4.727 1 92.69 251 TYR A C 1
ATOM 1993 O O . TYR A 1 251 ? -25.25 -4.965 4.16 1 92.69 251 TYR A O 1
ATOM 2001 N N . GLY A 1 252 ? -23.578 -5.75 5.391 1 92.31 252 GLY A N 1
ATOM 2002 C CA . GLY A 1 252 ? -24.141 -7.09 5.387 1 92.31 252 GLY A CA 1
ATOM 2003 C C . GLY A 1 252 ? -25.578 -7.133 5.855 1 92.31 252 GLY A C 1
ATOM 2004 O O . GLY A 1 252 ? -26.406 -7.855 5.289 1 92.31 252 GLY A O 1
ATOM 2005 N N . LYS A 1 253 ? -25.922 -6.391 6.844 1 90.56 253 LYS A N 1
ATOM 2006 C CA . LYS A 1 253 ? -27.297 -6.352 7.348 1 90.56 253 LYS A CA 1
ATOM 2007 C C . LYS A 1 253 ? -28.25 -5.77 6.309 1 90.56 253 LYS A C 1
ATOM 2009 O O . LYS A 1 253 ? -29.328 -6.305 6.09 1 90.56 253 LYS A O 1
ATOM 2014 N N . ASN A 1 254 ? -27.797 -4.762 5.715 1 89.19 254 ASN A N 1
ATOM 2015 C CA . ASN A 1 254 ? -28.609 -4.145 4.672 1 89.19 254 ASN A CA 1
ATOM 2016 C C . ASN A 1 254 ? -28.828 -5.09 3.492 1 89.19 254 ASN A C 1
ATOM 2018 O O . ASN A 1 254 ? -29.859 -5.051 2.84 1 89.19 254 ASN A O 1
ATOM 2022 N N . LEU A 1 255 ? -27.859 -5.93 3.25 1 89.94 255 LEU A N 1
ATOM 2023 C CA . LEU A 1 255 ? -27.859 -6.754 2.047 1 89.94 255 LEU A CA 1
ATOM 2024 C C . LEU A 1 255 ? -28.359 -8.164 2.35 1 89.94 255 LEU A C 1
ATOM 2026 O O . LEU A 1 255 ? -28.625 -8.938 1.433 1 89.94 255 LEU A O 1
ATOM 2030 N N . GLY A 1 256 ? -28.484 -8.445 3.617 1 90.06 256 GLY A N 1
ATOM 2031 C CA . GLY A 1 256 ? -28.828 -9.805 4.008 1 90.06 256 GLY A CA 1
ATOM 2032 C C . GLY A 1 256 ? -27.719 -10.805 3.744 1 90.06 256 GLY A C 1
ATOM 2033 O O . GLY A 1 256 ? -27.984 -11.953 3.363 1 90.06 256 GLY A O 1
ATOM 2034 N N . LEU A 1 257 ? -26.516 -10.359 3.822 1 92.56 257 LEU A N 1
ATOM 2035 C CA . LEU A 1 257 ? -25.344 -11.203 3.594 1 92.56 257 LEU A CA 1
ATOM 2036 C C . LEU A 1 257 ? -24.469 -11.266 4.836 1 92.56 257 LEU A C 1
ATOM 2038 O O . LEU A 1 257 ? -24.328 -10.273 5.555 1 92.56 257 LEU A O 1
ATOM 2042 N N . ASP A 1 258 ? -23.875 -12.438 5.082 1 94.25 258 ASP A N 1
ATOM 2043 C CA . ASP A 1 258 ? -23.062 -12.711 6.266 1 94.25 258 ASP A CA 1
ATOM 2044 C C . ASP A 1 258 ? -21.578 -12.719 5.918 1 94.25 258 ASP A C 1
ATOM 2046 O O . ASP A 1 258 ? -21.109 -13.578 5.172 1 94.25 258 ASP A O 1
ATOM 2050 N N . PRO A 1 259 ? -20.844 -11.75 6.531 1 94.56 259 PRO A N 1
ATOM 2051 C CA . PRO A 1 259 ? -19.406 -11.695 6.234 1 94.56 259 PRO A CA 1
ATOM 2052 C C . PRO A 1 259 ? -18.672 -12.977 6.629 1 94.56 259 PRO A C 1
ATOM 2054 O O . PRO A 1 259 ? -17.641 -13.312 6.031 1 94.56 259 PRO A O 1
ATOM 2057 N N . ARG A 1 260 ? -19.219 -13.781 7.523 1 93.62 260 ARG A N 1
ATOM 2058 C CA . ARG A 1 260 ? -18.594 -15.016 7.977 1 93.62 260 ARG A CA 1
ATOM 2059 C C . ARG A 1 260 ? -18.672 -16.094 6.902 1 93.62 260 ARG A C 1
ATOM 2061 O O . ARG A 1 260 ? -17.953 -17.094 6.969 1 93.62 260 ARG A O 1
ATOM 2068 N N . LYS A 1 261 ? -19.484 -15.828 5.984 1 93.38 261 LYS A N 1
ATOM 2069 C CA . LYS A 1 261 ? -19.672 -16.828 4.934 1 93.38 261 LYS A CA 1
ATOM 2070 C C . LYS A 1 261 ? -18.781 -16.531 3.73 1 93.38 261 LYS A C 1
ATOM 2072 O O . LYS A 1 261 ? -18.797 -17.281 2.742 1 93.38 261 LYS A O 1
ATOM 2077 N N . VAL A 1 262 ? -17.969 -15.516 3.816 1 94.75 262 VAL A N 1
ATOM 2078 C CA . VAL A 1 262 ? -16.953 -15.281 2.801 1 94.75 262 VAL A CA 1
ATOM 2079 C C . VAL A 1 262 ? -15.719 -16.125 3.104 1 94.75 262 VAL A C 1
ATOM 2081 O O . VAL A 1 262 ? -15.047 -15.93 4.121 1 94.75 262 VAL A O 1
ATOM 2084 N N . PRO A 1 263 ? -15.469 -17.078 2.24 1 91.12 263 PRO A N 1
ATOM 2085 C CA . PRO A 1 263 ? -14.336 -17.953 2.539 1 91.12 263 PRO A CA 1
ATOM 2086 C C . PRO A 1 263 ? -13 -17.203 2.541 1 91.12 263 PRO A C 1
ATOM 2088 O O . PRO A 1 263 ? -12.828 -16.234 1.791 1 91.12 263 PRO A O 1
ATOM 2091 N N . GLY A 1 264 ? -12.18 -17.609 3.459 1 91.88 264 GLY A N 1
ATOM 2092 C CA . GLY A 1 264 ? -10.812 -17.125 3.391 1 91.88 264 GLY A CA 1
ATOM 2093 C C . GLY A 1 264 ? -10.086 -17.562 2.135 1 91.88 264 GLY A C 1
ATOM 2094 O O . GLY A 1 264 ? -10.43 -18.578 1.534 1 91.88 264 GLY A O 1
ATOM 2095 N N . ASN A 1 265 ? -9.219 -16.734 1.625 1 93.81 265 ASN A N 1
ATOM 2096 C CA . ASN A 1 265 ? -8.391 -17.031 0.459 1 93.81 265 ASN A CA 1
ATOM 2097 C C . ASN A 1 265 ? -6.906 -16.875 0.766 1 93.81 265 ASN A C 1
ATOM 2099 O O . ASN A 1 265 ? -6.426 -15.766 0.982 1 93.81 265 ASN A O 1
ATOM 2103 N N . THR A 1 266 ? -6.188 -17.984 0.791 1 93.81 266 THR A N 1
ATOM 2104 C CA . THR A 1 266 ? -4.777 -17.969 1.152 1 93.81 266 THR A CA 1
ATOM 2105 C C . THR A 1 266 ? -3.908 -18.359 -0.042 1 93.81 266 THR A C 1
ATOM 2107 O O . THR A 1 266 ? -2.814 -18.906 0.129 1 93.81 266 THR A O 1
ATOM 2110 N N . ALA A 1 267 ? -4.469 -18.141 -1.23 1 93.31 267 ALA A N 1
ATOM 2111 C CA . ALA A 1 267 ? -3.795 -18.609 -2.441 1 93.31 267 ALA A CA 1
ATOM 2112 C C . ALA A 1 267 ? -2.381 -18.047 -2.533 1 93.31 267 ALA A C 1
ATOM 2114 O O . ALA A 1 267 ? -1.429 -18.766 -2.818 1 93.31 267 ALA A O 1
ATOM 2115 N N . VAL A 1 268 ? -2.201 -16.844 -2.234 1 94.88 268 VAL A N 1
ATOM 2116 C CA . VAL A 1 268 ? -0.908 -16.188 -2.432 1 94.88 268 VAL A CA 1
ATOM 2117 C C . VAL A 1 268 ? 0.104 -16.75 -1.43 1 94.88 268 VAL A C 1
ATOM 2119 O O . VAL A 1 268 ? 1.265 -16.984 -1.774 1 94.88 268 VAL A O 1
ATOM 2122 N N . SER A 1 269 ? -0.271 -16.906 -0.169 1 94.31 269 SER A N 1
ATOM 2123 C CA . SER A 1 269 ? 0.642 -17.453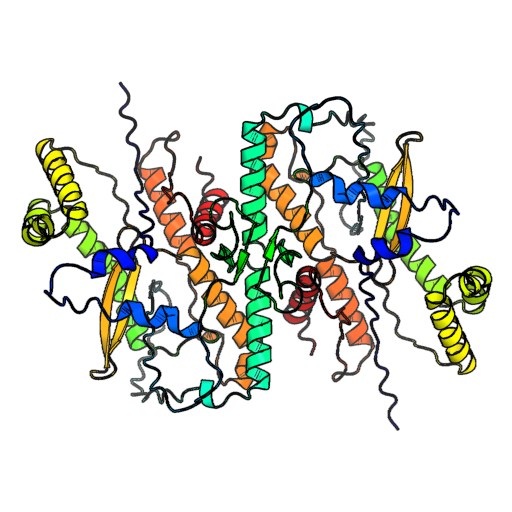 0.827 1 94.31 269 SER A CA 1
ATOM 2124 C C . SER A 1 269 ? 1.006 -18.906 0.501 1 94.31 269 SER A C 1
ATOM 2126 O O . SER A 1 269 ? 2.148 -19.312 0.699 1 94.31 269 SER A O 1
ATOM 2128 N N . ARG A 1 270 ? 0.058 -19.609 -0.039 1 92.44 270 ARG A N 1
ATOM 2129 C CA . ARG A 1 270 ? 0.323 -21 -0.405 1 92.44 270 ARG A CA 1
ATOM 2130 C C . ARG A 1 270 ? 1.252 -21.078 -1.612 1 92.44 270 ARG A C 1
ATOM 2132 O O . ARG A 1 270 ? 2.127 -21.938 -1.672 1 92.44 270 ARG A O 1
ATOM 2139 N N . PHE A 1 271 ? 0.993 -20.203 -2.572 1 93.12 271 PHE A N 1
ATOM 2140 C CA . PHE A 1 271 ? 1.908 -20.141 -3.705 1 93.12 271 PHE A CA 1
ATOM 2141 C C . PHE A 1 271 ? 3.32 -19.797 -3.242 1 93.12 271 PHE A C 1
ATOM 2143 O O . PHE A 1 271 ? 4.289 -20.438 -3.664 1 93.12 271 PHE A O 1
ATOM 2150 N N . ALA A 1 272 ? 3.408 -18.844 -2.395 1 92.44 272 ALA A N 1
ATOM 2151 C CA . ALA A 1 272 ? 4.715 -18.453 -1.883 1 92.44 272 ALA A CA 1
ATOM 2152 C C . ALA A 1 272 ? 5.398 -19.609 -1.157 1 92.44 272 ALA A C 1
ATOM 2154 O O . ALA A 1 272 ? 6.594 -19.844 -1.344 1 92.44 272 ALA A O 1
ATOM 2155 N N . GLU A 1 273 ? 4.664 -20.25 -0.341 1 92.88 273 GLU A N 1
ATOM 2156 C CA . GLU A 1 273 ? 5.199 -21.406 0.383 1 92.88 273 GLU A CA 1
ATOM 2157 C C . GLU A 1 273 ? 5.715 -22.469 -0.579 1 92.88 273 GLU A C 1
ATOM 2159 O O . GLU A 1 273 ? 6.789 -23.047 -0.365 1 92.88 273 GLU A O 1
ATOM 2164 N N . ALA A 1 274 ? 4.902 -22.781 -1.595 1 91.62 274 ALA A N 1
ATOM 2165 C CA . ALA A 1 274 ? 5.297 -23.781 -2.57 1 91.62 274 ALA A CA 1
ATOM 2166 C C . ALA A 1 274 ? 6.598 -23.391 -3.27 1 91.62 274 ALA A C 1
ATOM 2168 O O . ALA A 1 274 ? 7.488 -24.219 -3.447 1 91.62 274 ALA A O 1
ATOM 2169 N N . ILE A 1 275 ? 6.738 -22.156 -3.633 1 90.81 275 ILE A N 1
ATOM 2170 C CA . ILE A 1 275 ? 7.941 -21.688 -4.309 1 90.81 275 ILE A CA 1
ATOM 2171 C C . ILE A 1 275 ? 9.133 -21.766 -3.363 1 90.81 275 ILE A C 1
ATOM 2173 O O . ILE A 1 275 ? 10.211 -22.234 -3.754 1 90.81 275 ILE A O 1
ATOM 2177 N N . ALA A 1 276 ? 8.906 -21.375 -2.154 1 91.5 276 ALA A N 1
ATOM 2178 C CA . ALA A 1 276 ? 9.984 -21.438 -1.167 1 91.5 276 ALA A CA 1
ATOM 2179 C C . ALA A 1 276 ? 10.453 -22.875 -0.952 1 91.5 276 ALA A C 1
ATOM 2181 O O . ALA A 1 276 ? 11.648 -23.125 -0.849 1 91.5 276 ALA A O 1
ATOM 2182 N N . LYS A 1 277 ? 9.516 -23.766 -0.849 1 91.25 277 LYS A N 1
ATOM 2183 C CA . LYS A 1 277 ? 9.859 -25.172 -0.678 1 91.25 277 LYS A CA 1
ATOM 2184 C C . LYS A 1 277 ? 10.664 -25.688 -1.866 1 91.25 277 LYS A C 1
ATOM 2186 O O . LYS A 1 277 ? 11.648 -26.406 -1.689 1 91.25 277 LYS A O 1
ATOM 2191 N N . ALA A 1 278 ? 10.156 -25.344 -3.016 1 89.94 278 ALA A N 1
ATOM 2192 C CA . ALA A 1 278 ? 10.883 -25.781 -4.207 1 89.94 278 ALA A CA 1
ATOM 2193 C C . ALA A 1 278 ? 12.297 -25.188 -4.227 1 89.94 278 ALA A C 1
ATOM 2195 O O . ALA A 1 278 ? 13.25 -25.891 -4.578 1 89.94 278 ALA A O 1
ATOM 2196 N N . TRP A 1 279 ? 12.43 -23.969 -3.902 1 89.69 279 TRP A N 1
ATOM 2197 C CA . TRP A 1 279 ? 13.742 -23.328 -3.857 1 89.69 279 TRP A CA 1
ATOM 2198 C C . TRP A 1 279 ? 14.656 -24.016 -2.852 1 89.69 279 TRP A C 1
ATOM 2200 O O . TRP A 1 279 ? 15.828 -24.266 -3.137 1 89.69 279 TRP A O 1
ATOM 2210 N N . ASN A 1 280 ? 14.109 -24.312 -1.731 1 89.19 280 ASN A N 1
ATOM 2211 C CA . ASN A 1 280 ? 14.875 -25.047 -0.723 1 89.19 280 ASN A CA 1
ATOM 2212 C C . ASN A 1 280 ? 15.32 -26.406 -1.229 1 89.19 280 ASN A C 1
ATOM 2214 O O . ASN A 1 280 ? 16.453 -26.844 -0.982 1 89.19 280 ASN A O 1
ATOM 2218 N N . GLU A 1 281 ? 14.414 -27.141 -1.877 1 88.81 281 GLU A N 1
ATOM 2219 C CA . GLU A 1 281 ? 14.719 -28.453 -2.41 1 88.81 281 GLU A CA 1
ATOM 2220 C C . GLU A 1 281 ? 15.797 -28.391 -3.484 1 88.81 281 GLU A C 1
ATOM 2222 O O . GLU A 1 281 ? 16.562 -29.328 -3.66 1 88.81 281 GLU A O 1
ATOM 2227 N N . TYR A 1 282 ? 15.773 -27.297 -4.113 1 86.56 282 TYR A N 1
ATOM 2228 C CA . TYR A 1 282 ? 16.812 -27.109 -5.129 1 86.56 282 TYR A CA 1
ATOM 2229 C C . TYR A 1 282 ? 18.203 -27.078 -4.496 1 86.56 282 TYR A C 1
ATOM 2231 O O . TYR A 1 282 ? 19.188 -27.375 -5.16 1 86.56 282 TYR A O 1
ATOM 2239 N N . ASN A 1 283 ? 18.359 -26.719 -3.312 1 85.81 283 ASN A N 1
ATOM 2240 C CA . ASN A 1 283 ? 19.547 -26.828 -2.475 1 85.81 283 ASN A CA 1
ATOM 2241 C C . ASN A 1 283 ? 20.734 -26.094 -3.084 1 85.81 283 ASN A C 1
ATOM 2243 O O . ASN A 1 283 ? 21.828 -26.625 -3.164 1 85.81 283 ASN A O 1
ATOM 2247 N N . ASN A 1 284 ? 20.516 -24.969 -3.705 1 84.69 284 ASN A N 1
ATOM 2248 C CA . ASN A 1 284 ? 21.516 -24.016 -4.199 1 84.69 284 ASN A CA 1
ATOM 2249 C C . ASN A 1 284 ? 21.219 -22.594 -3.715 1 84.69 284 ASN A C 1
ATOM 2251 O O . ASN A 1 284 ? 20.281 -21.953 -4.184 1 84.69 284 ASN A O 1
ATOM 2255 N N . THR A 1 285 ? 22.016 -22.156 -2.814 1 83.25 285 THR A N 1
ATOM 2256 C CA . THR A 1 285 ? 21.766 -20.875 -2.141 1 83.25 285 THR A CA 1
ATOM 2257 C C . THR A 1 285 ? 21.953 -19.719 -3.104 1 83.25 285 THR A C 1
ATOM 2259 O O . THR A 1 285 ? 21.516 -18.594 -2.822 1 83.25 285 THR A O 1
ATOM 2262 N N . SER A 1 286 ? 22.547 -19.969 -4.234 1 86.06 286 SER A N 1
ATOM 2263 C CA . SER A 1 286 ? 22.75 -18.906 -5.215 1 86.06 286 SER A CA 1
ATOM 2264 C C . SER A 1 286 ? 21.625 -18.891 -6.25 1 86.06 286 SER A C 1
ATOM 2266 O O . SER A 1 286 ? 21.562 -17.984 -7.086 1 86.06 286 SER A O 1
ATOM 2268 N N . ALA A 1 287 ? 20.812 -19.922 -6.117 1 85.81 287 ALA A N 1
ATOM 2269 C CA . ALA A 1 287 ? 19.703 -19.984 -7.066 1 85.81 287 ALA A CA 1
ATOM 2270 C C . ALA A 1 287 ? 18.719 -18.844 -6.828 1 85.81 287 ALA A C 1
ATOM 2272 O O . ALA A 1 287 ? 18.547 -18.375 -5.695 1 85.81 287 ALA A O 1
ATOM 2273 N N . VAL A 1 288 ? 18.125 -18.344 -7.926 1 86.62 288 VAL A N 1
ATOM 2274 C CA . VAL A 1 288 ? 17.188 -17.234 -7.832 1 86.62 288 VAL A CA 1
ATOM 2275 C C . VAL A 1 288 ? 15.82 -17.672 -8.383 1 86.62 288 VAL A C 1
ATOM 2277 O O . VAL A 1 288 ? 15.75 -18.562 -9.227 1 86.62 288 VAL A O 1
ATOM 2280 N N . VAL A 1 289 ? 14.828 -17.172 -7.746 1 88.19 289 VAL A N 1
ATOM 2281 C CA . VAL A 1 289 ? 13.484 -17.297 -8.312 1 88.19 289 VAL A CA 1
ATOM 2282 C C . VAL A 1 289 ? 13.258 -16.188 -9.336 1 88.19 289 VAL A C 1
ATOM 2284 O O . VAL A 1 289 ? 13.438 -15 -9.023 1 88.19 289 VAL A O 1
ATOM 2287 N N . THR A 1 290 ? 12.898 -16.594 -10.539 1 86.62 290 THR A N 1
ATOM 2288 C CA . THR A 1 290 ? 12.719 -15.625 -11.609 1 86.62 290 THR A CA 1
ATOM 2289 C C . THR A 1 290 ? 11.273 -15.625 -12.102 1 86.62 290 THR A C 1
ATOM 2291 O O . THR A 1 290 ? 10.688 -16.688 -12.328 1 86.62 290 THR A O 1
ATOM 2294 N N . ILE A 1 291 ? 10.789 -14.438 -12.195 1 85.44 291 ILE A N 1
ATOM 2295 C CA . ILE A 1 291 ? 9.469 -14.242 -12.781 1 85.44 291 ILE A CA 1
ATOM 2296 C C . ILE A 1 291 ? 9.609 -13.617 -14.172 1 85.44 291 ILE A C 1
ATOM 2298 O O . ILE A 1 291 ? 10.164 -12.523 -14.305 1 85.44 291 ILE A O 1
ATOM 2302 N N . VAL A 1 292 ? 9.133 -14.32 -15.156 1 85 292 VAL A N 1
ATOM 2303 C CA . VAL A 1 292 ? 9.188 -13.844 -16.531 1 85 292 VAL A CA 1
ATOM 2304 C C . VAL A 1 292 ? 7.867 -13.164 -16.906 1 85 292 VAL A C 1
ATOM 2306 O O . VAL A 1 292 ? 6.797 -13.766 -16.781 1 85 292 VAL A O 1
ATOM 2309 N N . VAL A 1 293 ? 7.988 -11.867 -17.25 1 85.06 293 VAL A N 1
ATOM 2310 C CA . VAL A 1 293 ? 6.777 -11.094 -17.516 1 85.06 293 VAL A CA 1
ATOM 2311 C C . VAL A 1 293 ? 6.84 -10.508 -18.922 1 85.06 293 VAL A C 1
ATOM 2313 O O . VAL A 1 293 ? 7.91 -10.469 -19.547 1 85.06 293 VAL A O 1
ATOM 2316 N N . GLN A 1 294 ? 5.664 -10.148 -19.422 1 85.62 294 GLN A N 1
ATOM 2317 C CA . GLN A 1 294 ? 5.605 -9.445 -20.703 1 85.62 294 GLN A CA 1
ATOM 2318 C C . GLN A 1 294 ? 6.152 -8.023 -20.578 1 85.62 294 GLN A C 1
ATOM 2320 O O . GLN A 1 294 ? 6.297 -7.504 -19.469 1 85.62 294 GLN A O 1
ATOM 2325 N N . GLY A 1 295 ? 6.539 -7.453 -21.703 1 86.69 295 GLY A N 1
ATOM 2326 C CA . GLY A 1 295 ? 7.113 -6.117 -21.719 1 86.69 295 GLY A CA 1
ATOM 2327 C C . GLY A 1 295 ? 6.234 -5.086 -21.031 1 86.69 295 GLY A C 1
ATOM 2328 O O . GLY A 1 295 ? 6.727 -4.258 -20.25 1 86.69 295 GLY A O 1
ATOM 2329 N N . GLU A 1 296 ? 4.988 -5.102 -21.359 1 91.69 296 GLU A N 1
ATOM 2330 C CA . GLU A 1 296 ? 3.994 -4.281 -20.672 1 91.69 296 GLU A CA 1
ATOM 2331 C C . GLU A 1 296 ? 3.059 -5.141 -19.828 1 91.69 296 GLU A C 1
ATOM 2333 O O . GLU A 1 296 ? 2.189 -5.832 -20.359 1 91.69 296 GLU A O 1
ATOM 2338 N N . GLU A 1 297 ? 3.334 -5.043 -18.5 1 93.69 297 GLU A N 1
ATOM 2339 C CA . GLU A 1 297 ? 2.594 -5.918 -17.594 1 93.69 297 GLU A CA 1
ATOM 2340 C C . GLU A 1 297 ? 1.715 -5.109 -16.641 1 93.69 297 GLU A C 1
ATOM 2342 O O . GLU A 1 297 ? 2.18 -4.652 -15.594 1 93.69 297 GLU A O 1
ATOM 2347 N N . ARG A 1 298 ? 0.488 -5.047 -16.953 1 94.88 298 ARG A N 1
ATOM 2348 C CA . ARG A 1 298 ? -0.428 -4.203 -16.188 1 94.88 298 ARG A CA 1
ATOM 2349 C C . ARG A 1 298 ? -0.959 -4.945 -14.969 1 94.88 298 ARG A C 1
ATOM 2351 O O . ARG A 1 298 ? -1.534 -4.332 -14.062 1 94.88 298 ARG A O 1
ATOM 2358 N N . ASN A 1 299 ? -0.809 -6.27 -14.93 1 93.88 299 ASN A N 1
ATOM 2359 C CA . ASN A 1 299 ? -1.198 -7.062 -13.766 1 93.88 299 ASN A CA 1
ATOM 2360 C C . ASN A 1 299 ? -0.019 -7.301 -12.828 1 93.88 299 ASN A C 1
ATOM 2362 O O . ASN A 1 299 ? -0.054 -8.211 -11.992 1 93.88 299 ASN A O 1
ATOM 2366 N N . MET A 1 300 ? 1.017 -6.484 -12.977 1 95.94 300 MET A N 1
ATOM 2367 C CA . MET A 1 300 ? 2.254 -6.688 -12.227 1 95.94 300 MET A CA 1
ATOM 2368 C C . MET A 1 300 ? 1.989 -6.691 -10.727 1 95.94 300 MET A C 1
ATOM 2370 O O . MET A 1 300 ? 2.705 -7.344 -9.961 1 95.94 300 MET A O 1
ATOM 2374 N N . TYR A 1 301 ? 0.976 -6.004 -10.266 1 97.44 301 TYR A N 1
ATOM 2375 C CA . TYR A 1 301 ? 0.751 -5.863 -8.836 1 97.44 301 TYR A CA 1
ATOM 2376 C C . TYR A 1 301 ? 0.26 -7.172 -8.227 1 97.44 301 TYR A C 1
ATOM 2378 O O . TYR A 1 301 ? 0.466 -7.43 -7.039 1 97.44 301 TYR A O 1
ATOM 2386 N N . ASP A 1 302 ? -0.399 -8.016 -9.008 1 95.81 302 ASP A N 1
ATOM 2387 C CA . ASP A 1 302 ? -0.684 -9.375 -8.555 1 95.81 302 ASP A CA 1
ATOM 2388 C C . ASP A 1 302 ? 0.606 -10.156 -8.312 1 95.81 302 ASP A C 1
ATOM 2390 O O . ASP A 1 302 ? 0.751 -10.828 -7.293 1 95.81 302 ASP A O 1
ATOM 2394 N N . GLN A 1 303 ? 1.518 -10.062 -9.203 1 94 303 GLN A N 1
ATOM 2395 C CA . GLN A 1 303 ? 2.805 -10.742 -9.102 1 94 303 GLN A CA 1
ATOM 2396 C C . GLN A 1 303 ? 3.613 -10.203 -7.922 1 94 303 GLN A C 1
ATOM 2398 O O . GLN A 1 303 ? 4.254 -10.969 -7.199 1 94 303 GLN A O 1
ATOM 2403 N N . HIS A 1 304 ? 3.451 -8.906 -7.816 1 96.38 304 HIS A N 1
ATOM 2404 C CA . HIS A 1 304 ? 4.23 -8.289 -6.746 1 96.38 304 HIS A CA 1
ATOM 2405 C C . HIS A 1 304 ? 3.658 -8.641 -5.375 1 96.38 304 HIS A C 1
ATOM 2407 O O . HIS A 1 304 ? 4.391 -8.664 -4.383 1 96.38 304 HIS A O 1
ATOM 2413 N N . CYS A 1 305 ? 2.381 -8.93 -5.234 1 95.56 305 CYS A N 1
ATOM 2414 C CA . CYS A 1 305 ? 1.845 -9.477 -3.992 1 95.56 305 CYS A CA 1
ATOM 2415 C C . CYS A 1 305 ? 2.568 -10.758 -3.602 1 95.56 305 CYS A C 1
ATOM 2417 O O . CYS A 1 305 ? 2.934 -10.938 -2.439 1 95.56 305 CYS A O 1
ATOM 2419 N N . LEU A 1 306 ? 2.783 -11.586 -4.582 1 93.06 306 LEU A N 1
ATOM 2420 C CA . LEU A 1 306 ? 3.441 -12.867 -4.348 1 93.06 306 LEU A CA 1
ATOM 2421 C C . LEU A 1 306 ? 4.914 -12.664 -4.004 1 93.06 306 LEU A C 1
ATOM 2423 O O . LEU A 1 306 ? 5.406 -13.234 -3.023 1 93.06 306 LEU A O 1
ATOM 2427 N N . THR A 1 307 ? 5.598 -11.812 -4.762 1 92.31 307 THR A N 1
ATOM 2428 C CA . THR A 1 307 ? 7.027 -11.633 -4.551 1 92.31 307 THR A CA 1
ATOM 2429 C C . THR A 1 307 ? 7.293 -10.914 -3.229 1 92.31 307 THR A C 1
ATOM 2431 O O . THR A 1 307 ? 8.297 -11.188 -2.562 1 92.31 307 THR A O 1
ATOM 2434 N N . ALA A 1 308 ? 6.395 -10.008 -2.889 1 91.75 308 ALA A N 1
ATOM 2435 C CA . ALA A 1 308 ? 6.543 -9.336 -1.602 1 91.75 308 ALA A CA 1
ATOM 2436 C C . ALA A 1 308 ? 6.434 -10.328 -0.447 1 91.75 308 ALA A C 1
ATOM 2438 O O . ALA A 1 308 ? 7.219 -10.273 0.505 1 91.75 308 ALA A O 1
ATOM 2439 N N . LEU A 1 309 ? 5.516 -11.219 -0.549 1 90.44 309 LEU A N 1
ATOM 2440 C CA . LEU A 1 309 ? 5.34 -12.227 0.491 1 90.44 309 LEU A CA 1
ATOM 2441 C C . LEU A 1 309 ? 6.539 -13.164 0.542 1 90.44 309 LEU A C 1
ATOM 2443 O O . LEU A 1 309 ? 6.977 -13.562 1.625 1 90.44 309 LEU A O 1
ATOM 2447 N N . LEU A 1 310 ? 7.047 -13.523 -0.637 1 89.94 310 LEU A N 1
ATOM 2448 C CA . LEU A 1 310 ? 8.219 -14.391 -0.706 1 89.94 310 LEU A CA 1
ATOM 2449 C C . LEU A 1 310 ? 9.422 -13.742 -0.031 1 89.94 310 LEU A C 1
ATOM 2451 O O . LEU A 1 310 ? 10.133 -14.398 0.733 1 89.94 310 LEU A O 1
ATOM 2455 N N . LYS A 1 311 ? 9.578 -12.438 -0.251 1 85.25 311 LYS A N 1
ATOM 2456 C CA . LYS A 1 311 ? 10.695 -11.711 0.335 1 85.25 311 LYS A CA 1
ATOM 2457 C C . LYS A 1 311 ? 10.523 -11.562 1.844 1 85.25 311 LYS A C 1
ATOM 2459 O O . LYS A 1 311 ? 11.508 -11.555 2.588 1 85.25 311 LYS A O 1
ATOM 2464 N N . GLU A 1 312 ? 9.336 -11.422 2.227 1 82.94 312 GLU A N 1
ATOM 2465 C CA . GLU A 1 312 ? 9.055 -11.164 3.637 1 82.94 312 GLU A CA 1
ATOM 2466 C C . GLU A 1 312 ? 9.188 -12.445 4.465 1 82.94 312 GLU A C 1
ATOM 2468 O O . GLU A 1 312 ? 9.75 -12.422 5.562 1 82.94 312 GLU A O 1
ATOM 2473 N N . ILE A 1 313 ? 8.688 -13.453 3.949 1 80.81 313 ILE A N 1
ATOM 2474 C CA . ILE A 1 313 ? 8.594 -14.664 4.754 1 80.81 313 ILE A CA 1
ATOM 2475 C C . ILE A 1 313 ? 9.797 -15.562 4.484 1 80.81 313 ILE A C 1
ATOM 2477 O O . ILE A 1 313 ? 10.32 -16.203 5.402 1 80.81 313 ILE A O 1
ATOM 2481 N N . TYR A 1 314 ? 10.266 -15.539 3.191 1 74.44 314 TYR A N 1
ATOM 2482 C CA . TYR A 1 314 ? 11.344 -16.438 2.797 1 74.44 314 TYR A CA 1
ATOM 2483 C C . TYR A 1 314 ? 12.516 -15.672 2.205 1 74.44 314 TYR A C 1
ATOM 2485 O O . TYR A 1 314 ? 12.625 -15.539 0.983 1 74.44 314 TYR A O 1
ATOM 2493 N N . PRO A 1 315 ? 13.258 -14.953 3.18 1 66.75 315 PRO A N 1
ATOM 2494 C CA . PRO A 1 315 ? 14.297 -14.062 2.65 1 66.75 315 PRO A CA 1
ATOM 2495 C C . PRO A 1 315 ? 15.148 -14.734 1.569 1 66.75 315 PRO A C 1
ATOM 2497 O O . PRO A 1 315 ? 16.328 -15 1.788 1 66.75 315 PRO A O 1
ATOM 2500 N N . LEU A 1 316 ? 14.445 -15.039 0.372 1 64.25 316 LEU A N 1
ATOM 2501 C CA . LEU A 1 316 ? 15.07 -15.609 -0.819 1 64.25 316 LEU A CA 1
ATOM 2502 C C . LEU A 1 316 ? 15.734 -14.523 -1.657 1 64.25 316 LEU A C 1
ATOM 2504 O O . LEU A 1 316 ? 15.312 -13.367 -1.636 1 64.25 316 LEU A O 1
ATOM 2508 N N . PRO A 1 317 ? 16.969 -14.789 -2.174 1 62.12 317 PRO A N 1
ATOM 2509 C CA . PRO A 1 317 ? 17.578 -13.82 -3.08 1 62.12 317 PRO A CA 1
ATOM 2510 C C . PRO A 1 317 ? 16.734 -13.547 -4.32 1 62.12 317 PRO A C 1
ATOM 2512 O O . PRO A 1 317 ? 15.93 -14.391 -4.723 1 62.12 317 PRO A O 1
ATOM 2515 N N . MET B 1 1 ? -37.125 22.375 20.328 1 19.8 1 MET B N 1
ATOM 2516 C CA . MET B 1 1 ? -36.344 23.203 19.422 1 19.8 1 MET B CA 1
ATOM 2517 C C . MET B 1 1 ? -34.875 22.797 19.469 1 19.8 1 MET B C 1
ATOM 2519 O O . MET B 1 1 ? -34.062 23.391 20.188 1 19.8 1 MET B O 1
ATOM 2523 N N . SER B 1 2 ? -34.469 21.469 19.641 1 20.2 2 SER B N 1
ATOM 2524 C CA . SER B 1 2 ? -33.25 20.766 20.031 1 20.2 2 SER B CA 1
ATOM 2525 C C . SER B 1 2 ? -32.094 21.094 19.109 1 20.2 2 SER B C 1
ATOM 2527 O O . SER B 1 2 ? -32.219 20.969 17.891 1 20.2 2 SER B O 1
ATOM 2529 N N . ALA B 1 3 ? -31.25 22.062 19.5 1 19.12 3 ALA B N 1
ATOM 2530 C CA . ALA B 1 3 ? -30.109 22.75 18.875 1 19.12 3 ALA B CA 1
ATOM 2531 C C . ALA B 1 3 ? -29.109 21.75 18.312 1 19.12 3 ALA B C 1
ATOM 2533 O O . ALA B 1 3 ? -28.578 20.906 19.062 1 19.12 3 ALA B O 1
ATOM 2534 N N . LEU B 1 4 ? -29.266 21.172 17.141 1 19.39 4 LEU B N 1
ATOM 2535 C CA . LEU B 1 4 ? -28.453 20.312 16.297 1 19.39 4 LEU B CA 1
ATOM 2536 C C . LEU B 1 4 ? -27.016 20.828 16.203 1 19.39 4 LEU B C 1
ATOM 2538 O O . LEU B 1 4 ? -26.766 21.859 15.562 1 19.39 4 LEU B O 1
ATOM 2542 N N . ALA B 1 5 ? -26.297 20.797 17.344 1 18.89 5 ALA B N 1
ATOM 2543 C CA . ALA B 1 5 ? -24.906 21.281 17.391 1 18.89 5 ALA B CA 1
ATOM 2544 C C . ALA B 1 5 ? -24.031 20.516 16.422 1 18.89 5 ALA B C 1
ATOM 2546 O O . ALA B 1 5 ? -23.891 19.297 16.516 1 18.89 5 ALA B O 1
ATOM 2547 N N . ARG B 1 6 ? -24.047 20.781 15.109 1 21.94 6 ARG B N 1
ATOM 2548 C CA . ARG B 1 6 ? -23.219 20.266 14.023 1 21.94 6 ARG B CA 1
ATOM 2549 C C . ARG B 1 6 ? -21.75 20.547 14.281 1 21.94 6 ARG B C 1
ATOM 2551 O O . ARG B 1 6 ? -21.359 21.688 14.484 1 21.94 6 ARG B O 1
ATOM 2558 N N . ILE B 1 7 ? -21.203 19.656 15.023 1 20.69 7 ILE B N 1
ATOM 2559 C CA . ILE B 1 7 ? -19.75 19.781 15.172 1 20.69 7 ILE B CA 1
ATOM 2560 C C . ILE B 1 7 ? -19.109 19.844 13.789 1 20.69 7 ILE B C 1
ATOM 2562 O O . ILE B 1 7 ? -19.203 18.906 13.008 1 20.69 7 ILE B O 1
ATOM 2566 N N . ARG B 1 8 ? -19.078 21.031 13.203 1 22.52 8 ARG B N 1
ATOM 2567 C CA . ARG B 1 8 ? -18.453 21.25 11.898 1 22.52 8 ARG B CA 1
ATOM 2568 C C . ARG B 1 8 ? -16.938 21.078 11.992 1 22.52 8 ARG B C 1
ATOM 2570 O O . ARG B 1 8 ? -16.281 21.781 12.758 1 22.52 8 ARG B O 1
ATOM 2577 N N . LEU B 1 9 ? -16.562 19.969 11.898 1 21.94 9 LEU B N 1
ATOM 2578 C CA . LEU B 1 9 ? -15.125 19.781 11.672 1 21.94 9 LEU B CA 1
ATOM 2579 C C . LEU B 1 9 ? -14.703 20.406 10.352 1 21.94 9 LEU B C 1
ATOM 2581 O O . LEU B 1 9 ? -15.172 20 9.289 1 21.94 9 LEU B O 1
ATOM 2585 N N . ASP B 1 10 ? -14.391 21.625 10.375 1 23.69 10 ASP B N 1
ATOM 2586 C CA . ASP B 1 10 ? -13.898 22.344 9.203 1 23.69 10 ASP B CA 1
ATOM 2587 C C . ASP B 1 10 ? -12.523 21.828 8.789 1 23.69 10 ASP B C 1
ATOM 2589 O O . ASP B 1 10 ? -11.516 22.172 9.406 1 23.69 10 ASP B O 1
ATOM 2593 N N . LEU B 1 11 ? -12.484 20.703 8.445 1 22.34 11 LEU B N 1
ATOM 2594 C CA . LEU B 1 11 ? -11.25 20.266 7.805 1 22.34 11 LEU B CA 1
ATOM 2595 C C . LEU B 1 11 ? -11.055 20.969 6.469 1 22.34 11 LEU B C 1
ATOM 2597 O O . LEU B 1 11 ? -11.805 20.75 5.52 1 22.34 11 LEU B O 1
ATOM 2601 N N . PHE B 1 12 ? -10.703 22.25 6.484 1 23.38 12 PHE B N 1
ATOM 2602 C CA . PHE B 1 12 ? -10.43 23.016 5.27 1 23.38 12 PHE B CA 1
ATOM 2603 C C . PHE B 1 12 ? -9.234 22.438 4.523 1 23.38 12 PHE B C 1
ATOM 2605 O O . PHE B 1 12 ? -8.195 22.156 5.125 1 23.38 12 PHE B O 1
ATOM 2612 N N . SER B 1 13 ? -9.516 21.703 3.535 1 22.59 13 SER B N 1
ATOM 2613 C CA . SER B 1 13 ? -8.484 21.25 2.605 1 22.59 13 SER B CA 1
ATOM 2614 C C . SER B 1 13 ? -7.836 22.422 1.878 1 22.59 13 SER B C 1
ATOM 2616 O O . SER B 1 13 ? -8.516 23.203 1.211 1 22.59 13 SER B O 1
ATOM 2618 N N . THR B 1 14 ? -6.945 23.141 2.504 1 24.23 14 THR B N 1
ATOM 2619 C CA . THR B 1 14 ? -6.199 24.188 1.816 1 24.23 14 THR B CA 1
ATOM 2620 C C . THR B 1 14 ? -5.598 23.656 0.518 1 24.23 14 THR B C 1
ATOM 2622 O O . THR B 1 14 ? -4.949 22.609 0.51 1 24.23 14 THR B O 1
ATOM 2625 N N . ASN B 1 15 ? -6.387 23.844 -0.549 1 23.55 15 ASN B N 1
ATOM 2626 C CA . ASN B 1 15 ? -5.953 23.547 -1.91 1 23.55 15 ASN B CA 1
ATOM 2627 C C . ASN B 1 15 ? -4.641 24.25 -2.246 1 23.55 15 ASN B C 1
ATOM 2629 O O . ASN B 1 15 ? -4.566 25.469 -2.217 1 23.55 15 ASN B O 1
ATOM 2633 N N . LEU B 1 16 ? -3.551 23.562 -2.025 1 24.45 16 LEU B N 1
ATOM 2634 C CA . LEU B 1 16 ? -2.197 23.984 -2.373 1 24.45 16 LEU B CA 1
ATOM 2635 C C . LEU B 1 16 ? -2.162 24.609 -3.764 1 24.45 16 LEU B C 1
ATOM 2637 O O . LEU B 1 16 ? -1.266 25.391 -4.074 1 24.45 16 LEU B O 1
ATOM 2641 N N . PHE B 1 17 ? -3.041 24.125 -4.641 1 24.2 17 PHE B N 1
ATOM 2642 C CA . PHE B 1 17 ? -2.793 24.5 -6.023 1 24.2 17 PHE B CA 1
ATOM 2643 C C . PHE B 1 17 ? -3.201 25.953 -6.262 1 24.2 17 PHE B C 1
ATOM 2645 O O . PHE B 1 17 ? -3.092 26.453 -7.383 1 24.2 17 PHE B O 1
ATOM 2652 N N . ASN B 1 18 ? -4.016 26.359 -5.332 1 23.67 18 ASN B N 1
ATOM 2653 C CA . ASN B 1 18 ? -4.438 27.688 -5.746 1 23.67 18 ASN B CA 1
ATOM 2654 C C . ASN B 1 18 ? -3.309 28.703 -5.602 1 23.67 18 ASN B C 1
ATOM 2656 O O . ASN B 1 18 ? -3.559 29.891 -5.348 1 23.67 18 ASN B O 1
ATOM 2660 N N . ALA B 1 19 ? -2.125 28.062 -5.387 1 25.53 19 ALA B N 1
ATOM 2661 C CA . ALA B 1 19 ? -1.018 29 -5.188 1 25.53 19 ALA B CA 1
ATOM 2662 C C . ALA B 1 19 ? -0.812 29.875 -6.418 1 25.53 19 ALA B C 1
ATOM 2664 O O . ALA B 1 19 ? -0.107 30.891 -6.355 1 25.53 19 ALA B O 1
ATOM 2665 N N . ASP B 1 20 ? -1.356 29.281 -7.598 1 25.06 20 ASP B N 1
ATOM 2666 C CA . ASP B 1 20 ? -0.985 30.047 -8.789 1 25.06 20 ASP B CA 1
ATOM 2667 C C . ASP B 1 20 ? -1.633 31.438 -8.773 1 25.06 20 ASP B C 1
ATOM 2669 O O . ASP B 1 20 ? -1.121 32.375 -9.391 1 25.06 20 ASP B O 1
ATOM 2673 N N . ARG B 1 21 ? -2.914 31.375 -8.219 1 24.53 21 ARG B N 1
ATOM 2674 C CA . ARG B 1 21 ? -3.592 32.625 -8.555 1 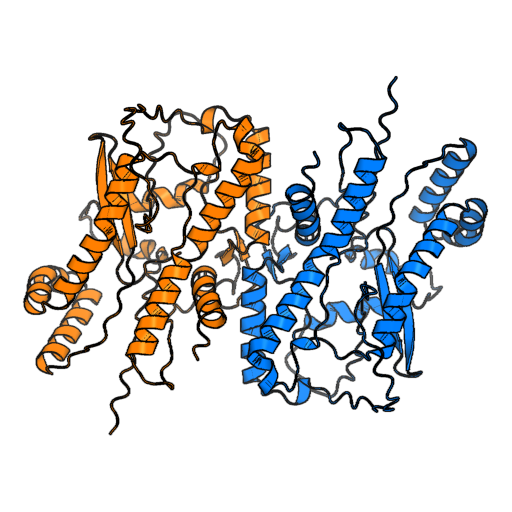24.53 21 ARG B CA 1
ATOM 2675 C C . ARG B 1 21 ? -2.998 33.781 -7.781 1 24.53 21 ARG B C 1
ATOM 2677 O O . ARG B 1 21 ? -3.385 34.938 -7.992 1 24.53 21 ARG B O 1
ATOM 2684 N N . ILE B 1 22 ? -2.408 33.281 -6.645 1 25.11 22 ILE B N 1
ATOM 2685 C CA . ILE B 1 22 ? -2.01 34.469 -5.871 1 25.11 22 ILE B CA 1
ATOM 2686 C C . ILE B 1 22 ? -0.756 35.094 -6.48 1 25.11 22 ILE B C 1
ATOM 2688 O O . ILE B 1 22 ? -0.189 36.031 -5.922 1 25.11 22 ILE B O 1
ATOM 2692 N N . TYR B 1 23 ? -0.282 34.344 -7.637 1 23.89 23 TYR B N 1
ATOM 2693 C CA . TYR B 1 23 ? 1.013 34.844 -8.07 1 23.89 23 TYR B CA 1
ATOM 2694 C C . TYR B 1 23 ? 0.903 36.281 -8.531 1 23.89 23 TYR B C 1
ATOM 2696 O O . TYR B 1 23 ? 1.917 36.969 -8.703 1 23.89 23 TYR B O 1
ATOM 2704 N N . ASN B 1 24 ? -0.199 36.5 -9.25 1 21.75 24 ASN B N 1
ATOM 2705 C CA . ASN B 1 24 ? 0.046 37.688 -10.07 1 21.75 24 ASN B CA 1
ATOM 2706 C C . ASN B 1 24 ? 0.224 38.938 -9.219 1 21.75 24 ASN B C 1
ATOM 2708 O O . ASN B 1 24 ? 0.617 39.969 -9.734 1 21.75 24 ASN B O 1
ATOM 2712 N N . GLN B 1 25 ? -0.791 39.062 -8.18 1 20.66 25 GLN B N 1
ATOM 2713 C CA . GLN B 1 25 ? -0.779 40.531 -8 1 20.66 25 GLN B CA 1
ATOM 2714 C C . GLN B 1 25 ? 0.521 40.969 -7.348 1 20.66 25 GLN B C 1
ATOM 2716 O O . GLN B 1 25 ? 1.246 41.812 -7.914 1 20.66 25 GLN B O 1
ATOM 2721 N N . ASN B 1 26 ? 0.375 41.531 -6.012 1 19.91 26 ASN B N 1
ATOM 2722 C CA . ASN B 1 26 ? 1.138 42.594 -5.379 1 19.91 26 ASN B CA 1
ATOM 2723 C C . ASN B 1 26 ? 2.496 42.094 -4.891 1 19.91 26 ASN B C 1
ATOM 2725 O O . ASN B 1 26 ? 2.648 40.938 -4.539 1 19.91 26 ASN B O 1
ATOM 2729 N N . ARG B 1 27 ? 3.727 42.844 -5.148 1 22.53 27 ARG B N 1
ATOM 2730 C CA . ARG B 1 27 ? 5.164 42.938 -4.918 1 22.53 27 ARG B CA 1
ATOM 2731 C C . ARG B 1 27 ? 5.516 42.531 -3.488 1 22.53 27 ARG B C 1
ATOM 2733 O O . ARG B 1 27 ? 6.68 42.594 -3.092 1 22.53 27 ARG B O 1
ATOM 2740 N N . THR B 1 28 ? 4.508 42.781 -2.533 1 18.72 28 THR B N 1
ATOM 2741 C CA . THR B 1 28 ? 5.125 42.75 -1.211 1 18.72 28 THR B CA 1
ATOM 2742 C C . THR B 1 28 ? 5.574 41.344 -0.864 1 18.72 28 THR B C 1
ATOM 2744 O O . THR B 1 28 ? 4.785 40.375 -0.941 1 18.72 28 THR B O 1
ATOM 2747 N N . LEU B 1 29 ? 6.879 41.094 -1.016 1 21.98 29 LEU B N 1
ATOM 2748 C CA . LEU B 1 29 ? 7.852 40 -0.885 1 21.98 29 LEU B CA 1
ATOM 2749 C C . LEU B 1 29 ? 7.598 39.219 0.385 1 21.98 29 LEU B C 1
ATOM 2751 O O . LEU B 1 29 ? 8.211 39.469 1.423 1 21.98 29 LEU B O 1
ATOM 2755 N N . LEU B 1 30 ? 6.219 39.188 0.86 1 19.77 30 LEU B N 1
ATOM 2756 C CA . LEU B 1 30 ? 6.461 38.562 2.148 1 19.77 30 LEU B CA 1
ATOM 2757 C C . LEU B 1 30 ? 7.164 37.219 1.964 1 19.77 30 LEU B C 1
ATOM 2759 O O . LEU B 1 30 ? 6.941 36.531 0.967 1 19.77 30 LEU B O 1
ATOM 2763 N N . PRO B 1 31 ? 8.188 36.875 2.809 1 21.61 31 PRO B N 1
ATOM 2764 C CA . PRO B 1 31 ? 9.148 35.781 3.006 1 21.61 31 PRO B CA 1
ATOM 2765 C C . PRO B 1 31 ? 8.5 34.406 2.938 1 21.61 31 PRO B C 1
ATOM 2767 O O . PRO B 1 31 ? 9.117 33.406 3.34 1 21.61 31 PRO B O 1
ATOM 2770 N N . LEU B 1 32 ? 7.07 34.469 2.588 1 21.75 32 LEU B N 1
ATOM 2771 C CA . LEU B 1 32 ? 6.473 33.156 2.742 1 21.75 32 LEU B CA 1
ATOM 2772 C C . LEU B 1 32 ? 6.973 32.188 1.661 1 21.75 32 LEU B C 1
ATOM 2774 O O . LEU B 1 32 ? 6.176 31.531 0.997 1 21.75 32 LEU B O 1
ATOM 2778 N N . ALA B 1 33 ? 8.008 32.625 0.862 1 22.14 33 ALA B N 1
ATOM 2779 C CA . ALA B 1 33 ? 8.531 32.125 -0.405 1 22.14 33 ALA B CA 1
ATOM 2780 C C . ALA B 1 33 ? 9.016 30.688 -0.263 1 22.14 33 ALA B C 1
ATOM 2782 O O . ALA B 1 33 ? 9.047 29.938 -1.24 1 22.14 33 ALA B O 1
ATOM 2783 N N . PHE B 1 34 ? 9.641 30.422 0.985 1 21.44 34 PHE B N 1
ATOM 2784 C CA . PHE B 1 34 ? 10.594 29.312 0.952 1 21.44 34 PHE B CA 1
ATOM 2785 C C . PHE B 1 34 ? 9.875 27.984 0.742 1 21.44 34 PHE B C 1
ATOM 2787 O O . PHE B 1 34 ? 10.414 27.078 0.092 1 21.44 34 PHE B O 1
ATOM 2794 N N . ALA B 1 35 ? 8.688 27.812 1.477 1 20.81 35 ALA B N 1
ATOM 2795 C CA . ALA B 1 35 ? 8.266 26.422 1.623 1 20.81 35 ALA B CA 1
ATOM 2796 C C . ALA B 1 35 ? 7.762 25.859 0.295 1 20.81 35 ALA B C 1
ATOM 2798 O O . ALA B 1 35 ? 7.402 24.688 0.209 1 20.81 35 ALA B O 1
ATOM 2799 N N . ARG B 1 36 ? 7.5 26.781 -0.69 1 23.27 36 ARG B N 1
ATOM 2800 C CA . ARG B 1 36 ? 6.875 26.391 -1.949 1 23.27 36 ARG B CA 1
ATOM 2801 C C . ARG B 1 36 ? 7.816 25.531 -2.783 1 23.27 36 ARG B C 1
ATOM 2803 O O . ARG B 1 36 ? 7.375 24.797 -3.674 1 23.27 36 ARG B O 1
ATOM 2810 N N . GLU B 1 37 ? 9.148 25.938 -2.604 1 23.78 37 GLU B N 1
ATOM 2811 C CA . GLU B 1 37 ? 10.125 25.453 -3.574 1 23.78 37 GLU B CA 1
ATOM 2812 C C . GLU B 1 37 ? 10.32 23.938 -3.455 1 23.78 37 GLU B C 1
ATOM 2814 O O . GLU B 1 37 ? 10.758 23.297 -4.406 1 23.78 37 GLU B O 1
ATOM 2819 N N . LEU B 1 38 ? 10.156 23.531 -2.213 1 22.64 38 LEU B N 1
ATOM 2820 C CA . LEU B 1 38 ? 10.727 22.203 -2.094 1 22.64 38 LEU B CA 1
ATOM 2821 C C . LEU B 1 38 ? 9.922 21.188 -2.916 1 22.64 38 LEU B C 1
ATOM 2823 O O . LEU B 1 38 ? 10.422 20.109 -3.23 1 22.64 38 LEU B O 1
ATOM 2827 N N . HIS B 1 39 ? 8.578 21.578 -3.078 1 21.69 39 HIS B N 1
ATOM 2828 C CA . HIS B 1 39 ? 7.754 20.469 -3.521 1 21.69 39 HIS B CA 1
ATOM 2829 C C . HIS B 1 39 ? 8.141 20.016 -4.926 1 21.69 39 HIS B C 1
ATOM 2831 O O . HIS B 1 39 ? 8.078 18.828 -5.242 1 21.69 39 HIS B O 1
ATOM 2837 N N . PHE B 1 40 ? 8.25 21.125 -5.812 1 22.05 40 PHE B N 1
ATOM 2838 C CA . PHE B 1 40 ? 8.188 20.828 -7.242 1 22.05 40 PHE B CA 1
ATOM 2839 C C . PHE B 1 40 ? 9.508 20.25 -7.734 1 22.05 40 PHE B C 1
ATOM 2841 O O . PHE B 1 40 ? 9.727 20.125 -8.938 1 22.05 40 PHE B O 1
ATOM 2848 N N . ALA B 1 41 ? 10.461 20.203 -6.781 1 22.66 41 ALA B N 1
ATOM 2849 C CA . ALA B 1 41 ? 11.758 19.938 -7.395 1 22.66 41 ALA B CA 1
ATOM 2850 C C . ALA B 1 41 ? 11.75 18.625 -8.148 1 22.66 41 ALA B C 1
ATOM 2852 O O . ALA B 1 41 ? 12.656 18.344 -8.938 1 22.66 41 ALA B O 1
ATOM 2853 N N . ILE B 1 42 ? 10.836 17.703 -7.711 1 21.97 42 ILE B N 1
ATOM 2854 C CA . ILE B 1 42 ? 11.328 16.422 -8.203 1 21.97 42 ILE B CA 1
ATOM 2855 C C . ILE B 1 42 ? 11.023 16.281 -9.695 1 21.97 42 ILE B C 1
ATOM 2857 O O . ILE B 1 42 ? 11.25 15.227 -10.289 1 21.97 42 ILE B O 1
ATOM 2861 N N . ALA B 1 43 ? 10.086 17.203 -10.234 1 20.25 43 ALA B N 1
ATOM 2862 C CA . ALA B 1 43 ? 9.695 16.766 -11.562 1 20.25 43 ALA B CA 1
ATOM 2863 C C . ALA B 1 43 ? 10.906 16.641 -12.484 1 20.25 43 ALA B C 1
ATOM 2865 O O . ALA B 1 43 ? 11.086 15.633 -13.164 1 20.25 43 ALA B O 1
ATOM 2866 N N . LYS B 1 44 ? 11.25 17.844 -13.031 1 19.98 44 LYS B N 1
ATOM 2867 C CA . LYS B 1 44 ? 11.906 17.969 -14.328 1 19.98 44 LYS B CA 1
ATOM 2868 C C . LYS B 1 44 ? 13.383 17.578 -14.242 1 19.98 44 LYS B C 1
ATOM 2870 O O . LYS B 1 44 ? 14.219 18.359 -13.797 1 19.98 44 LYS B O 1
ATOM 2875 N N . GLN B 1 45 ? 13.719 16.375 -13.812 1 20.58 45 GLN B N 1
ATOM 2876 C CA . GLN B 1 45 ? 15.133 16.031 -13.914 1 20.58 45 GLN B CA 1
ATOM 2877 C C . GLN B 1 45 ? 15.625 16.156 -15.352 1 20.58 45 GLN B C 1
ATOM 2879 O O . GLN B 1 45 ? 15.227 15.367 -16.219 1 20.58 45 GLN B O 1
ATOM 2884 N N . ASP B 1 46 ? 15.555 17.328 -16.016 1 20.61 46 ASP B N 1
ATOM 2885 C CA . ASP B 1 46 ? 16.516 17.484 -17.109 1 20.61 46 ASP B CA 1
ATOM 2886 C C . ASP B 1 46 ? 17.859 16.859 -16.75 1 20.61 46 ASP B C 1
ATOM 2888 O O . ASP B 1 46 ? 18.391 17.078 -15.664 1 20.61 46 ASP B O 1
ATOM 2892 N N . LEU B 1 47 ? 18.219 15.656 -17.516 1 19.45 47 LEU B N 1
ATOM 2893 C CA . LEU B 1 47 ? 19.406 14.82 -17.453 1 19.45 47 LEU B CA 1
ATOM 2894 C C . LEU B 1 47 ? 20.656 15.68 -17.266 1 19.45 47 LEU B C 1
ATOM 2896 O O . LEU B 1 47 ? 21.75 15.156 -17.078 1 19.45 47 LEU B O 1
ATOM 2900 N N . HIS B 1 48 ? 20.516 16.938 -17.953 1 19.95 48 HIS B N 1
ATOM 2901 C CA . HIS B 1 48 ? 21.891 17.312 -18.234 1 19.95 48 HIS B CA 1
ATOM 2902 C C . HIS B 1 48 ? 22.703 17.469 -16.938 1 19.95 48 HIS B C 1
ATOM 2904 O O . HIS B 1 48 ? 23.766 16.875 -16.781 1 19.95 48 HIS B O 1
ATOM 2910 N N . ASN B 1 49 ? 23.078 18.859 -16.641 1 19 49 ASN B N 1
ATOM 2911 C CA . ASN B 1 49 ? 24.234 19.344 -15.898 1 19 49 ASN B CA 1
ATOM 2912 C C . ASN B 1 49 ? 24.047 19.172 -14.398 1 19 49 ASN B C 1
ATOM 2914 O O . ASN B 1 49 ? 23.156 19.797 -13.812 1 19 49 ASN B O 1
ATOM 2918 N N . ALA B 1 50 ? 24.281 17.969 -13.797 1 20.86 50 ALA B N 1
ATOM 2919 C CA . ALA B 1 50 ? 24.391 17.312 -12.492 1 20.86 50 ALA B CA 1
ATOM 2920 C C . ALA B 1 50 ? 24.938 18.266 -11.445 1 20.86 50 ALA B C 1
ATOM 2922 O O . ALA B 1 50 ? 25.297 17.859 -10.344 1 20.86 50 ALA B O 1
ATOM 2923 N N . ALA B 1 51 ? 25.469 19.484 -11.875 1 19.7 51 ALA B N 1
ATOM 2924 C CA . ALA B 1 51 ? 26.422 19.938 -10.875 1 19.7 51 ALA B CA 1
ATOM 2925 C C . ALA B 1 51 ? 25.766 20.109 -9.516 1 19.7 51 ALA B C 1
ATOM 2927 O O . ALA B 1 51 ? 26.141 19.469 -8.531 1 19.7 51 ALA B O 1
ATOM 2928 N N . TYR B 1 52 ? 25.875 21.5 -8.938 1 18.27 52 TYR B N 1
ATOM 2929 C CA . TYR B 1 52 ? 26.109 22.016 -7.598 1 18.27 52 TYR B CA 1
ATOM 2930 C C . TYR B 1 52 ? 24.797 22.203 -6.848 1 18.27 52 TYR B C 1
ATOM 2932 O O . TYR B 1 52 ? 24.734 22.938 -5.859 1 18.27 52 TYR B O 1
ATOM 2940 N N . ARG B 1 53 ? 23.594 21.781 -7.355 1 21.31 53 ARG B N 1
ATOM 2941 C CA . ARG B 1 53 ? 22.531 22.516 -6.684 1 21.31 53 ARG B CA 1
ATOM 2942 C C . ARG B 1 53 ? 22.516 22.203 -5.188 1 21.31 53 ARG B C 1
ATOM 2944 O O . ARG B 1 53 ? 22.594 21.031 -4.789 1 21.31 53 ARG B O 1
ATOM 2951 N N . ARG B 1 54 ? 22.75 23.172 -4.422 1 20.47 54 ARG B N 1
ATOM 2952 C CA . ARG B 1 54 ? 22.734 23.328 -2.971 1 20.47 54 ARG B CA 1
ATOM 2953 C C . ARG B 1 54 ? 21.438 22.812 -2.373 1 20.47 54 ARG B C 1
ATOM 2955 O O . ARG B 1 54 ? 20.359 23.328 -2.705 1 20.47 54 ARG B O 1
ATOM 2962 N N . GLN B 1 55 ? 21.266 21.562 -2.223 1 21.45 55 GLN B N 1
ATOM 2963 C CA . GLN B 1 55 ? 20.156 20.719 -1.758 1 21.45 55 GLN B CA 1
ATOM 2964 C C . GLN B 1 55 ? 19.609 21.234 -0.431 1 21.45 55 GLN B C 1
ATOM 2966 O O . GLN B 1 55 ? 20.297 21.203 0.589 1 21.45 55 GLN B O 1
ATOM 2971 N N . PHE B 1 56 ? 18.875 22.312 -0.518 1 19.81 56 PHE B N 1
ATOM 2972 C CA . PHE B 1 56 ? 18.266 22.75 0.729 1 19.81 56 PHE B CA 1
ATOM 2973 C C . PHE B 1 56 ? 17.359 21.656 1.295 1 19.81 56 PHE B C 1
ATOM 2975 O O . PHE B 1 56 ? 16.516 21.109 0.583 1 19.81 56 PHE B O 1
ATOM 2982 N N . HIS B 1 57 ? 17.828 20.812 2.195 1 21.36 57 HIS B N 1
ATOM 2983 C CA . HIS B 1 57 ? 17.172 19.719 2.914 1 21.36 57 HIS B CA 1
ATOM 2984 C C . HIS B 1 57 ? 16.078 20.25 3.842 1 21.36 57 HIS B C 1
ATOM 2986 O O . HIS B 1 57 ? 16.375 20.766 4.926 1 21.36 57 HIS B O 1
ATOM 2992 N N . SER B 1 58 ? 15.055 20.891 3.322 1 22.19 58 SER B N 1
ATOM 2993 C CA . SER B 1 58 ? 13.977 21.266 4.227 1 22.19 58 SER B CA 1
ATOM 2994 C C . SER B 1 58 ? 13.203 20.047 4.711 1 22.19 58 SER B C 1
ATOM 2996 O O . SER B 1 58 ? 12.625 19.312 3.908 1 22.19 58 SER B O 1
ATOM 2998 N N . CYS B 1 59 ? 13.719 19.219 5.637 1 21.94 59 CYS B N 1
ATOM 2999 C CA . CYS B 1 59 ? 13.031 18.078 6.238 1 21.94 59 CYS B CA 1
ATOM 3000 C C . CYS B 1 59 ? 11.914 18.531 7.164 1 21.94 59 CYS B C 1
ATOM 3002 O O . CYS B 1 59 ? 12.164 19.219 8.156 1 21.94 59 CYS B O 1
ATOM 3004 N N . ALA B 1 60 ? 10.781 18.891 6.582 1 22.86 60 ALA B N 1
ATOM 3005 C CA . ALA B 1 60 ? 9.648 19.172 7.461 1 22.86 60 ALA B CA 1
ATOM 3006 C C . ALA B 1 60 ? 9.242 17.922 8.242 1 22.86 60 ALA B C 1
ATOM 3008 O O . ALA B 1 60 ? 8.984 16.875 7.652 1 22.86 60 ALA B O 1
ATOM 3009 N N . PHE B 1 61 ? 9.836 17.641 9.438 1 23.23 61 PHE B N 1
ATOM 3010 C CA . PHE B 1 61 ? 9.477 16.547 10.328 1 23.23 61 PHE B CA 1
ATOM 3011 C C . PHE B 1 61 ? 8.156 16.828 11.031 1 23.23 61 PHE B C 1
ATOM 3013 O O . PHE B 1 61 ? 7.949 17.922 11.57 1 23.23 61 PHE B O 1
ATOM 3020 N N . ASP B 1 62 ? 7.215 16.312 10.461 1 24.56 62 ASP B N 1
ATOM 3021 C CA . ASP B 1 62 ? 5.973 16.344 11.227 1 24.56 62 ASP B CA 1
ATOM 3022 C C . ASP B 1 62 ? 6.055 15.414 12.438 1 24.56 62 ASP B C 1
ATOM 3024 O O . ASP B 1 62 ? 6.156 14.195 12.281 1 24.56 62 ASP B O 1
ATOM 3028 N N . LEU B 1 63 ? 6.672 15.82 13.547 1 24.81 63 LEU B N 1
ATOM 3029 C CA . LEU B 1 63 ? 6.883 15.031 14.758 1 24.81 63 LEU B CA 1
ATOM 3030 C C . LEU B 1 63 ? 5.586 14.883 15.547 1 24.81 63 LEU B C 1
ATOM 3032 O O . LEU B 1 63 ? 5.133 15.836 16.188 1 24.81 63 LEU B O 1
ATOM 3036 N N . THR B 1 64 ? 4.715 14.242 15.062 1 24.23 64 THR B N 1
ATOM 3037 C CA . THR B 1 64 ? 3.686 13.906 16.031 1 24.23 64 THR B CA 1
ATOM 3038 C C . THR B 1 64 ? 4.184 12.836 17 1 24.23 64 THR B C 1
ATOM 3040 O O . THR B 1 64 ? 4.262 11.656 16.641 1 24.23 64 THR B O 1
ATOM 3043 N N . MET B 1 65 ? 5.277 13.164 17.797 1 23.78 65 MET B N 1
ATOM 3044 C CA . MET B 1 65 ? 5.984 12.227 18.672 1 23.78 65 MET B CA 1
ATOM 3045 C C . MET B 1 65 ? 5.066 11.727 19.781 1 23.78 65 MET B C 1
ATOM 3047 O O . MET B 1 65 ? 4.344 12.508 20.391 1 23.78 65 MET B O 1
ATOM 3051 N N . ASP B 1 66 ? 4.809 10.5 19.688 1 22.05 66 ASP B N 1
ATOM 3052 C CA . ASP B 1 66 ? 4.246 9.883 20.875 1 22.05 66 ASP B CA 1
ATOM 3053 C C . ASP B 1 66 ? 5.25 9.898 22.031 1 22.05 66 ASP B C 1
ATOM 3055 O O . ASP B 1 66 ? 6.445 9.68 21.828 1 22.05 66 ASP B O 1
ATOM 3059 N N . ARG B 1 67 ? 4.996 10.57 23.141 1 23.2 67 ARG B N 1
ATOM 3060 C CA . ARG B 1 67 ? 5.727 10.734 24.391 1 23.2 67 ARG B CA 1
ATOM 3061 C C . ARG B 1 67 ? 6.301 9.406 24.875 1 23.2 67 ARG B C 1
ATOM 3063 O O . ARG B 1 67 ? 7.035 9.359 25.859 1 23.2 67 ARG B O 1
ATOM 3070 N N . THR B 1 68 ? 5.875 8.289 24.547 1 23.56 68 THR B N 1
ATOM 3071 C CA . THR B 1 68 ? 6.156 7.297 25.578 1 23.56 68 THR B CA 1
ATOM 3072 C C . THR B 1 68 ? 7.621 6.863 25.531 1 23.56 68 THR B C 1
ATOM 3074 O O . THR B 1 68 ? 8.266 6.723 26.578 1 23.56 68 THR B O 1
ATOM 3077 N N . GLY B 1 69 ? 8.219 6.086 24.562 1 22.22 69 GLY B N 1
ATOM 3078 C CA . GLY B 1 69 ? 9.18 5.086 25 1 22.22 69 GLY B CA 1
ATOM 3079 C C . GLY B 1 69 ? 10.609 5.594 25 1 22.22 69 GLY B C 1
ATOM 3080 O O . GLY B 1 69 ? 11.555 4.809 24.891 1 22.22 69 GLY B O 1
ATOM 3081 N N . PHE B 1 70 ? 10.852 6.898 24.812 1 24.86 70 PHE B N 1
ATOM 3082 C CA . PHE B 1 70 ? 12.305 7.027 24.766 1 24.86 70 PHE B CA 1
ATOM 3083 C C . PHE B 1 70 ? 12.922 6.793 26.141 1 24.86 70 PHE B C 1
ATOM 3085 O O . PHE B 1 70 ? 12.594 7.488 27.094 1 24.86 70 PHE B O 1
ATOM 3092 N N . ALA B 1 71 ? 13.336 5.578 26.516 1 21.95 71 ALA B N 1
ATOM 3093 C CA . ALA B 1 71 ? 14.203 5.348 27.672 1 21.95 71 ALA B CA 1
ATOM 3094 C C . ALA B 1 71 ? 15.453 6.23 27.609 1 21.95 71 ALA B C 1
ATOM 3096 O O . ALA B 1 71 ? 15.914 6.574 26.516 1 21.95 71 ALA B O 1
ATOM 3097 N N . GLU B 1 72 ? 15.922 6.969 28.594 1 22.78 72 GLU B N 1
ATOM 3098 C CA . GLU B 1 72 ? 16.953 7.906 29.031 1 22.78 72 GLU B CA 1
ATOM 3099 C C . GLU B 1 72 ? 18.344 7.363 28.734 1 22.78 72 GLU B C 1
ATOM 3101 O O . GLU B 1 72 ? 19.328 7.801 29.328 1 22.78 72 GLU B O 1
ATOM 3106 N N . ARG B 1 73 ? 18.781 6.328 27.953 1 24.64 73 ARG B N 1
ATOM 3107 C CA . ARG B 1 73 ? 20.219 6.16 28.109 1 24.64 73 ARG B CA 1
ATOM 3108 C C . ARG B 1 73 ? 20.969 7.387 27.594 1 24.64 73 ARG B C 1
ATOM 3110 O O . ARG B 1 73 ? 20.672 7.898 26.516 1 24.64 73 ARG B O 1
ATOM 3117 N N . GLY B 1 74 ? 21.531 8.281 28.422 1 24.2 74 GLY B N 1
ATOM 3118 C CA . GLY B 1 74 ? 22.234 9.562 28.391 1 24.2 74 GLY B CA 1
ATOM 3119 C C . GLY B 1 74 ? 23.359 9.602 27.391 1 24.2 74 GLY B C 1
ATOM 3120 O O . GLY B 1 74 ? 24.234 10.477 27.453 1 24.2 74 GLY B O 1
ATOM 3121 N N . GLU B 1 75 ? 23.766 8.531 26.75 1 25.25 75 GLU B N 1
ATOM 3122 C CA . GLU B 1 75 ? 25.016 8.805 26.031 1 25.25 75 GLU B CA 1
ATOM 3123 C C . GLU B 1 75 ? 24.844 9.938 25.031 1 25.25 75 GLU B C 1
ATOM 3125 O O . GLU B 1 75 ? 23.969 9.867 24.156 1 25.25 75 GLU B O 1
ATOM 3130 N N . GLU B 1 76 ? 25.062 11.109 25.484 1 27.73 76 GLU B N 1
ATOM 3131 C CA . GLU B 1 76 ? 25.203 12.352 24.719 1 27.73 76 GLU B CA 1
ATOM 3132 C C . GLU B 1 76 ? 26.125 12.156 23.516 1 27.73 76 GLU B C 1
ATOM 3134 O O . GLU B 1 76 ? 27.328 12.43 23.609 1 27.73 76 GLU B O 1
ATOM 3139 N N . VAL B 1 77 ? 26.297 10.922 23 1 28.69 77 VAL B N 1
ATOM 3140 C CA . VAL B 1 77 ? 27.359 10.977 22 1 28.69 77 VAL B CA 1
ATOM 3141 C C . VAL B 1 77 ? 27.062 12.086 20.984 1 28.69 77 VAL B C 1
ATOM 3143 O O . VAL B 1 77 ? 25.953 12.188 20.484 1 28.69 77 VAL B O 1
ATOM 3146 N N . GLU B 1 78 ? 27.625 13.203 21.297 1 29.11 78 GLU B N 1
ATOM 3147 C CA . GLU B 1 78 ? 27.641 14.328 20.375 1 29.11 78 GLU B CA 1
ATOM 3148 C C . GLU B 1 78 ? 27.781 13.844 18.922 1 29.11 78 GLU B C 1
ATOM 3150 O O . GLU B 1 78 ? 28.891 13.586 18.453 1 29.11 78 GLU B O 1
ATOM 3155 N N . ASP B 1 79 ? 27.062 12.789 18.625 1 31.59 79 ASP B N 1
ATOM 3156 C CA . ASP B 1 79 ? 27.297 12.227 17.297 1 31.59 79 ASP B CA 1
ATOM 3157 C C . ASP B 1 79 ? 27.125 13.281 16.219 1 31.59 79 ASP B C 1
ATOM 3159 O O . ASP B 1 79 ? 26.078 13.922 16.109 1 31.59 79 ASP B O 1
ATOM 3163 N N . GLU B 1 80 ? 28.25 14.141 16.109 1 32.34 80 GLU B N 1
ATOM 3164 C CA . GLU B 1 80 ? 28.391 14.891 14.859 1 32.34 80 GLU B CA 1
ATOM 3165 C C . GLU B 1 80 ? 27.781 14.117 13.695 1 32.34 80 GLU B C 1
ATOM 3167 O O . GLU B 1 80 ? 28.219 13.008 13.383 1 32.34 80 GLU B O 1
ATOM 3172 N N . ILE B 1 81 ? 26.438 14.047 13.672 1 34.88 81 ILE B N 1
ATOM 3173 C CA . ILE B 1 81 ? 25.781 13.367 12.555 1 34.88 81 ILE B CA 1
ATOM 3174 C C . ILE B 1 81 ? 26.406 13.836 11.242 1 34.88 81 ILE B C 1
ATOM 3176 O O . ILE B 1 81 ? 26.266 15 10.859 1 34.88 81 ILE B O 1
ATOM 3180 N N . ALA B 1 82 ? 27.578 13.453 10.93 1 32.69 82 ALA B N 1
ATOM 3181 C CA . ALA B 1 82 ? 28.109 13.617 9.57 1 32.69 82 ALA B CA 1
ATOM 3182 C C . ALA B 1 82 ? 27.062 13.25 8.531 1 32.69 82 ALA B C 1
ATOM 3184 O O . ALA B 1 82 ? 26.719 12.078 8.359 1 32.69 82 ALA B O 1
ATOM 3185 N N . ILE B 1 83 ? 25.969 14.094 8.477 1 36.41 83 ILE B N 1
ATOM 3186 C CA . ILE B 1 83 ? 25.031 13.867 7.379 1 36.41 83 ILE B CA 1
ATOM 3187 C C . ILE B 1 83 ? 25.812 13.555 6.102 1 36.41 83 ILE B C 1
ATOM 3189 O O . ILE B 1 83 ? 26.406 14.453 5.488 1 36.41 83 ILE B O 1
ATOM 3193 N N . SER B 1 84 ? 26.625 12.711 6.023 1 39.53 84 SER B N 1
ATOM 3194 C CA . SER B 1 84 ? 27.203 12.352 4.727 1 39.53 84 SER B CA 1
ATOM 3195 C C . SER B 1 84 ? 26.094 12.062 3.707 1 39.53 84 SER B C 1
ATOM 3197 O O . SER B 1 84 ? 25.156 11.32 3.998 1 39.53 84 SER B O 1
ATOM 3199 N N . PRO B 1 85 ? 25.859 13.023 2.762 1 43.88 85 PRO B N 1
ATOM 3200 C CA . PRO B 1 85 ? 24.828 12.766 1.744 1 43.88 85 PRO B CA 1
ATOM 3201 C C . PRO B 1 85 ? 24.828 11.312 1.268 1 43.88 85 PRO B C 1
ATOM 3203 O O . PRO B 1 85 ? 25.828 10.836 0.724 1 43.88 85 PRO B O 1
ATOM 3206 N N . ILE B 1 86 ? 24.281 10.484 1.935 1 46.25 86 ILE B N 1
ATOM 3207 C CA . ILE B 1 86 ? 24.094 9.078 1.604 1 46.25 86 ILE B CA 1
ATOM 3208 C C . ILE B 1 86 ? 23.891 8.922 0.097 1 46.25 86 ILE B C 1
ATOM 3210 O O . ILE B 1 86 ? 24.453 8 -0.516 1 46.25 86 ILE B O 1
ATOM 3214 N N . ALA B 1 87 ? 23.125 9.914 -0.466 1 48.47 87 ALA B N 1
ATOM 3215 C CA . ALA B 1 87 ? 22.641 9.695 -1.832 1 48.47 87 ALA B CA 1
ATOM 3216 C C . ALA B 1 87 ? 23.812 9.656 -2.814 1 48.47 87 ALA B C 1
ATOM 3218 O O . ALA B 1 87 ? 23.734 8.992 -3.852 1 48.47 87 ALA B O 1
ATOM 3219 N N . HIS B 1 88 ? 24.781 10.398 -2.598 1 50.94 88 HIS B N 1
ATOM 3220 C CA . HIS B 1 88 ? 25.797 10.586 -3.629 1 50.94 88 HIS B CA 1
ATOM 3221 C C . HIS B 1 88 ? 26.578 9.305 -3.871 1 50.94 88 HIS B C 1
ATOM 3223 O O . HIS B 1 88 ? 27.219 9.148 -4.918 1 50.94 88 HIS B O 1
ATOM 3229 N N . SER B 1 89 ? 26.469 8.375 -2.969 1 61.19 89 SER B N 1
ATOM 3230 C CA . SER B 1 89 ? 27.391 7.277 -3.225 1 61.19 89 SER B CA 1
ATOM 3231 C C . SER B 1 89 ? 26.641 5.996 -3.582 1 61.19 89 SER B C 1
ATOM 3233 O O . SER B 1 89 ? 27.25 4.938 -3.748 1 61.19 89 SER B O 1
ATOM 3235 N N . VAL B 1 90 ? 25.391 6.227 -3.875 1 71.56 90 VAL B N 1
ATOM 3236 C CA . VAL B 1 90 ? 24.688 4.977 -4.184 1 71.56 90 VAL B CA 1
ATOM 3237 C C . VAL B 1 90 ? 24.75 4.715 -5.688 1 71.56 90 VAL B C 1
ATOM 3239 O O . VAL B 1 90 ? 24.531 5.625 -6.492 1 71.56 90 VAL B O 1
ATOM 3242 N N . ALA B 1 91 ? 25.156 3.518 -6.098 1 79.44 91 ALA B N 1
ATOM 3243 C CA . ALA B 1 91 ? 25.203 3.137 -7.508 1 79.44 91 ALA B CA 1
ATOM 3244 C C . ALA B 1 91 ? 23.859 3.35 -8.18 1 79.44 91 ALA B C 1
ATOM 3246 O O . ALA B 1 91 ? 22.812 3.041 -7.602 1 79.44 91 ALA B O 1
ATOM 3247 N N . PRO B 1 92 ? 23.938 4.027 -9.312 1 83.06 92 PRO B N 1
ATOM 3248 C CA . PRO B 1 92 ? 22.703 4.359 -10.023 1 83.06 92 PRO B CA 1
ATOM 3249 C C . PRO B 1 92 ? 21.797 3.148 -10.219 1 83.06 92 PRO B C 1
ATOM 3251 O O . PRO B 1 92 ? 20.562 3.268 -10.109 1 83.06 92 PRO B O 1
ATOM 3254 N N . ASP B 1 93 ? 22.359 2.041 -10.414 1 86.69 93 ASP B N 1
ATOM 3255 C CA . ASP B 1 93 ? 21.547 0.838 -10.625 1 86.69 93 ASP B CA 1
ATOM 3256 C C . ASP B 1 93 ? 20.797 0.46 -9.352 1 86.69 93 ASP B C 1
ATOM 3258 O O . ASP B 1 93 ? 19.641 0.007 -9.422 1 86.69 93 ASP B O 1
ATOM 3262 N N . LEU B 1 94 ? 21.469 0.76 -8.344 1 90 94 LEU B N 1
ATOM 3263 C CA . LEU B 1 94 ? 20.828 0.453 -7.062 1 90 94 LEU B CA 1
ATOM 3264 C C . LEU B 1 94 ? 19.672 1.399 -6.789 1 90 94 LEU B C 1
ATOM 3266 O O . LEU B 1 94 ? 18.625 0.977 -6.285 1 90 94 LEU B O 1
ATOM 3270 N N . VAL B 1 95 ? 19.938 2.637 -7.16 1 91.5 95 VAL B N 1
ATOM 3271 C CA . VAL B 1 95 ? 18.875 3.631 -6.973 1 91.5 95 VAL B CA 1
ATOM 3272 C C . VAL B 1 95 ? 17.641 3.229 -7.777 1 91.5 95 VAL B C 1
ATOM 3274 O O . VAL B 1 95 ? 16.516 3.297 -7.27 1 91.5 95 VAL B O 1
ATOM 3277 N N . ASP B 1 96 ? 17.844 2.852 -9 1 92.88 96 ASP B N 1
ATOM 3278 C CA . ASP B 1 96 ? 16.734 2.443 -9.852 1 92.88 96 ASP B CA 1
ATOM 3279 C C . ASP B 1 96 ? 15.984 1.257 -9.25 1 92.88 96 ASP B C 1
ATOM 3281 O O . ASP B 1 96 ? 14.758 1.196 -9.312 1 92.88 96 ASP B O 1
ATOM 3285 N N . GLU B 1 97 ? 16.75 0.379 -8.672 1 92.81 97 GLU B N 1
ATOM 3286 C CA . GLU B 1 97 ? 16.141 -0.786 -8.039 1 92.81 97 GLU B CA 1
ATOM 3287 C C . GLU B 1 97 ? 15.305 -0.382 -6.828 1 92.81 97 GLU B C 1
ATOM 3289 O O . GLU B 1 97 ? 14.188 -0.875 -6.648 1 92.81 97 GLU B O 1
ATOM 3294 N N . ILE B 1 98 ? 15.852 0.509 -6.094 1 95.19 98 ILE B N 1
ATOM 3295 C CA . ILE B 1 98 ? 15.156 0.964 -4.898 1 95.19 98 ILE B CA 1
ATOM 3296 C C . ILE B 1 98 ? 13.891 1.726 -5.297 1 95.19 98 ILE B C 1
ATOM 3298 O O . ILE B 1 98 ? 12.836 1.561 -4.676 1 95.19 98 ILE B O 1
ATOM 3302 N N . VAL B 1 99 ? 14.055 2.531 -6.266 1 96.12 99 VAL B N 1
ATOM 3303 C CA . VAL B 1 99 ? 12.906 3.295 -6.75 1 96.12 99 VAL B CA 1
ATOM 3304 C C . VAL B 1 99 ? 11.805 2.34 -7.207 1 96.12 99 VAL B C 1
ATOM 3306 O O . VAL B 1 99 ? 10.633 2.523 -6.863 1 96.12 99 VAL B O 1
ATOM 3309 N N . TYR B 1 100 ? 12.203 1.399 -7.949 1 95.75 100 TYR B N 1
ATOM 3310 C CA . TYR B 1 100 ? 11.234 0.421 -8.43 1 95.75 100 TYR B CA 1
ATOM 3311 C C . TYR B 1 100 ? 10.516 -0.253 -7.27 1 95.75 100 TYR B C 1
ATOM 3313 O O . TYR B 1 100 ? 9.281 -0.327 -7.254 1 95.75 100 TYR B O 1
ATOM 3321 N N . ASP B 1 101 ? 11.242 -0.712 -6.309 1 96 101 ASP B N 1
ATOM 3322 C CA . ASP B 1 101 ? 10.664 -1.402 -5.16 1 96 101 ASP B CA 1
ATOM 3323 C C . ASP B 1 101 ? 9.773 -0.466 -4.348 1 96 101 ASP B C 1
ATOM 3325 O O . ASP B 1 101 ? 8.734 -0.885 -3.824 1 96 101 ASP B O 1
ATOM 3329 N N . ALA B 1 102 ? 10.211 0.806 -4.234 1 97.94 102 ALA B N 1
ATOM 3330 C CA . ALA B 1 102 ? 9.422 1.796 -3.512 1 97.94 102 ALA B CA 1
ATOM 3331 C C . ALA B 1 102 ? 8.07 2.014 -4.184 1 97.94 102 ALA B C 1
ATOM 3333 O O . ALA B 1 102 ? 7.039 2.104 -3.51 1 97.94 102 ALA B O 1
ATOM 3334 N N . LEU B 1 103 ? 8.125 2.068 -5.461 1 98.12 103 LEU B N 1
ATOM 3335 C CA . LEU B 1 103 ? 6.898 2.309 -6.215 1 98.12 103 LEU B CA 1
ATOM 3336 C C . LEU B 1 103 ? 5.977 1.097 -6.148 1 98.12 103 LEU B C 1
ATOM 3338 O O . LEU B 1 103 ? 4.758 1.247 -6.039 1 98.12 103 LEU B O 1
ATOM 3342 N N . VAL B 1 104 ? 6.559 -0.048 -6.172 1 97.81 104 VAL B N 1
ATOM 3343 C CA . VAL B 1 104 ? 5.777 -1.269 -6.004 1 97.81 104 VAL B CA 1
ATOM 3344 C C . VAL B 1 104 ? 5.121 -1.28 -4.625 1 97.81 104 VAL B C 1
ATOM 3346 O O . VAL B 1 104 ? 3.914 -1.494 -4.504 1 97.81 104 VAL B O 1
ATOM 3349 N N . TRP B 1 105 ? 5.906 -1.014 -3.621 1 97.94 105 TRP B N 1
ATOM 3350 C CA . TRP B 1 105 ? 5.395 -1.03 -2.254 1 97.94 105 TRP B CA 1
ATOM 3351 C C . TRP B 1 105 ? 4.27 -0.017 -2.08 1 97.94 105 TRP B C 1
ATOM 3353 O O . TRP B 1 105 ? 3.24 -0.322 -1.472 1 97.94 105 TRP B O 1
ATOM 3363 N N . SER B 1 106 ? 4.492 1.15 -2.637 1 98.5 106 SER B N 1
ATOM 3364 C CA . SER B 1 106 ? 3.484 2.203 -2.559 1 98.5 106 SER B CA 1
ATOM 3365 C C . SER B 1 106 ? 2.166 1.753 -3.18 1 98.5 106 SER B C 1
ATOM 3367 O O . SER B 1 106 ? 1.094 2.004 -2.625 1 98.5 106 SER B O 1
ATOM 3369 N N . SER B 1 107 ? 2.252 1.112 -4.25 1 98.44 107 SER B N 1
ATOM 3370 C CA . SER B 1 107 ? 1.076 0.654 -4.98 1 98.44 107 SER B CA 1
ATOM 3371 C C . SER B 1 107 ? 0.343 -0.444 -4.219 1 98.44 107 SER B C 1
ATOM 3373 O O . SER B 1 107 ? -0.889 -0.493 -4.223 1 98.44 107 SER B O 1
ATOM 3375 N N . LEU B 1 108 ? 1.085 -1.3 -3.545 1 98.25 108 LEU B N 1
ATOM 3376 C CA . LEU B 1 108 ? 0.508 -2.439 -2.844 1 98.25 108 LEU B CA 1
ATOM 3377 C C . LEU B 1 108 ? -0.104 -2.008 -1.515 1 98.25 108 LEU B C 1
ATOM 3379 O O . LEU B 1 108 ? -0.988 -2.686 -0.984 1 98.25 108 LEU B O 1
ATOM 3383 N N . HIS B 1 109 ? 0.284 -0.815 -0.994 1 98.19 109 HIS B N 1
ATOM 3384 C CA . HIS B 1 109 ? -0.078 -0.507 0.385 1 98.19 109 HIS B CA 1
ATOM 3385 C C . HIS B 1 109 ? -0.917 0.764 0.464 1 98.19 109 HIS B C 1
ATOM 3387 O O . HIS B 1 109 ? -1.158 1.287 1.554 1 98.19 109 HIS B O 1
ATOM 3393 N N . GLY B 1 110 ? -1.319 1.262 -0.656 1 98.19 110 GLY B N 1
ATOM 3394 C CA . GLY B 1 110 ? -2.262 2.369 -0.668 1 98.19 110 GLY B CA 1
ATOM 3395 C C . GLY B 1 110 ? -1.6 3.719 -0.479 1 98.19 110 GLY B C 1
ATOM 3396 O O . GLY B 1 110 ? -2.248 4.68 -0.061 1 98.19 110 GLY B O 1
ATOM 3397 N N . LEU B 1 111 ? -0.269 3.791 -0.657 1 98.62 111 LEU B N 1
ATOM 3398 C CA . LEU B 1 111 ? 0.4 5.086 -0.684 1 98.62 111 LEU B CA 1
ATOM 3399 C C . LEU B 1 111 ? 0.217 5.766 -2.037 1 98.62 111 LEU B C 1
ATOM 3401 O O . LEU B 1 111 ? 1.176 5.906 -2.801 1 98.62 111 LEU B O 1
ATOM 3405 N N . VAL B 1 112 ? -1.033 6.281 -2.229 1 98.62 112 VAL B N 1
ATOM 3406 C CA . VAL B 1 112 ? -1.427 6.762 -3.549 1 98.62 112 VAL B CA 1
ATOM 3407 C C . VAL B 1 112 ? -2.209 8.062 -3.412 1 98.62 112 VAL B C 1
ATOM 3409 O O . VAL B 1 112 ? -2.682 8.406 -2.324 1 98.62 112 VAL B O 1
ATOM 3412 N N . VAL B 1 113 ? -2.295 8.844 -4.535 1 98.12 113 VAL B N 1
ATOM 3413 C CA . VAL B 1 113 ? -3.123 10.031 -4.703 1 98.12 113 VAL B CA 1
ATOM 3414 C C . VAL B 1 113 ? -3.766 10.023 -6.086 1 98.12 113 VAL B C 1
ATOM 3416 O O . VAL B 1 113 ? -3.436 9.18 -6.926 1 98.12 113 VAL B O 1
ATOM 3419 N N . GLY B 1 114 ? -4.742 10.852 -6.215 1 97.81 114 GLY B N 1
ATOM 3420 C CA . GLY B 1 114 ? -5.27 11.039 -7.559 1 97.81 114 GLY B CA 1
ATOM 3421 C C . GLY B 1 114 ? -4.305 11.75 -8.484 1 97.81 114 GLY B C 1
ATOM 3422 O O . GLY B 1 114 ? -3.686 12.742 -8.102 1 97.81 114 GLY B O 1
ATOM 3423 N N . ASP B 1 115 ? -4.145 11.203 -9.656 1 96.75 115 ASP B N 1
ATOM 3424 C CA . ASP B 1 115 ? -3.303 11.82 -10.68 1 96.75 115 ASP B CA 1
ATOM 3425 C C . ASP B 1 115 ? -4.012 13 -11.336 1 96.75 115 ASP B C 1
ATOM 3427 O O . ASP B 1 115 ? -5.012 12.828 -12.031 1 96.75 115 ASP B O 1
ATOM 3431 N N . ARG B 1 116 ? -3.514 14.125 -11.227 1 93.5 116 ARG B N 1
ATOM 3432 C CA . ARG B 1 116 ? -4.117 15.344 -11.742 1 93.5 116 ARG B CA 1
ATOM 3433 C C . ARG B 1 116 ? -4.293 15.273 -13.258 1 93.5 116 ARG B C 1
ATOM 3435 O O . ARG B 1 116 ? -5.145 15.961 -13.828 1 93.5 116 ARG B O 1
ATOM 3442 N N . ARG B 1 117 ? -3.504 14.43 -13.953 1 93.31 117 ARG B N 1
ATOM 3443 C CA . ARG B 1 117 ? -3.537 14.328 -15.406 1 93.31 117 ARG B CA 1
ATOM 3444 C C . ARG B 1 117 ? -4.703 13.461 -15.867 1 93.31 117 ARG B C 1
ATOM 3446 O O . ARG B 1 117 ? -5.02 13.414 -17.062 1 93.31 117 ARG B O 1
ATOM 3453 N N . VAL B 1 118 ? -5.328 12.82 -14.898 1 94.12 118 VAL B N 1
ATOM 3454 C CA . VAL B 1 118 ? -6.406 11.906 -15.25 1 94.12 118 VAL B CA 1
ATOM 3455 C C . VAL B 1 118 ? -7.738 12.453 -14.75 1 94.12 118 VAL B C 1
ATOM 3457 O O . VAL B 1 118 ? -7.902 12.711 -13.555 1 94.12 118 VAL B O 1
ATOM 3460 N N . GLU B 1 119 ? -8.617 12.578 -15.656 1 92.62 119 GLU B N 1
ATOM 3461 C CA . GLU B 1 119 ? -9.945 13.078 -15.32 1 92.62 119 GLU B CA 1
ATOM 3462 C C . GLU B 1 119 ? -10.656 12.141 -14.344 1 92.62 119 GLU B C 1
ATOM 3464 O O . GLU B 1 119 ? -10.602 10.922 -14.492 1 92.62 119 GLU B O 1
ATOM 3469 N N . GLY B 1 120 ? -11.281 12.742 -13.32 1 93.94 120 GLY B N 1
ATOM 3470 C CA . GLY B 1 120 ? -12.062 11.969 -12.367 1 93.94 120 GLY B CA 1
ATOM 3471 C C . GLY B 1 120 ? -11.242 11.453 -11.203 1 93.94 120 GLY B C 1
ATOM 3472 O O . GLY B 1 120 ? -11.789 10.914 -10.234 1 93.94 120 GLY B O 1
ATOM 3473 N N . SER B 1 121 ? -9.898 11.688 -11.25 1 96.25 121 SER B N 1
ATOM 3474 C CA . SER B 1 121 ? -9.016 11.141 -10.227 1 96.25 121 SER B CA 1
ATOM 3475 C C . SER B 1 121 ? -9.289 11.766 -8.859 1 96.25 121 SER B C 1
ATOM 3477 O O . SER B 1 121 ? -8.969 11.18 -7.828 1 96.25 121 SER B O 1
ATOM 3479 N N . GLY B 1 122 ? -9.945 12.93 -8.812 1 95.88 122 GLY B N 1
ATOM 3480 C CA . GLY B 1 122 ? -10.234 13.609 -7.559 1 95.88 122 GLY B CA 1
ATOM 3481 C C . GLY B 1 122 ? -11.688 13.484 -7.133 1 95.88 122 GLY B C 1
ATOM 3482 O O . GLY B 1 122 ? -12.078 13.992 -6.082 1 95.88 122 GLY B O 1
ATOM 3483 N N . THR B 1 123 ? -12.555 12.766 -7.926 1 94.94 123 THR B N 1
ATOM 3484 C CA . THR B 1 123 ? -13.984 12.695 -7.641 1 94.94 123 THR B CA 1
ATOM 3485 C C . THR B 1 123 ? -14.438 11.25 -7.523 1 94.94 123 THR B C 1
ATOM 3487 O O . THR B 1 123 ? -15.375 10.945 -6.781 1 94.94 123 THR B O 1
ATOM 3490 N N . VAL B 1 124 ? -13.773 10.406 -8.234 1 95.88 124 VAL B N 1
ATOM 3491 C CA . VAL B 1 124 ? -14.109 8.992 -8.211 1 95.88 124 VAL B CA 1
ATOM 3492 C C . VAL B 1 124 ? -12.938 8.188 -7.664 1 95.88 124 VAL B C 1
ATOM 3494 O O . VAL B 1 124 ? -11.867 8.148 -8.281 1 95.88 124 VAL B O 1
ATOM 3497 N N . PRO B 1 125 ? -13.188 7.535 -6.512 1 97.25 125 PRO B N 1
ATOM 3498 C CA . PRO B 1 125 ? -12.078 6.73 -5.984 1 97.25 125 PRO B CA 1
ATOM 3499 C C . PRO B 1 125 ? -11.68 5.594 -6.918 1 97.25 125 PRO B C 1
ATOM 3501 O O . PRO B 1 125 ? -12.508 5.082 -7.672 1 97.25 125 PRO B O 1
ATOM 3504 N N . GLY B 1 126 ? -10.359 5.242 -6.867 1 97.38 126 GLY B N 1
ATOM 3505 C CA . GLY B 1 126 ? -9.875 4.074 -7.586 1 97.38 126 GLY B CA 1
ATOM 3506 C C . GLY B 1 126 ? -9.562 4.355 -9.039 1 97.38 126 GLY B C 1
ATOM 3507 O O . GLY B 1 126 ? -9.188 3.449 -9.789 1 97.38 126 GLY B O 1
ATOM 3508 N N . VAL B 1 127 ? -9.812 5.582 -9.422 1 95.62 127 VAL B N 1
ATOM 3509 C CA . VAL B 1 127 ? -9.531 5.965 -10.805 1 95.62 127 VAL B CA 1
ATOM 3510 C C . VAL B 1 127 ? -8.375 6.953 -10.844 1 95.62 127 VAL B C 1
ATOM 3512 O O . VAL B 1 127 ? -8.305 7.879 -10.031 1 95.62 127 VAL B O 1
ATOM 3515 N N . GLY B 1 128 ? -7.477 6.719 -11.812 1 97.31 128 GLY B N 1
ATOM 3516 C CA . GLY B 1 128 ? -6.379 7.652 -12.008 1 97.31 128 GLY B CA 1
ATOM 3517 C C . GLY B 1 128 ? -5.48 7.777 -10.797 1 97.31 128 GLY B C 1
ATOM 3518 O O . GLY B 1 128 ? -5.188 8.883 -10.344 1 97.31 128 GLY B O 1
ATOM 3519 N N . LEU B 1 129 ? -5.086 6.652 -10.297 1 98.44 129 LEU B N 1
ATOM 3520 C CA . LEU B 1 129 ? -4.211 6.66 -9.125 1 98.44 129 LEU B CA 1
ATOM 3521 C C . LEU B 1 129 ? -2.748 6.738 -9.547 1 98.44 129 LEU B C 1
ATOM 3523 O O . LEU B 1 129 ? -2.365 6.203 -10.586 1 98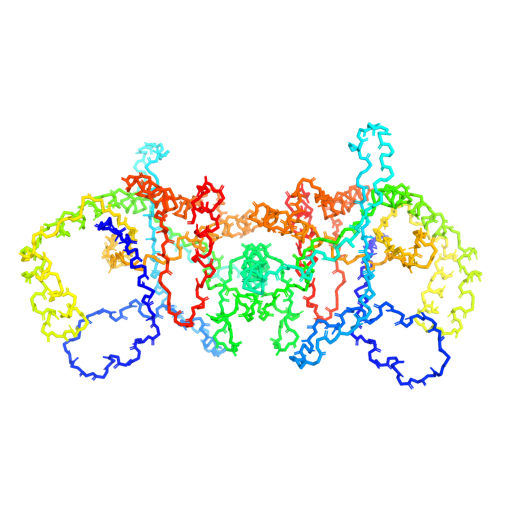.44 129 LEU B O 1
ATOM 3527 N N . VAL B 1 130 ? -1.979 7.426 -8.758 1 98.44 130 VAL B N 1
ATOM 3528 C CA . VAL B 1 130 ? -0.525 7.465 -8.875 1 98.44 130 VAL B CA 1
ATOM 3529 C C . VAL B 1 130 ? 0.102 7.449 -7.48 1 98.44 130 VAL B C 1
ATOM 3531 O O . VAL B 1 130 ? -0.541 7.828 -6.5 1 98.44 130 VAL B O 1
ATOM 3534 N N . HIS B 1 131 ? 1.29 6.902 -7.41 1 97.94 131 HIS B N 1
ATOM 3535 C CA . HIS B 1 131 ? 1.943 6.891 -6.105 1 97.94 131 HIS B CA 1
ATOM 3536 C C . HIS B 1 131 ? 2.029 8.297 -5.52 1 97.94 131 HIS B C 1
ATOM 3538 O O . HIS B 1 131 ? 2.246 9.266 -6.246 1 97.94 131 HIS B O 1
ATOM 3544 N N . ALA B 1 132 ? 1.789 8.43 -4.211 1 97.75 132 ALA B N 1
ATOM 3545 C CA . ALA B 1 132 ? 2.029 9.711 -3.547 1 97.75 132 ALA B CA 1
ATOM 3546 C C . ALA B 1 132 ? 3.51 10.078 -3.588 1 97.75 132 ALA B C 1
ATOM 3548 O O . ALA B 1 132 ? 4.375 9.203 -3.656 1 97.75 132 ALA B O 1
ATOM 3549 N N . PRO B 1 133 ? 3.709 11.336 -3.674 1 95.25 133 PRO B N 1
ATOM 3550 C CA . PRO B 1 133 ? 5.121 11.727 -3.596 1 95.25 133 PRO B CA 1
ATOM 3551 C C . PRO B 1 133 ? 5.75 11.391 -2.244 1 95.25 133 PRO B C 1
ATOM 3553 O O . PRO B 1 133 ? 5.09 11.5 -1.208 1 95.25 133 PRO B O 1
ATOM 3556 N N . PHE B 1 134 ? 6.957 10.844 -2.275 1 95.12 134 PHE B N 1
ATOM 3557 C CA . PHE B 1 134 ? 7.719 10.555 -1.068 1 95.12 134 PHE B CA 1
ATOM 3558 C C . PHE B 1 134 ? 9.211 10.711 -1.319 1 95.12 134 PHE B C 1
ATOM 3560 O O . PHE B 1 134 ? 9.656 10.727 -2.469 1 95.12 134 PHE B O 1
ATOM 3567 N N . SER B 1 135 ? 9.93 10.945 -0.223 1 94.06 135 SER B N 1
ATOM 3568 C CA . SER B 1 135 ? 11.383 10.812 -0.302 1 94.06 135 SER B CA 1
ATOM 3569 C C . SER B 1 135 ? 11.805 9.352 -0.378 1 94.06 135 SER B C 1
ATOM 3571 O O . SER B 1 135 ? 11.25 8.5 0.323 1 94.06 135 SER B O 1
ATOM 3573 N N . LEU B 1 136 ? 12.719 9.148 -1.205 1 93.88 136 LEU B N 1
ATOM 3574 C CA . LEU B 1 136 ? 13.117 7.762 -1.413 1 93.88 136 LEU B CA 1
ATOM 3575 C C . LEU B 1 136 ? 13.672 7.16 -0.129 1 93.88 136 LEU B C 1
ATOM 3577 O O . LEU B 1 136 ? 13.367 6.016 0.211 1 93.88 136 LEU B O 1
ATOM 3581 N N . LEU B 1 137 ? 14.484 7.887 0.532 1 92.5 137 LEU B N 1
ATOM 3582 C CA . LEU B 1 137 ? 15.094 7.469 1.788 1 92.5 137 LEU B CA 1
ATOM 3583 C C . LEU B 1 137 ? 14.727 8.43 2.916 1 92.5 137 LEU B C 1
ATOM 3585 O O . LEU B 1 137 ? 14.406 9.594 2.668 1 92.5 137 LEU B O 1
ATOM 3589 N N . PRO B 1 138 ? 14.711 7.848 4.129 1 92.75 138 PRO B N 1
ATOM 3590 C CA . PRO B 1 138 ? 14.484 8.773 5.242 1 92.75 138 PRO B CA 1
ATOM 3591 C C . PRO B 1 138 ? 15.609 9.789 5.402 1 92.75 138 PRO B C 1
ATOM 3593 O O . PRO B 1 138 ? 16.781 9.461 5.184 1 92.75 138 PRO B O 1
ATOM 3596 N N . MET B 1 139 ? 15.164 10.945 5.738 1 86.81 139 MET B N 1
ATOM 3597 C CA . MET B 1 139 ? 16.141 12 5.941 1 86.81 139 MET B CA 1
ATOM 3598 C C . MET B 1 139 ? 16.75 11.922 7.336 1 86.81 139 MET B C 1
ATOM 3600 O O . MET B 1 139 ? 16.031 11.805 8.328 1 86.81 139 MET B O 1
ATOM 3604 N N . PRO B 1 140 ? 18.094 11.938 7.309 1 87.44 140 PRO B N 1
ATOM 3605 C CA . PRO B 1 140 ? 18.703 12.016 8.633 1 87.44 140 PRO B CA 1
ATOM 3606 C C . PRO B 1 140 ? 18.266 13.258 9.414 1 87.44 140 PRO B C 1
ATOM 3608 O O . PRO B 1 140 ? 18.109 14.336 8.828 1 87.44 140 PRO B O 1
ATOM 3611 N N . PHE B 1 141 ? 17.953 13.031 10.656 1 89.56 141 PHE B N 1
ATOM 3612 C CA . PHE B 1 141 ? 17.484 14.094 11.531 1 89.56 141 PHE B CA 1
ATOM 3613 C C . PHE B 1 141 ? 18.016 13.906 12.945 1 89.56 141 PHE B C 1
ATOM 3615 O O . PHE B 1 141 ? 17.922 12.82 13.516 1 89.56 141 PHE B O 1
ATOM 3622 N N . PRO B 1 142 ? 18.688 14.984 13.555 1 89.69 142 PRO B N 1
ATOM 3623 C CA . PRO B 1 142 ? 19.266 14.836 14.891 1 89.69 142 PRO B CA 1
ATOM 3624 C C . PRO B 1 142 ? 18.234 14.461 15.945 1 89.69 142 PRO B C 1
ATOM 3626 O O . PRO B 1 142 ? 17.141 15.047 15.984 1 89.69 142 PRO B O 1
ATOM 3629 N N . LYS B 1 143 ? 18.609 13.57 16.688 1 91.38 143 LYS B N 1
ATOM 3630 C CA . LYS B 1 143 ? 17.75 13.055 17.734 1 91.38 143 LYS B CA 1
ATOM 3631 C C . LYS B 1 143 ? 17.328 14.156 18.703 1 91.38 143 LYS B C 1
ATOM 3633 O O . LYS B 1 143 ? 16.188 14.195 19.156 1 91.38 143 LYS B O 1
ATOM 3638 N N . ARG B 1 144 ? 18.266 15 18.984 1 93.19 144 ARG B N 1
ATOM 3639 C CA . ARG B 1 144 ? 17.969 16.094 19.922 1 93.19 144 ARG B CA 1
ATOM 3640 C C . ARG B 1 144 ? 16.828 16.953 19.391 1 93.19 144 ARG B C 1
ATOM 3642 O O . ARG B 1 144 ? 15.969 17.391 20.172 1 93.19 144 ARG B O 1
ATOM 3649 N N . TYR B 1 145 ? 16.828 17.188 18.141 1 93.38 145 TYR B N 1
ATOM 3650 C CA . TYR B 1 145 ? 15.773 18.031 17.562 1 93.38 145 TYR B CA 1
ATOM 3651 C C . TYR B 1 145 ? 14.461 17.266 17.469 1 93.38 145 TYR B C 1
ATOM 3653 O O . TYR B 1 145 ? 13.383 17.844 17.625 1 93.38 145 TYR B O 1
ATOM 3661 N N . TRP B 1 146 ? 14.594 16.016 17.219 1 92 146 TRP B N 1
ATOM 3662 C CA . TRP B 1 146 ? 13.398 15.18 17.234 1 92 146 TRP B CA 1
ATOM 3663 C C . TRP B 1 146 ? 12.727 15.203 18.609 1 92 146 TRP B C 1
ATOM 3665 O O . TRP B 1 146 ? 11.508 15.398 18.703 1 92 146 TRP B O 1
ATOM 3675 N N . ARG B 1 147 ? 13.469 15.078 19.594 1 93.19 147 ARG B N 1
ATOM 3676 C CA . ARG B 1 147 ? 12.961 15.117 20.953 1 93.19 147 ARG B CA 1
ATOM 3677 C C . ARG B 1 147 ? 12.367 16.484 21.281 1 93.19 147 ARG B C 1
ATOM 3679 O O . ARG B 1 147 ? 11.281 16.578 21.875 1 93.19 147 ARG B O 1
ATOM 3686 N N . GLN B 1 148 ? 13.102 17.484 20.891 1 94.62 148 GLN B N 1
ATOM 3687 C CA . GLN B 1 148 ? 12.625 18.828 21.125 1 94.62 148 GLN B CA 1
ATOM 3688 C C . GLN B 1 148 ? 11.273 19.062 20.469 1 94.62 148 GLN B C 1
ATOM 3690 O O . GLN B 1 148 ? 10.344 19.578 21.094 1 94.62 148 GLN B O 1
ATOM 3695 N N . ALA B 1 149 ? 11.188 18.656 19.281 1 93.06 149 ALA B N 1
ATOM 3696 C CA . ALA B 1 149 ? 9.938 18.859 18.547 1 93.06 149 ALA B CA 1
ATOM 3697 C C . ALA B 1 149 ? 8.797 18.062 19.188 1 93.06 149 ALA B C 1
ATOM 3699 O O . ALA B 1 149 ? 7.676 18.562 19.297 1 93.06 149 ALA B O 1
ATOM 3700 N N . SER B 1 150 ? 9.109 16.922 19.594 1 92.56 150 SER B N 1
ATOM 3701 C CA . SER B 1 150 ? 8.109 16.062 20.219 1 92.56 150 SER B CA 1
ATOM 3702 C C . SER B 1 150 ? 7.617 16.656 21.547 1 92.56 150 SER B C 1
ATOM 3704 O O . SER B 1 150 ? 6.426 16.594 21.844 1 92.56 150 SER B O 1
ATOM 3706 N N . GLU B 1 151 ? 8.5 17.234 22.25 1 93.88 151 GLU B N 1
ATOM 3707 C CA . GLU B 1 151 ? 8.148 17.844 23.531 1 93.88 151 GLU B CA 1
ATOM 3708 C C . GLU B 1 151 ? 7.332 19.125 23.328 1 93.88 151 GLU B C 1
ATOM 3710 O O . GLU B 1 151 ? 6.5 19.469 24.172 1 93.88 151 GLU B O 1
ATOM 3715 N N . LEU B 1 152 ? 7.574 19.75 22.266 1 93.75 152 LEU B N 1
ATOM 3716 C CA . LEU B 1 152 ? 6.918 21.016 22 1 93.75 152 LEU B CA 1
ATOM 3717 C C . LEU B 1 152 ? 5.488 20.812 21.516 1 93.75 152 LEU B C 1
ATOM 3719 O O . LEU B 1 152 ? 4.637 21.688 21.672 1 93.75 152 LEU B O 1
ATOM 3723 N N . ALA B 1 153 ? 5.227 19.672 21.016 1 91.62 153 ALA B N 1
ATOM 3724 C CA . ALA B 1 153 ? 3.947 19.422 20.359 1 91.62 153 ALA B CA 1
ATOM 3725 C C . ALA B 1 153 ? 2.779 19.656 21.312 1 91.62 153 ALA B C 1
ATOM 3727 O O . ALA B 1 153 ? 1.891 20.469 21.016 1 91.62 153 ALA B O 1
ATOM 3728 N N . PRO B 1 154 ? 2.801 19.016 22.578 1 92.06 154 PRO B N 1
ATOM 3729 C CA . PRO B 1 154 ? 1.675 19.266 23.484 1 92.06 154 PRO B CA 1
ATOM 3730 C C . PRO B 1 154 ? 1.613 20.703 23.969 1 92.06 154 PRO B C 1
ATOM 3732 O O . PRO B 1 154 ? 0.528 21.219 24.25 1 92.06 154 PRO B O 1
ATOM 3735 N N . ILE B 1 155 ? 2.689 21.375 24 1 94 155 ILE B N 1
ATOM 3736 C CA . ILE B 1 155 ? 2.727 22.766 24.453 1 94 155 ILE B CA 1
ATOM 3737 C C . ILE B 1 155 ? 2.064 23.672 23.406 1 94 155 ILE B C 1
ATOM 3739 O O . ILE B 1 155 ? 1.245 24.516 23.75 1 94 155 ILE B O 1
ATOM 3743 N N . PHE B 1 156 ? 2.387 23.375 22.234 1 91.75 156 PHE B N 1
ATOM 3744 C CA . PHE B 1 156 ? 1.776 24.156 21.172 1 91.75 156 PHE B CA 1
ATOM 3745 C C . PHE B 1 156 ? 0.284 23.875 21.062 1 91.75 156 PHE B C 1
ATOM 3747 O O . PHE B 1 156 ? -0.512 24.766 20.797 1 91.75 156 PHE B O 1
ATOM 3754 N N . ASN B 1 157 ? -0.112 22.719 21.219 1 90.56 157 ASN B N 1
ATOM 3755 C CA . ASN B 1 157 ? -1.531 22.391 21.25 1 90.56 157 ASN B CA 1
ATOM 3756 C C . ASN B 1 157 ? -2.27 23.172 22.312 1 90.56 157 ASN B C 1
ATOM 3758 O O . ASN B 1 157 ? -3.33 23.75 22.062 1 90.56 157 ASN B O 1
ATOM 3762 N N . GLU B 1 158 ? -1.686 23.141 23.531 1 92.62 158 GLU B N 1
ATOM 3763 C CA . GLU B 1 158 ? -2.305 23.891 24.625 1 92.62 158 GLU B CA 1
ATOM 3764 C C . GLU B 1 158 ? -2.348 25.375 24.328 1 92.62 158 GLU B C 1
ATOM 3766 O O . GLU B 1 158 ? -3.355 26.047 24.594 1 92.62 158 GLU B O 1
ATOM 3771 N N . LEU B 1 159 ? -1.268 25.859 23.734 1 92.62 159 LEU B N 1
ATOM 3772 C CA . LEU B 1 159 ? -1.209 27.281 23.391 1 92.62 159 LEU B CA 1
ATOM 3773 C C . LEU B 1 159 ? -2.332 27.656 22.422 1 92.62 159 LEU B C 1
ATOM 3775 O O . LEU B 1 159 ? -3.064 28.609 22.656 1 92.62 159 LEU B O 1
ATOM 3779 N N . VAL B 1 160 ? -2.52 26.844 21.453 1 90.06 160 VAL B N 1
ATOM 3780 C CA . VAL B 1 160 ? -3.523 27.141 20.438 1 90.06 160 VAL B CA 1
ATOM 3781 C C . VAL B 1 160 ? -4.922 27 21.031 1 90.06 160 VAL B C 1
ATOM 3783 O O . VAL B 1 160 ? -5.812 27.797 20.734 1 90.06 160 VAL B O 1
ATOM 3786 N N . ASP B 1 161 ? -5.086 26.031 21.828 1 88.94 161 ASP B N 1
ATOM 3787 C CA . ASP B 1 161 ? -6.371 25.859 22.5 1 88.94 161 ASP B CA 1
ATOM 3788 C C . ASP B 1 161 ? -6.703 27.078 23.344 1 88.94 161 ASP B C 1
ATOM 3790 O O . ASP B 1 161 ? -7.809 27.625 23.266 1 88.94 161 ASP B O 1
ATOM 3794 N N . ARG B 1 162 ? -5.746 27.562 24.172 1 91.25 162 ARG B N 1
ATOM 3795 C CA . ARG B 1 162 ? -5.965 28.719 25.031 1 91.25 162 ARG B CA 1
ATOM 3796 C C . ARG B 1 162 ? -6.215 29.984 24.203 1 91.25 162 ARG B C 1
ATOM 3798 O O . ARG B 1 162 ? -7.082 30.781 24.547 1 91.25 162 ARG B O 1
ATOM 3805 N N . VAL B 1 163 ? -5.465 30.141 23.109 1 90 163 VAL B N 1
ATOM 3806 C CA . VAL B 1 163 ? -5.637 31.281 22.219 1 90 163 VAL B CA 1
ATOM 3807 C C . VAL B 1 163 ? -7.031 31.25 21.594 1 90 163 VAL B C 1
ATOM 3809 O O . VAL B 1 163 ? -7.691 32.281 21.484 1 90 163 VAL B O 1
ATOM 3812 N N . SER B 1 164 ? -7.562 29.984 21.312 1 86 164 SER B N 1
ATOM 3813 C CA . SER B 1 164 ? -8.867 29.859 20.672 1 86 164 SER B CA 1
ATOM 3814 C C . SER B 1 164 ? -9.992 30.266 21.609 1 86 164 SER B C 1
ATOM 3816 O O . SER B 1 164 ? -11.086 30.609 21.156 1 86 164 SER B O 1
ATOM 3818 N N . LEU B 1 165 ? -9.648 30.406 22.922 1 87 165 LEU B N 1
ATOM 3819 C CA . LEU B 1 165 ? -10.664 30.734 23.922 1 87 165 LEU B CA 1
ATOM 3820 C C . LEU B 1 165 ? -10.602 32.219 24.297 1 87 165 LEU B C 1
ATOM 3822 O O . LEU B 1 165 ? -11.477 32.719 25 1 87 165 LEU B O 1
ATOM 3826 N N . ASP B 1 166 ? -9.617 32.75 23.828 1 89.12 166 ASP B N 1
ATOM 3827 C CA . ASP B 1 166 ? -9.469 34.188 24.094 1 89.12 166 ASP B CA 1
ATOM 3828 C C . ASP B 1 166 ? -9.945 35.031 22.906 1 89.12 166 ASP B C 1
ATOM 3830 O O . ASP B 1 166 ? -9.141 35.438 22.078 1 89.12 166 ASP B O 1
ATOM 3834 N N . GLY B 1 167 ? -11.156 35.312 23.016 1 87.94 167 GLY B N 1
ATOM 3835 C CA . GLY B 1 167 ? -11.773 36.031 21.906 1 87.94 167 GLY B CA 1
ATOM 3836 C C . GLY B 1 167 ? -11.164 37.406 21.688 1 87.94 167 GLY B C 1
ATOM 3837 O O . GLY B 1 167 ? -10.914 37.812 20.547 1 87.94 167 GLY B O 1
ATOM 3838 N N . LYS B 1 168 ? -11.078 38.031 22.719 1 90.69 168 LYS B N 1
ATOM 3839 C CA . LYS B 1 168 ? -10.523 39.375 22.609 1 90.69 168 LYS B CA 1
ATOM 3840 C C . LYS B 1 168 ? -9.117 39.344 22 1 90.69 168 LYS B C 1
ATOM 3842 O O . LYS B 1 168 ? -8.797 40.094 21.109 1 90.69 168 LYS B O 1
ATOM 3847 N N . PHE B 1 169 ? -8.312 38.438 22.516 1 91.25 169 PHE B N 1
ATOM 3848 C CA . PHE B 1 169 ? -6.957 38.312 22 1 91.25 169 PHE B CA 1
ATOM 3849 C C . PHE B 1 169 ? -6.984 38 20.5 1 91.25 169 PHE B C 1
ATOM 3851 O O . PHE B 1 169 ? -6.242 38.625 19.734 1 91.25 169 PHE B O 1
ATOM 3858 N N . LEU B 1 170 ? -7.809 37.156 20.109 1 90.38 170 LEU B N 1
ATOM 3859 C CA . LEU B 1 170 ? -7.879 36.75 18.703 1 90.38 170 LEU B CA 1
ATOM 3860 C C . LEU B 1 170 ? -8.305 37.906 17.828 1 90.38 170 LEU B C 1
ATOM 3862 O O . LEU B 1 170 ? -7.688 38.188 16.797 1 90.38 170 LEU B O 1
ATOM 3866 N N . GLN B 1 171 ? -9.266 38.594 18.281 1 90.19 171 GLN B N 1
ATOM 3867 C CA . GLN B 1 171 ? -9.758 39.719 17.531 1 90.19 171 GLN B CA 1
ATOM 3868 C C . GLN B 1 171 ? -8.688 40.812 17.406 1 90.19 171 GLN B C 1
ATOM 3870 O O . GLN B 1 171 ? -8.484 41.375 16.328 1 90.19 171 GLN B O 1
ATOM 3875 N N . ASP B 1 172 ? -8.07 41 18.516 1 92.38 172 ASP B N 1
ATOM 3876 C CA . ASP B 1 172 ? -7.039 42.031 18.516 1 92.38 172 ASP B CA 1
ATOM 3877 C C . ASP B 1 172 ? -5.844 41.625 17.656 1 92.38 172 ASP B C 1
ATOM 3879 O O . ASP B 1 172 ? -5.355 42.375 16.844 1 92.38 172 ASP B O 1
ATOM 3883 N N . ALA B 1 173 ? -5.414 40.406 17.844 1 89.5 173 ALA B N 1
ATOM 3884 C CA . ALA B 1 173 ? -4.211 39.906 17.188 1 89.5 173 ALA B CA 1
ATOM 3885 C C . ALA B 1 173 ? -4.406 39.844 15.672 1 89.5 173 ALA B C 1
ATOM 3887 O O . ALA B 1 173 ? -3.463 40.031 14.906 1 89.5 173 ALA B O 1
ATOM 3888 N N . LEU B 1 174 ? -5.648 39.562 15.141 1 88.19 174 LEU B N 1
ATOM 3889 C CA . LEU B 1 174 ? -5.891 39.375 13.719 1 88.19 174 LEU B CA 1
ATOM 3890 C C . LEU B 1 174 ? -6.551 40.594 13.094 1 88.19 174 LEU B C 1
ATOM 3892 O O . LEU B 1 174 ? -7.035 40.531 11.961 1 88.19 174 LEU B O 1
ATOM 3896 N N . SER B 1 175 ? -6.531 41.75 14.062 1 88.94 175 SER B N 1
ATOM 3897 C CA . SER B 1 175 ? -7.203 42.938 13.594 1 88.94 175 SER B CA 1
ATOM 3898 C C . SER B 1 175 ? -6.602 43.438 12.281 1 88.94 175 SER B C 1
ATOM 3900 O O . SER B 1 175 ? -7.324 43.875 11.383 1 88.94 175 SER B O 1
ATOM 3902 N N . ARG B 1 176 ? -5.328 43.219 12.078 1 86.94 176 ARG B N 1
ATOM 3903 C CA . ARG B 1 176 ? -4.668 43.688 10.852 1 86.94 176 ARG B CA 1
ATOM 3904 C C . ARG B 1 176 ? -4.953 42.719 9.695 1 86.94 176 ARG B C 1
ATOM 3906 O O . ARG B 1 176 ? -5.203 43.156 8.57 1 86.94 176 ARG B O 1
ATOM 3913 N N . THR B 1 177 ? -4.891 41.469 10 1 86.31 177 THR B N 1
ATOM 3914 C CA . THR B 1 177 ? -5.18 40.469 8.984 1 86.31 177 THR B CA 1
ATOM 3915 C C . THR B 1 177 ? -6.625 40.594 8.508 1 86.31 177 THR B C 1
ATOM 3917 O O . THR B 1 177 ? -6.918 40.344 7.332 1 86.31 177 THR B O 1
ATOM 3920 N N . LYS B 1 178 ? -7.48 40.969 9.391 1 86.81 178 LYS B N 1
ATOM 3921 C CA . LYS B 1 178 ? -8.883 41.156 9.047 1 86.81 178 LYS B CA 1
ATOM 3922 C C . LYS B 1 178 ? -9.047 42.156 7.922 1 86.81 178 LYS B C 1
ATOM 3924 O O . LYS B 1 178 ? -9.891 42 7.043 1 86.81 178 LYS B O 1
ATOM 3929 N N . GLN B 1 179 ? -8.281 43.031 7.93 1 87 179 GLN B N 1
ATOM 3930 C CA . GLN B 1 179 ? -8.367 44.094 6.926 1 87 179 GLN B CA 1
ATOM 3931 C C . GLN B 1 179 ? -7.754 43.656 5.602 1 87 179 GLN B C 1
ATOM 3933 O O . GLN B 1 179 ? -8.164 44.094 4.531 1 87 179 GLN B O 1
ATOM 3938 N N . ALA B 1 180 ? -6.703 42.781 5.688 1 85.38 180 ALA B N 1
ATOM 3939 C CA . ALA B 1 180 ? -5.906 42.438 4.512 1 85.38 180 ALA B CA 1
ATOM 3940 C C . ALA B 1 180 ? -6.438 41.188 3.824 1 85.38 180 ALA B C 1
ATOM 3942 O O . ALA B 1 180 ? -6.18 40.969 2.641 1 85.38 180 ALA B O 1
ATOM 3943 N N . ASP B 1 181 ? -7.23 40.344 4.473 1 86.62 181 ASP B N 1
ATOM 3944 C CA . ASP B 1 181 ? -7.645 39.031 3.947 1 86.62 181 ASP B CA 1
ATOM 3945 C C . ASP B 1 181 ? -9.141 38.844 4.137 1 86.62 181 ASP B C 1
ATOM 3947 O O . ASP B 1 181 ? -9.617 38.719 5.27 1 86.62 181 ASP B O 1
ATOM 3951 N N . ALA B 1 182 ? -9.828 38.688 3.025 1 87 182 ALA B N 1
ATOM 3952 C CA . ALA B 1 182 ? -11.281 38.594 3.043 1 87 182 ALA B CA 1
ATOM 3953 C C . ALA B 1 182 ? -11.727 37.312 3.752 1 87 182 ALA B C 1
ATOM 3955 O O . ALA B 1 182 ? -12.758 37.312 4.434 1 87 182 ALA B O 1
ATOM 3956 N N . PHE B 1 183 ? -11.07 36.312 3.518 1 83.69 183 PHE B N 1
ATOM 3957 C CA . PHE B 1 183 ? -11.43 35.062 4.16 1 83.69 183 PHE B CA 1
ATOM 3958 C C . PHE B 1 183 ? -11.336 35.188 5.676 1 83.69 183 PHE B C 1
ATOM 3960 O O . PHE B 1 183 ? -12.297 34.875 6.391 1 83.69 183 PHE B O 1
ATOM 3967 N N . THR B 1 184 ? -10.211 35.594 6.121 1 86 184 THR B N 1
ATOM 3968 C CA . THR B 1 184 ? -10.008 35.812 7.551 1 86 184 THR B CA 1
ATOM 3969 C C . THR B 1 184 ? -11.016 36.812 8.109 1 86 184 THR B C 1
ATOM 3971 O O . THR B 1 184 ? -11.508 36.656 9.219 1 86 184 THR B O 1
ATOM 3974 N N . SER B 1 185 ? -11.234 37.75 7.289 1 89.94 185 SER B N 1
ATOM 3975 C CA . SER B 1 185 ? -12.195 38.75 7.715 1 89.94 185 SER B CA 1
ATOM 3976 C C . SER B 1 185 ? -13.562 38.125 7.988 1 89.94 185 SER B C 1
ATOM 3978 O O . SER B 1 185 ? -14.18 38.406 9.023 1 89.94 185 SER B O 1
ATOM 3980 N N . ARG B 1 186 ? -13.961 37.375 7.113 1 91.44 186 ARG B N 1
ATOM 3981 C CA . ARG B 1 186 ? -15.266 36.75 7.273 1 91.44 186 ARG B CA 1
ATOM 3982 C C . ARG B 1 186 ? -15.289 35.844 8.492 1 91.44 186 ARG B C 1
ATOM 3984 O O . ARG B 1 186 ? -16.281 35.812 9.227 1 91.44 186 ARG B O 1
ATOM 3991 N N . LEU B 1 187 ? -14.211 35.156 8.711 1 87.75 187 LEU B N 1
ATOM 3992 C CA . LEU B 1 187 ? -14.133 34.281 9.883 1 87.75 187 LEU B CA 1
ATOM 3993 C C . LEU B 1 187 ? -14.203 35.094 11.164 1 87.75 187 LEU B C 1
ATOM 3995 O O . LEU B 1 187 ? -14.891 34.719 12.117 1 87.75 187 LEU B O 1
ATOM 3999 N N . LEU B 1 188 ? -13.625 36.156 11.25 1 89.19 188 LEU B N 1
ATOM 4000 C CA . LEU B 1 188 ? -13.617 37 12.438 1 89.19 188 LEU B CA 1
ATOM 4001 C C . LEU B 1 188 ? -14.984 37.625 12.672 1 89.19 188 LEU B C 1
ATOM 4003 O O . LEU B 1 188 ? -15.391 37.844 13.812 1 89.19 188 LEU B O 1
ATOM 4007 N N . ASP B 1 189 ? -15.602 38 11.562 1 91.69 189 ASP B N 1
ATOM 4008 C CA . ASP B 1 189 ? -16.953 38.531 11.695 1 91.69 189 ASP B CA 1
ATOM 4009 C C . ASP B 1 189 ? -17.891 37.469 12.297 1 91.69 189 ASP B C 1
ATOM 4011 O O . ASP B 1 189 ? -18.672 37.781 13.195 1 91.69 189 ASP B O 1
ATOM 4015 N N . ILE B 1 190 ? -17.75 36.312 11.797 1 88.81 190 ILE B N 1
ATOM 4016 C CA . ILE B 1 190 ? -18.562 35.25 12.336 1 88.81 190 ILE B CA 1
ATOM 4017 C C . ILE B 1 190 ? -18.203 35 13.805 1 88.81 190 ILE B C 1
ATOM 4019 O O . ILE B 1 190 ? -19.094 34.844 14.641 1 88.81 190 ILE B O 1
ATOM 4023 N N . HIS B 1 191 ? -16.984 35.062 14.062 1 88.06 191 HIS B N 1
ATOM 4024 C CA . HIS B 1 191 ? -16.516 34.906 15.438 1 88.06 191 HIS B CA 1
ATOM 4025 C C . HIS B 1 191 ? -17.094 35.969 16.344 1 88.06 191 HIS B C 1
ATOM 4027 O O . HIS B 1 191 ? -17.562 35.688 17.453 1 88.06 191 HIS B O 1
ATOM 4033 N N . SER B 1 192 ? -17.047 37.125 16.016 1 88.69 192 SER B N 1
ATOM 4034 C CA . SER B 1 192 ? -17.594 38.219 16.797 1 88.69 192 SER B CA 1
ATOM 4035 C C . SER B 1 192 ? -19.094 38.062 17.016 1 88.69 192 SER B C 1
ATOM 4037 O O . SER B 1 192 ? -19.594 38.312 18.109 1 88.69 192 SER B O 1
ATOM 4039 N N . GLU B 1 193 ? -19.719 37.562 15.867 1 89.25 193 GLU B N 1
ATOM 4040 C CA . GLU B 1 193 ? -21.156 37.344 16.016 1 89.25 193 GLU B CA 1
ATOM 4041 C C . GLU B 1 193 ? -21.438 36.25 17.031 1 89.25 193 GLU B C 1
ATOM 4043 O O . GLU B 1 193 ? -22.375 36.375 17.844 1 89.25 193 GLU B O 1
ATOM 4048 N N . MET B 1 194 ? -20.609 35.344 17.016 1 85.75 194 MET B N 1
ATOM 4049 C CA . MET B 1 194 ? -20.797 34.25 17.969 1 85.75 194 MET B CA 1
ATOM 4050 C C . MET B 1 194 ? -20.5 34.688 19.391 1 85.75 194 MET B C 1
ATOM 4052 O O . MET B 1 194 ? -21.172 34.25 20.328 1 85.75 194 MET B O 1
ATOM 4056 N N . LEU B 1 195 ? -19.516 35.5 19.609 1 84.06 195 LEU B N 1
ATOM 4057 C CA . LEU B 1 195 ? -19.188 36.031 20.938 1 84.06 195 LEU B CA 1
ATOM 4058 C C . LEU B 1 195 ? -20.344 36.875 21.484 1 84.06 195 LEU B C 1
ATOM 4060 O O . LEU B 1 195 ? -20.672 36.781 22.672 1 84.06 195 LEU B O 1
ATOM 4064 N N . GLU B 1 196 ? -20.938 37.531 20.578 1 87.38 196 GLU B N 1
ATOM 4065 C CA . GLU B 1 196 ? -22.062 38.375 20.984 1 87.38 196 GLU B CA 1
ATOM 4066 C C . GLU B 1 196 ? -23.25 37.5 21.438 1 87.38 196 GLU B C 1
ATOM 4068 O O . GLU B 1 196 ? -23.969 37.875 22.375 1 87.38 196 GLU B O 1
ATOM 4073 N N . LYS B 1 197 ? -23.25 36.469 20.797 1 86.5 197 LYS B N 1
ATOM 4074 C CA . LYS B 1 197 ? -24.375 35.594 21.125 1 86.5 197 LYS B CA 1
ATOM 4075 C C . LYS B 1 197 ? -24.047 34.719 22.328 1 86.5 197 LYS B C 1
ATOM 4077 O O . LYS B 1 197 ? -24.891 33.938 22.812 1 86.5 197 LYS B O 1
ATOM 4082 N N . ASN B 1 198 ? -22.953 34.844 22.906 1 82.81 198 ASN B N 1
ATOM 4083 C CA . ASN B 1 198 ? -22.469 34.062 24.047 1 82.81 198 ASN B CA 1
ATOM 4084 C C . ASN B 1 198 ? -22.625 32.562 23.812 1 82.81 198 ASN B C 1
ATOM 4086 O O . ASN B 1 198 ? -23.031 31.844 24.734 1 82.81 198 ASN B O 1
ATOM 4090 N N . LYS B 1 199 ? -22.547 32.188 22.578 1 75.06 199 LYS B N 1
ATOM 4091 C CA . LYS B 1 199 ? -22.594 30.75 22.281 1 75.06 199 LYS B CA 1
ATOM 4092 C C . LYS B 1 199 ? -21.234 30.094 22.531 1 75.06 199 LYS B C 1
ATOM 4094 O O . LYS B 1 199 ? -20.219 30.562 22.031 1 75.06 199 LYS B O 1
ATOM 4099 N N . THR B 1 200 ? -21.266 29.219 23.641 1 70.44 200 THR B N 1
ATOM 4100 C CA . THR B 1 200 ? -20.016 28.516 23.953 1 70.44 200 THR B CA 1
ATOM 4101 C C . THR B 1 200 ? -20.141 27.031 23.656 1 70.44 200 THR B C 1
ATOM 4103 O O . THR B 1 200 ? -21.234 26.453 23.766 1 70.44 200 THR B O 1
ATOM 4106 N N . GLU B 1 201 ? -19.125 26.562 22.922 1 71.56 201 GLU B N 1
ATOM 4107 C CA . GLU B 1 201 ? -19.016 25.109 22.75 1 71.56 201 GLU B CA 1
ATOM 4108 C C . GLU B 1 201 ? -18.062 24.5 23.766 1 71.56 201 GLU B C 1
ATOM 4110 O O . GLU B 1 201 ? -16.891 24.844 23.812 1 71.56 201 GLU B O 1
ATOM 4115 N N . ASP B 1 202 ? -18.625 23.594 24.562 1 78.38 202 ASP B N 1
ATOM 4116 C CA . ASP B 1 202 ? -17.859 23.031 25.688 1 78.38 202 ASP B CA 1
ATOM 4117 C C . ASP B 1 202 ? -16.875 21.969 25.188 1 78.38 202 ASP B C 1
ATOM 4119 O O . ASP B 1 202 ? -15.781 21.812 25.75 1 78.38 202 ASP B O 1
ATOM 4123 N N . ILE B 1 203 ? -17.422 21.25 24.078 1 84.19 203 ILE B N 1
ATOM 4124 C CA . ILE B 1 203 ? -16.547 20.203 23.562 1 84.19 203 ILE B CA 1
ATOM 4125 C C . ILE B 1 203 ? -15.766 20.75 22.359 1 84.19 203 ILE B C 1
ATOM 4127 O O . ILE B 1 203 ? -16.359 21.281 21.422 1 84.19 203 ILE B O 1
ATOM 4131 N N . ARG B 1 204 ? -14.398 20.812 22.531 1 85.19 204 ARG B N 1
ATOM 4132 C CA . ARG B 1 204 ? -13.531 21.297 21.453 1 85.19 204 ARG B CA 1
ATOM 4133 C C . ARG B 1 204 ? -12.445 20.281 21.125 1 85.19 204 ARG B C 1
ATOM 4135 O O . ARG B 1 204 ? -11.859 19.688 22.031 1 85.19 204 ARG B O 1
ATOM 4142 N N . LEU B 1 205 ? -12.359 20 19.797 1 89.19 205 LEU B N 1
ATOM 4143 C CA . LEU B 1 205 ? -11.289 19.125 19.312 1 89.19 205 LEU B CA 1
ATOM 4144 C C . LEU B 1 205 ? -10.406 19.875 18.312 1 89.19 205 LEU B C 1
ATOM 4146 O O . LEU B 1 205 ? -10.906 20.5 17.391 1 89.19 205 LEU B O 1
ATOM 4150 N N . GLY B 1 206 ? -9.109 19.859 18.641 1 88.62 206 GLY B N 1
ATOM 4151 C CA . GLY B 1 206 ? -8.117 20.344 17.703 1 88.62 206 GLY B CA 1
ATOM 4152 C C . GLY B 1 206 ? -7.141 19.281 17.25 1 88.62 206 GLY B C 1
ATOM 4153 O O . GLY B 1 206 ? -6.566 18.562 18.078 1 88.62 206 GLY B O 1
ATOM 4154 N N . LEU B 1 207 ? -7.098 19.094 15.922 1 89.56 207 LEU B N 1
ATOM 4155 C CA . LEU B 1 207 ? -6.062 18.281 15.312 1 89.56 207 LEU B CA 1
ATOM 4156 C C . LEU B 1 207 ? -5.031 19.141 14.594 1 89.56 207 LEU B C 1
ATOM 4158 O O . LEU B 1 207 ? -5.348 19.781 13.594 1 89.56 207 LEU B O 1
ATOM 4162 N N . HIS B 1 208 ? -3.83 19.125 15.141 1 91.38 208 HIS B N 1
ATOM 4163 C CA . HIS B 1 208 ? -2.844 20.094 14.664 1 91.38 208 HIS B CA 1
ATOM 4164 C C . HIS B 1 208 ? -1.579 19.391 14.18 1 91.38 208 HIS B C 1
ATOM 4166 O O . HIS B 1 208 ? -1.319 18.25 14.555 1 91.38 208 HIS B O 1
ATOM 4172 N N . ARG B 1 209 ? -0.97 20 13.266 1 91.12 209 ARG B N 1
ATOM 4173 C CA . ARG B 1 209 ? 0.358 19.609 12.805 1 91.12 209 ARG B CA 1
ATOM 4174 C C . ARG B 1 209 ? 1.328 20.781 12.867 1 91.12 209 ARG B C 1
ATOM 4176 O O . ARG B 1 209 ? 1.013 21.875 12.406 1 91.12 209 ARG B O 1
ATOM 4183 N N . SER B 1 210 ? 2.486 20.547 13.586 1 91.31 210 SER B N 1
ATOM 4184 C CA . SER B 1 210 ? 3.551 21.531 13.688 1 91.31 210 SER B CA 1
ATOM 4185 C C . SER B 1 210 ? 4.754 21.156 12.836 1 91.31 210 SER B C 1
ATOM 4187 O O . SER B 1 210 ? 5.32 20.062 13 1 91.31 210 SER B O 1
ATOM 4189 N N . ASP B 1 211 ? 5.086 22.016 11.914 1 90.19 211 ASP B N 1
ATOM 4190 C CA . ASP B 1 211 ? 6.195 21.766 10.992 1 90.19 211 ASP B CA 1
ATOM 4191 C C . ASP B 1 211 ? 7.469 22.469 11.477 1 90.19 211 ASP B C 1
ATOM 4193 O O . ASP B 1 211 ? 7.422 23.594 11.961 1 90.19 211 ASP B O 1
ATOM 4197 N N . TYR B 1 212 ? 8.602 21.703 11.344 1 91.44 212 TYR B N 1
ATOM 4198 C CA . TYR B 1 212 ? 9.898 22.203 11.797 1 91.44 212 TYR B CA 1
ATOM 4199 C C . TYR B 1 212 ? 10.953 22.047 10.703 1 91.44 212 TYR B C 1
ATOM 4201 O O . TYR B 1 212 ? 10.828 21.188 9.828 1 91.44 212 TYR B O 1
ATOM 4209 N N . MET B 1 213 ? 11.898 22.969 10.75 1 89.5 213 MET B N 1
ATOM 4210 C CA . MET B 1 213 ? 13.117 22.875 9.953 1 89.5 213 MET B CA 1
ATOM 4211 C C . MET B 1 213 ? 14.344 23.266 10.773 1 89.5 213 MET B C 1
ATOM 4213 O O . MET B 1 213 ? 14.25 24.094 11.672 1 89.5 213 MET B O 1
ATOM 4217 N N . VAL B 1 214 ? 15.398 22.516 10.453 1 89.88 214 VAL B N 1
ATOM 4218 C CA . VAL B 1 214 ? 16.672 22.906 11.047 1 89.88 214 VAL B CA 1
ATOM 4219 C C . VAL B 1 214 ? 17.344 23.969 10.172 1 89.88 214 VAL B C 1
ATOM 4221 O O . VAL B 1 214 ? 17.531 23.766 8.969 1 89.88 214 VAL B O 1
ATOM 4224 N N . ASP B 1 215 ? 17.609 24.938 10.781 1 88.75 215 ASP B N 1
ATOM 4225 C CA . ASP B 1 215 ? 18.297 26.031 10.086 1 88.75 215 ASP B CA 1
ATOM 4226 C C . ASP B 1 215 ? 19.781 25.703 9.891 1 88.75 215 ASP B C 1
ATOM 4228 O O . ASP B 1 215 ? 20.516 25.562 10.867 1 88.75 215 ASP B O 1
ATOM 4232 N N . GLY B 1 216 ? 20.156 25.781 8.727 1 86.75 216 GLY B N 1
ATOM 4233 C CA . GLY B 1 216 ? 21.531 25.422 8.391 1 86.75 216 GLY B CA 1
ATOM 4234 C C . GLY B 1 216 ? 22.547 26.438 8.898 1 86.75 216 GLY B C 1
ATOM 4235 O O . GLY B 1 216 ? 23.688 26.078 9.195 1 86.75 216 GLY B O 1
ATOM 4236 N N . GLU B 1 217 ? 22.219 27.438 8.977 1 88.25 217 GLU B N 1
ATOM 4237 C CA . GLU B 1 217 ? 23.141 28.484 9.406 1 88.25 217 GLU B CA 1
ATOM 4238 C C . GLU B 1 217 ? 23.281 28.5 10.93 1 88.25 217 GLU B C 1
ATOM 4240 O O . GLU B 1 217 ? 24.406 28.578 11.445 1 88.25 217 GLU B O 1
ATOM 4245 N N . THR B 1 218 ? 22.312 28.438 11.609 1 89.19 218 THR B N 1
ATOM 4246 C CA . THR B 1 218 ? 22.344 28.547 13.062 1 89.19 218 THR B CA 1
ATOM 4247 C C . THR B 1 218 ? 22.281 27.172 13.711 1 89.19 218 THR B C 1
ATOM 4249 O O . THR B 1 218 ? 22.531 27.031 14.906 1 89.19 218 THR B O 1
ATOM 4252 N N . ASN B 1 219 ? 21.891 26.344 13.016 1 89.5 219 ASN B N 1
ATOM 4253 C CA . ASN B 1 219 ? 21.688 24.984 13.523 1 89.5 219 ASN B CA 1
ATOM 4254 C C . ASN B 1 219 ? 20.594 24.938 14.586 1 89.5 219 ASN B C 1
ATOM 4256 O O . ASN B 1 219 ? 20.703 24.188 15.562 1 89.5 219 ASN B O 1
ATOM 4260 N N . LEU B 1 220 ? 19.672 25.625 14.578 1 90.75 220 LEU B N 1
ATOM 4261 C CA . LEU B 1 220 ? 18.531 25.641 15.484 1 90.75 220 LEU B CA 1
ATOM 4262 C C . LEU B 1 220 ? 17.297 25.047 14.805 1 90.75 220 LEU B C 1
ATOM 4264 O O . LEU B 1 220 ? 17.141 25.156 13.594 1 90.75 220 LEU B O 1
ATOM 4268 N N . LEU B 1 221 ? 16.516 24.438 15.625 1 93.56 221 LEU B N 1
ATOM 4269 C CA . LEU B 1 221 ? 15.219 23.953 15.172 1 93.56 221 LEU B CA 1
ATOM 4270 C C . LEU B 1 221 ? 14.188 25.078 15.156 1 93.56 221 LEU B C 1
ATOM 4272 O O . LEU B 1 221 ? 13.891 25.672 16.203 1 93.56 221 LEU B O 1
ATOM 4276 N N . LEU B 1 222 ? 13.742 25.297 13.992 1 92 222 LEU B N 1
ATOM 4277 C CA . LEU B 1 222 ? 12.781 26.375 13.828 1 92 222 LEU B CA 1
ATOM 4278 C C . LEU B 1 222 ? 11.398 25.828 13.516 1 92 222 LEU B C 1
ATOM 4280 O O . LEU B 1 222 ? 11.25 24.938 12.688 1 92 222 LEU B O 1
ATOM 4284 N N . GLN B 1 223 ? 10.445 26.281 14.297 1 90.94 223 GLN B N 1
ATOM 4285 C CA . GLN B 1 223 ? 9.047 26 13.977 1 90.94 223 GLN B CA 1
ATOM 4286 C C . GLN B 1 223 ? 8.562 26.859 12.82 1 90.94 223 GLN B C 1
ATOM 4288 O O . GLN B 1 223 ? 8.516 28.094 12.938 1 90.94 223 GLN B O 1
ATOM 4293 N N . ILE B 1 224 ? 8.188 26.219 11.711 1 88.19 224 ILE B N 1
ATOM 4294 C CA . ILE B 1 224 ? 7.992 26.984 10.484 1 88.19 224 ILE B CA 1
ATOM 4295 C C . ILE B 1 224 ? 6.5 27.172 10.219 1 88.19 224 ILE B C 1
ATOM 4297 O O . ILE B 1 224 ? 6.094 28.141 9.578 1 88.19 224 ILE B O 1
ATOM 4301 N N . GLU B 1 225 ? 5.707 26.25 10.648 1 85.88 225 GLU B N 1
ATOM 4302 C CA . GLU B 1 225 ? 4.277 26.344 10.359 1 85.88 225 GLU B CA 1
ATOM 4303 C C . GLU B 1 225 ? 3.469 25.484 11.336 1 85.88 225 GLU B C 1
ATOM 4305 O O . GLU B 1 225 ? 3.914 24.406 11.742 1 85.88 225 GLU B O 1
ATOM 4310 N N . PHE B 1 226 ? 2.367 26.094 11.742 1 88.25 226 PHE B N 1
ATOM 4311 C CA . PHE B 1 226 ? 1.412 25.359 12.57 1 88.25 226 PHE B CA 1
ATOM 4312 C C . PHE B 1 226 ? 0.069 25.234 11.859 1 88.25 226 PHE B C 1
ATOM 4314 O O . PHE B 1 226 ? -0.578 26.25 11.562 1 88.25 226 PHE B O 1
ATOM 4321 N N . ASN B 1 227 ? -0.365 24.031 11.555 1 85.25 227 ASN B N 1
ATOM 4322 C CA . ASN B 1 227 ? -1.592 23.75 10.812 1 85.25 227 ASN B CA 1
ATOM 4323 C C . ASN B 1 227 ? -2.738 23.375 11.75 1 85.25 227 ASN B C 1
ATOM 4325 O O . ASN B 1 227 ? -2.648 22.406 12.492 1 85.25 227 ASN B O 1
ATOM 4329 N N . THR B 1 228 ? -3.725 24.156 11.758 1 81.12 228 THR B N 1
ATOM 4330 C CA . THR B 1 228 ? -4.824 23.969 12.695 1 81.12 228 THR B CA 1
ATOM 4331 C C . THR B 1 228 ? -6.043 23.375 11.992 1 81.12 228 THR B C 1
ATOM 4333 O O . THR B 1 228 ? -6.977 22.906 12.641 1 81.12 228 THR B O 1
ATOM 4336 N N . ILE B 1 229 ? -6.207 23.469 10.719 1 67 229 ILE B N 1
ATOM 4337 C CA . ILE B 1 229 ? -7.383 23 10 1 67 229 ILE B CA 1
ATOM 4338 C C . ILE B 1 229 ? -7.02 21.781 9.156 1 67 229 ILE B C 1
ATOM 4340 O O . ILE B 1 229 ? -7.57 20.703 9.359 1 67 229 ILE B O 1
ATOM 4344 N N . SER B 1 230 ? -6.137 22.078 8.266 1 68.25 230 SER B N 1
ATOM 4345 C CA . SER B 1 230 ? -5.723 21.016 7.363 1 68.25 230 SER B CA 1
ATOM 4346 C C . SER B 1 230 ? -4.371 20.438 7.77 1 68.25 230 SER B C 1
ATOM 4348 O O . SER B 1 230 ? -3.332 20.844 7.242 1 68.25 230 SER B O 1
ATOM 4350 N N . SER B 1 231 ? -4.316 19.578 8.875 1 75.94 231 SER B N 1
ATOM 4351 C CA . SER B 1 231 ? -3.078 18.922 9.305 1 75.94 231 SER B CA 1
ATOM 4352 C C . SER B 1 231 ? -2.609 17.891 8.289 1 75.94 231 SER B C 1
ATOM 4354 O O . SER B 1 231 ? -1.419 17.578 8.219 1 75.94 231 SER B O 1
ATOM 4356 N N . SER B 1 232 ? -3.383 17.609 7.32 1 76.19 232 SER B N 1
ATOM 4357 C CA . SER B 1 232 ? -3.176 16.812 6.117 1 76.19 232 SER B CA 1
ATOM 4358 C C . SER B 1 232 ? -2.258 15.617 6.387 1 76.19 232 SER B C 1
ATOM 4360 O O . SER B 1 232 ? -1.42 15.672 7.293 1 76.19 232 SER B O 1
ATOM 4362 N N . PHE B 1 233 ? -2.408 14.5 5.855 1 88.88 233 PHE B N 1
ATOM 4363 C CA . PHE B 1 233 ? -1.549 13.359 5.562 1 88.88 233 PHE B CA 1
ATOM 4364 C C . PHE B 1 233 ? -1.2 12.602 6.84 1 88.88 233 PHE B C 1
ATOM 4366 O O . PHE B 1 233 ? -0.079 12.109 6.988 1 88.88 233 PHE B O 1
ATOM 4373 N N . ALA B 1 234 ? -2.148 12.656 7.762 1 92.12 234 ALA B N 1
ATOM 4374 C CA . ALA B 1 234 ? -1.96 11.781 8.922 1 92.12 234 ALA B CA 1
ATOM 4375 C C . ALA B 1 234 ? -1.908 10.32 8.5 1 92.12 234 ALA B C 1
ATOM 4377 O O . ALA B 1 234 ? -1.23 9.508 9.141 1 92.12 234 ALA B O 1
ATOM 4378 N N . GLY B 1 235 ? -2.6 10.023 7.488 1 95.31 235 GLY B N 1
ATOM 4379 C CA . GLY B 1 235 ? -2.631 8.656 7.004 1 95.31 235 GLY B CA 1
ATOM 4380 C C . GLY B 1 235 ? -1.414 8.289 6.172 1 95.31 235 GLY B C 1
ATOM 4381 O O . GLY B 1 235 ? -0.645 7.402 6.547 1 95.31 235 GLY B O 1
ATOM 4382 N N . LEU B 1 236 ? -1.136 9.008 5.102 1 97.31 236 LEU B N 1
ATOM 4383 C CA . LEU B 1 236 ? -0.089 8.656 4.148 1 97.31 236 LEU B CA 1
ATOM 4384 C C . LEU B 1 236 ? 1.292 8.797 4.781 1 97.31 236 LEU B C 1
ATOM 4386 O O . LEU B 1 236 ? 2.227 8.086 4.41 1 97.31 236 LEU B O 1
ATOM 4390 N N . SER B 1 237 ? 1.444 9.711 5.715 1 95.81 237 SER B N 1
ATOM 4391 C CA . SER B 1 237 ? 2.746 9.844 6.359 1 95.81 237 SER B CA 1
ATOM 4392 C C . SER B 1 237 ? 3.109 8.578 7.133 1 95.81 237 SER B C 1
ATOM 4394 O O . SER B 1 237 ? 4.285 8.219 7.219 1 95.81 237 SER B O 1
ATOM 4396 N N . CYS B 1 238 ? 2.117 7.965 7.75 1 96.81 238 CYS B N 1
ATOM 4397 C CA . CYS B 1 238 ? 2.363 6.691 8.414 1 96.81 238 CYS B CA 1
ATOM 4398 C C . CYS B 1 238 ? 2.867 5.645 7.426 1 96.81 238 CYS B C 1
ATOM 4400 O O . CYS B 1 238 ? 3.789 4.887 7.734 1 96.81 238 CYS B O 1
ATOM 4402 N N . LEU B 1 239 ? 2.275 5.656 6.281 1 97.81 239 LEU B N 1
ATOM 4403 C CA . LEU B 1 239 ? 2.674 4.703 5.254 1 97.81 239 LEU B CA 1
ATOM 4404 C C . LEU B 1 239 ? 4.09 4.992 4.762 1 97.81 239 LEU B C 1
ATOM 4406 O O . LEU B 1 239 ? 4.836 4.07 4.43 1 97.81 239 LEU B O 1
ATOM 4410 N N . VAL B 1 240 ? 4.477 6.238 4.668 1 97.56 240 VAL B N 1
ATOM 4411 C CA . VAL B 1 240 ? 5.828 6.59 4.25 1 97.56 240 VAL B CA 1
ATOM 4412 C C . VAL B 1 240 ? 6.84 6.02 5.242 1 97.56 240 VAL B C 1
ATOM 4414 O O . VAL B 1 240 ? 7.883 5.496 4.844 1 97.56 240 VAL B O 1
ATOM 4417 N N . SER B 1 241 ? 6.539 6.164 6.516 1 97.19 241 SER B N 1
ATOM 4418 C CA . SER B 1 241 ? 7.43 5.582 7.52 1 97.19 241 SER B CA 1
ATOM 4419 C C . SER B 1 241 ? 7.578 4.078 7.316 1 97.19 241 SER B C 1
ATOM 4421 O O . SER B 1 241 ? 8.688 3.545 7.395 1 97.19 241 SER B O 1
ATOM 4423 N N . GLU B 1 242 ? 6.5 3.443 7.051 1 97.62 242 GLU B N 1
ATOM 4424 C CA . GLU B 1 242 ? 6.543 2.004 6.816 1 97.62 242 GLU B CA 1
ATOM 4425 C C . GLU B 1 242 ? 7.305 1.673 5.535 1 97.62 242 GLU B C 1
ATOM 4427 O O . GLU B 1 242 ? 8.031 0.679 5.48 1 97.62 242 GLU B O 1
ATOM 4432 N N . LEU B 1 243 ? 7.074 2.449 4.516 1 98.06 243 LEU B N 1
ATOM 4433 C CA . LEU B 1 243 ? 7.816 2.275 3.271 1 98.06 243 LEU B CA 1
ATOM 4434 C C . LEU B 1 243 ? 9.32 2.371 3.518 1 98.06 243 LEU B C 1
ATOM 4436 O O . LEU B 1 243 ? 10.078 1.507 3.08 1 98.06 243 LEU B O 1
ATOM 4440 N N . HIS B 1 244 ? 9.719 3.426 4.203 1 97.62 244 HIS B N 1
ATOM 4441 C CA . HIS B 1 244 ? 11.133 3.623 4.484 1 97.62 244 HIS B CA 1
ATOM 4442 C C . HIS B 1 244 ? 11.719 2.445 5.262 1 97.62 244 HIS B C 1
ATOM 4444 O O . HIS B 1 244 ? 12.805 1.957 4.938 1 97.62 244 HIS B O 1
ATOM 4450 N N . ARG B 1 245 ? 10.984 1.997 6.27 1 97.12 245 ARG B N 1
ATOM 4451 C CA . ARG B 1 245 ? 11.438 0.845 7.039 1 97.12 245 ARG B CA 1
ATOM 4452 C C . ARG B 1 245 ? 11.578 -0.387 6.152 1 97.12 245 ARG B C 1
ATOM 4454 O O . ARG B 1 245 ? 12.555 -1.124 6.25 1 97.12 245 ARG B O 1
ATOM 4461 N N . ASN B 1 246 ? 10.609 -0.561 5.332 1 95.5 246 ASN B N 1
ATOM 4462 C CA . ASN B 1 246 ? 10.641 -1.702 4.422 1 95.5 246 ASN B CA 1
ATOM 4463 C C . ASN B 1 246 ? 11.852 -1.646 3.496 1 95.5 246 ASN B C 1
ATOM 4465 O O . ASN B 1 246 ? 12.539 -2.648 3.311 1 95.5 246 ASN B O 1
ATOM 4469 N N . LEU B 1 247 ? 12.086 -0.522 2.867 1 95.75 247 LEU B N 1
ATOM 4470 C CA . LEU B 1 247 ? 13.227 -0.359 1.974 1 95.75 247 LEU B CA 1
ATOM 4471 C C . LEU B 1 247 ? 14.539 -0.614 2.711 1 95.75 247 LEU B C 1
ATOM 4473 O O . LEU B 1 247 ? 15.43 -1.286 2.188 1 95.75 247 LEU B O 1
ATOM 4477 N N . LEU B 1 248 ? 14.602 -0.105 3.895 1 95.56 248 LEU B N 1
ATOM 4478 C CA . LEU B 1 248 ? 15.852 -0.24 4.633 1 95.56 248 LEU B CA 1
ATOM 4479 C C . LEU B 1 248 ? 16.031 -1.668 5.133 1 95.56 248 LEU B C 1
ATOM 4481 O O . LEU B 1 248 ? 17.172 -2.113 5.352 1 95.56 248 LEU B O 1
ATOM 4485 N N . ASN B 1 249 ? 14.953 -2.371 5.34 1 93.19 249 ASN B N 1
ATOM 4486 C CA . ASN B 1 249 ? 15.086 -3.793 5.645 1 93.19 249 ASN B CA 1
ATOM 4487 C C . ASN B 1 249 ? 15.766 -4.551 4.508 1 93.19 249 ASN B C 1
ATOM 4489 O O . ASN B 1 249 ? 16.484 -5.52 4.746 1 93.19 249 ASN B O 1
ATOM 4493 N N . HIS B 1 250 ? 15.594 -4.035 3.336 1 90.25 250 HIS B N 1
ATOM 4494 C CA . HIS B 1 250 ? 16.125 -4.742 2.18 1 90.25 250 HIS B CA 1
ATOM 4495 C C . HIS B 1 250 ? 17.469 -4.152 1.742 1 90.25 250 HIS B C 1
ATOM 4497 O O . HIS B 1 250 ? 18.359 -4.883 1.297 1 90.25 250 HIS B O 1
ATOM 4503 N N . TYR B 1 251 ? 17.547 -2.861 1.872 1 92.62 251 TYR B N 1
ATOM 4504 C CA . TYR B 1 251 ? 18.703 -2.201 1.278 1 92.62 251 TYR B CA 1
ATOM 4505 C C . TYR B 1 251 ? 19.547 -1.506 2.344 1 92.62 251 TYR B C 1
ATOM 4507 O O . TYR B 1 251 ? 20.547 -0.854 2.029 1 92.62 251 TYR B O 1
ATOM 4515 N N . GLY B 1 252 ? 19.172 -1.568 3.547 1 92.75 252 GLY B N 1
ATOM 4516 C CA . GLY B 1 252 ? 19.844 -0.831 4.609 1 92.75 252 GLY B CA 1
ATOM 4517 C C . GLY B 1 252 ? 21.328 -1.088 4.672 1 92.75 252 GLY B C 1
ATOM 4518 O O . GLY B 1 252 ? 22.125 -0.163 4.883 1 92.75 252 GLY B O 1
ATOM 4519 N N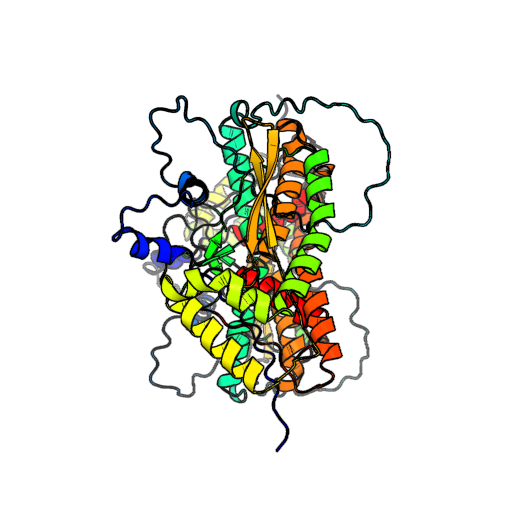 . LYS B 1 253 ? 21.75 -2.389 4.457 1 90.62 253 LYS B N 1
ATOM 4520 C CA . LYS B 1 253 ? 23.172 -2.721 4.48 1 90.62 253 LYS B CA 1
ATOM 4521 C C . LYS B 1 253 ? 23.906 -2.037 3.338 1 90.62 253 LYS B C 1
ATOM 4523 O O . LYS B 1 253 ? 25 -1.48 3.537 1 90.62 253 LYS B O 1
ATOM 4528 N N . ASN B 1 254 ? 23.281 -2.035 2.25 1 89.19 254 ASN B N 1
ATOM 4529 C CA . ASN B 1 254 ? 23.891 -1.393 1.091 1 89.19 254 ASN B CA 1
ATOM 4530 C C . ASN B 1 254 ? 24 0.119 1.278 1 89.19 254 ASN B C 1
ATOM 4532 O O . ASN B 1 254 ? 24.922 0.748 0.772 1 89.19 254 ASN B O 1
ATOM 4536 N N . LEU B 1 255 ? 23.141 0.695 2.021 1 90 255 LEU B N 1
ATOM 4537 C CA . LEU B 1 255 ? 23.016 2.145 2.127 1 90 255 LEU B CA 1
ATOM 4538 C C . LEU B 1 255 ? 23.672 2.652 3.41 1 90 255 LEU B C 1
ATOM 4540 O O . LEU B 1 255 ? 23.859 3.857 3.58 1 90 255 LEU B O 1
ATOM 4544 N N . GLY B 1 256 ? 23.953 1.702 4.266 1 90.06 256 GLY B N 1
ATOM 4545 C CA . GLY B 1 256 ? 24.469 2.082 5.57 1 90.06 256 GLY B CA 1
ATOM 4546 C C . GLY B 1 256 ? 23.438 2.729 6.465 1 90.06 256 GLY B C 1
ATOM 4547 O O . GLY B 1 256 ? 23.734 3.656 7.215 1 90.06 256 GLY B O 1
ATOM 4548 N N . LEU B 1 257 ? 22.234 2.338 6.312 1 92.56 257 LEU B N 1
ATOM 4549 C CA . LEU B 1 257 ? 21.125 2.861 7.094 1 92.56 257 LEU B CA 1
ATOM 4550 C C . LEU B 1 257 ? 20.438 1.75 7.887 1 92.56 257 LEU B C 1
ATOM 4552 O O . LEU B 1 257 ? 20.328 0.622 7.402 1 92.56 257 LEU B O 1
ATOM 4556 N N . ASP B 1 258 ? 19.953 2.059 9.055 1 93.94 258 ASP B N 1
ATOM 4557 C CA . ASP B 1 258 ? 19.344 1.12 9.992 1 93.94 258 ASP B CA 1
ATOM 4558 C C . ASP B 1 258 ? 17.828 1.295 10.039 1 93.94 258 ASP B C 1
ATOM 4560 O O . ASP B 1 258 ? 17.328 2.334 10.484 1 93.94 258 ASP B O 1
ATOM 4564 N N . PRO B 1 259 ? 17.125 0.256 9.711 1 94.94 259 PRO B N 1
ATOM 4565 C CA . PRO B 1 259 ? 15.664 0.353 9.719 1 94.94 259 PRO B CA 1
ATOM 4566 C C . PRO B 1 259 ? 15.094 0.605 11.117 1 94.94 259 PRO B C 1
ATOM 4568 O O . PRO B 1 259 ? 14.023 1.193 11.258 1 94.94 259 PRO B O 1
ATOM 4571 N N . ARG B 1 260 ? 15.844 0.272 12.125 1 94.44 260 ARG B N 1
ATOM 4572 C CA . ARG B 1 260 ? 15.383 0.452 13.5 1 94.44 260 ARG B CA 1
ATOM 4573 C C . ARG B 1 260 ? 15.391 1.927 13.883 1 94.44 260 ARG B C 1
ATOM 4575 O O . ARG B 1 260 ? 14.773 2.312 14.883 1 94.44 260 ARG B O 1
ATOM 4582 N N . LYS B 1 261 ? 16.047 2.695 13.086 1 93.38 261 LYS B N 1
ATOM 4583 C CA . LYS B 1 261 ? 16.156 4.117 13.398 1 93.38 261 LYS B CA 1
ATOM 4584 C C . LYS B 1 261 ? 15.07 4.926 12.68 1 93.38 261 LYS B C 1
ATOM 4586 O O . LYS B 1 261 ? 15.008 6.148 12.82 1 93.38 261 LYS B O 1
ATOM 4591 N N . VAL B 1 262 ? 14.203 4.254 12 1 94.56 262 VAL B N 1
ATOM 4592 C CA . VAL B 1 262 ? 13.031 4.914 11.445 1 94.56 262 VAL B CA 1
ATOM 4593 C C . VAL B 1 262 ? 11.93 4.977 12.5 1 94.56 262 VAL B C 1
ATOM 4595 O O . VAL B 1 262 ? 11.398 3.943 12.914 1 94.56 262 VAL B O 1
ATOM 4598 N N . PRO B 1 263 ? 11.609 6.172 12.883 1 91.19 263 PRO B N 1
ATOM 4599 C CA . PRO B 1 263 ? 10.602 6.27 13.945 1 91.19 263 PRO B CA 1
ATOM 4600 C C . PRO B 1 263 ? 9.227 5.77 13.492 1 91.19 263 PRO B C 1
ATOM 4602 O O . PRO B 1 263 ? 8.875 5.891 12.32 1 91.19 263 PRO B O 1
ATOM 4605 N N . GLY B 1 264 ? 8.586 5.129 14.453 1 91.75 264 GLY B N 1
ATOM 4606 C CA . GLY B 1 264 ? 7.184 4.824 14.195 1 91.75 264 GLY B CA 1
ATOM 4607 C C . GLY B 1 264 ? 6.32 6.062 14.055 1 91.75 264 GLY B C 1
ATOM 4608 O O . GLY B 1 264 ? 6.652 7.121 14.594 1 91.75 264 GLY B O 1
ATOM 4609 N N . ASN B 1 265 ? 5.324 5.988 13.195 1 93.19 265 ASN B N 1
ATOM 4610 C CA . ASN B 1 265 ? 4.363 7.07 13 1 93.19 265 ASN B CA 1
ATOM 4611 C C . ASN B 1 265 ? 2.93 6.598 13.227 1 93.19 265 ASN B C 1
ATOM 4613 O O . ASN B 1 265 ? 2.402 5.801 12.453 1 93.19 265 ASN B O 1
ATOM 4617 N N . THR B 1 266 ? 2.289 7.082 14.305 1 93.62 266 THR B N 1
ATOM 4618 C CA . THR B 1 266 ? 0.949 6.641 14.672 1 93.62 266 THR B CA 1
ATOM 4619 C C . THR B 1 266 ? -0.052 7.785 14.555 1 93.62 266 THR B C 1
ATOM 4621 O O . THR B 1 266 ? -1.055 7.82 15.266 1 93.62 266 THR B O 1
ATOM 4624 N N . ALA B 1 267 ? 0.33 8.781 13.664 1 93.31 267 ALA B N 1
ATOM 4625 C CA . ALA B 1 267 ? -0.478 9.992 13.555 1 93.31 267 ALA B CA 1
ATOM 4626 C C . ALA B 1 267 ? -1.932 9.656 13.234 1 93.31 267 ALA B C 1
ATOM 4628 O O . ALA B 1 267 ? -2.852 10.188 13.859 1 93.31 267 ALA B O 1
ATOM 4629 N N . VAL B 1 268 ? -2.158 8.711 12.398 1 94.81 268 VAL B N 1
ATOM 4630 C CA . VAL B 1 268 ? -3.514 8.438 11.938 1 94.81 268 VAL B CA 1
ATOM 4631 C C . VAL B 1 268 ? -4.32 7.773 13.047 1 94.81 268 VAL B C 1
ATOM 4633 O O . VAL B 1 268 ? -5.496 8.086 13.242 1 94.81 268 VAL B O 1
ATOM 4636 N N . SER B 1 269 ? -3.762 6.852 13.773 1 94.31 269 SER B N 1
ATOM 4637 C CA . SER B 1 269 ? -4.461 6.199 14.875 1 94.31 269 SER B CA 1
ATOM 4638 C C . SER B 1 269 ? -4.758 7.18 16 1 94.31 269 SER B C 1
ATOM 4640 O O . SER B 1 269 ? -5.816 7.117 16.625 1 94.31 269 SER B O 1
ATOM 4642 N N . ARG B 1 270 ? -3.832 8.094 16.188 1 92.31 270 ARG B N 1
ATOM 4643 C CA . ARG B 1 270 ? -4.031 9.094 17.234 1 92.31 270 ARG B CA 1
ATOM 4644 C C . ARG B 1 270 ? -5.117 10.086 16.844 1 92.31 270 ARG B C 1
ATOM 4646 O O . ARG B 1 270 ? -5.918 10.5 17.688 1 92.31 270 ARG B O 1
ATOM 4653 N N . PHE B 1 271 ? -5.07 10.469 15.609 1 93 271 PHE B N 1
ATOM 4654 C CA . PHE B 1 271 ? -6.145 11.328 15.125 1 93 271 PHE B CA 1
ATOM 4655 C C . PHE B 1 271 ? -7.496 10.633 15.266 1 93 271 PHE B C 1
ATOM 4657 O O . PHE B 1 271 ? -8.461 11.234 15.742 1 93 271 PHE B O 1
ATOM 4664 N N . ALA B 1 272 ? -7.555 9.406 14.859 1 92.38 272 ALA B N 1
ATOM 4665 C CA . ALA B 1 272 ? -8.797 8.648 14.961 1 92.38 272 ALA B CA 1
ATOM 4666 C C . ALA B 1 272 ? -9.273 8.547 16.406 1 92.38 272 ALA B C 1
ATOM 4668 O O . ALA B 1 272 ? -10.461 8.719 16.688 1 92.38 272 ALA B O 1
ATOM 4669 N N . GLU B 1 273 ? -8.391 8.258 17.281 1 92.88 273 GLU B N 1
ATOM 4670 C CA . GLU B 1 273 ? -8.719 8.164 18.703 1 92.88 273 GLU B CA 1
ATOM 4671 C C . GLU B 1 273 ? -9.281 9.484 19.219 1 92.88 273 GLU B C 1
ATOM 4673 O O . GLU B 1 273 ? -10.266 9.5 19.969 1 92.88 273 GLU B O 1
ATOM 4678 N N . ALA B 1 274 ? -8.578 10.641 18.844 1 91.56 274 ALA B N 1
ATOM 4679 C CA . ALA B 1 274 ? -9.031 11.961 19.281 1 91.56 274 ALA B CA 1
ATOM 4680 C C . ALA B 1 274 ? -10.453 12.234 18.797 1 91.56 274 ALA B C 1
ATOM 4682 O O . ALA B 1 274 ? -11.289 12.727 19.562 1 91.56 274 ALA B O 1
ATOM 4683 N N . ILE B 1 275 ? -10.781 11.875 17.578 1 90.44 275 ILE B N 1
ATOM 4684 C CA . ILE B 1 275 ? -12.102 12.109 17.016 1 90.44 275 ILE B CA 1
ATOM 4685 C C . ILE B 1 275 ? -13.133 11.242 17.734 1 90.44 275 ILE B C 1
ATOM 4687 O O . ILE B 1 275 ? -14.219 11.711 18.078 1 90.44 275 ILE B O 1
ATOM 4691 N N . ALA B 1 276 ? -12.742 9.977 17.953 1 91.44 276 ALA B N 1
ATOM 4692 C CA . ALA B 1 276 ? -13.648 9.07 18.656 1 91.44 276 ALA B CA 1
ATOM 4693 C C . ALA B 1 276 ? -13.969 9.57 20.062 1 91.44 276 ALA B C 1
ATOM 4695 O O . ALA B 1 276 ? -15.117 9.508 20.5 1 91.44 276 ALA B O 1
ATOM 4696 N N . LYS B 1 277 ? -12.945 10.055 20.734 1 91.25 277 LYS B N 1
ATOM 4697 C CA . LYS B 1 277 ? -13.148 10.586 22.078 1 91.25 277 LYS B CA 1
ATOM 4698 C C . LYS B 1 277 ? -14.078 11.797 22.062 1 91.25 277 LYS B C 1
ATOM 4700 O O . LYS B 1 277 ? -14.969 11.922 22.906 1 91.25 277 LYS B O 1
ATOM 4705 N N . ALA B 1 278 ? -13.789 12.734 21.094 1 89.62 278 ALA B N 1
ATOM 4706 C CA . ALA B 1 278 ? -14.648 13.914 20.969 1 89.62 278 ALA B CA 1
ATOM 4707 C C . ALA B 1 278 ? -16.094 13.508 20.672 1 89.62 278 ALA B C 1
ATOM 4709 O O . ALA B 1 278 ? -17.031 14.078 21.219 1 89.62 278 ALA B O 1
ATOM 4710 N N . TRP B 1 279 ? -16.266 12.484 19.812 1 89.44 279 TRP B N 1
ATOM 4711 C CA . TRP B 1 279 ? -17.609 12 19.469 1 89.44 279 TRP B CA 1
ATOM 4712 C C . TRP B 1 279 ? -18.297 11.406 20.688 1 89.44 279 TRP B C 1
ATOM 4714 O O . TRP B 1 279 ? -19.484 11.672 20.938 1 89.44 279 TRP B O 1
ATOM 4724 N N . ASN B 1 280 ? -17.578 10.695 21.438 1 89.19 280 ASN B N 1
ATOM 4725 C CA . ASN B 1 280 ? -18.125 10.125 22.672 1 89.19 280 ASN B CA 1
ATOM 4726 C C . ASN B 1 280 ? -18.531 11.211 23.656 1 89.19 280 ASN B C 1
ATOM 4728 O O . ASN B 1 280 ? -19.578 11.109 24.312 1 89.19 280 ASN B O 1
ATOM 4732 N N . GLU B 1 281 ? -17.688 12.227 23.797 1 88.81 281 GLU B N 1
ATOM 4733 C CA . GLU B 1 281 ? -17.953 13.336 24.719 1 88.81 281 GLU B CA 1
ATOM 4734 C C . GLU B 1 281 ? -19.188 14.117 24.281 1 88.81 281 GLU B C 1
ATOM 4736 O O . GLU B 1 281 ? -19.906 14.68 25.109 1 88.81 281 GLU B O 1
ATOM 4741 N N . TYR B 1 282 ? -19.297 14.117 23.062 1 86.62 282 TYR B N 1
ATOM 4742 C CA . TYR B 1 282 ? -20.484 14.797 22.547 1 86.62 282 TYR B CA 1
ATOM 4743 C C . TYR B 1 282 ? -21.75 14.109 23.031 1 86.62 282 TYR B C 1
ATOM 4745 O O . TYR B 1 282 ? -22.812 14.734 23.094 1 86.62 282 TYR B O 1
ATOM 4753 N N . ASN B 1 283 ? -21.812 12.844 23.297 1 85.75 283 ASN B N 1
ATOM 4754 C CA . ASN B 1 283 ? -22.844 12.078 23.969 1 85.75 283 ASN B CA 1
ATOM 4755 C C . ASN B 1 283 ? -24.172 12.109 23.203 1 85.75 283 ASN B C 1
ATOM 4757 O O . ASN B 1 283 ? -25.219 12.359 23.797 1 85.75 283 ASN B O 1
ATOM 4761 N N . ASN B 1 284 ? -24.156 12.148 21.922 1 84.38 284 ASN B N 1
ATOM 4762 C CA . ASN B 1 284 ? -25.266 12.016 21 1 84.38 284 ASN B CA 1
ATOM 4763 C C . ASN B 1 284 ? -25.031 10.891 19.984 1 84.38 284 ASN B C 1
ATOM 4765 O O . ASN B 1 284 ? -24.219 11.031 19.078 1 84.38 284 ASN B O 1
ATOM 4769 N N . THR B 1 285 ? -25.719 9.797 20.156 1 82.81 285 THR B N 1
ATOM 4770 C CA . THR B 1 285 ? -25.484 8.594 19.359 1 82.81 285 THR B CA 1
ATOM 4771 C C . THR B 1 285 ? -25.891 8.812 17.906 1 82.81 285 THR B C 1
ATOM 4773 O O . THR B 1 285 ? -25.516 8.039 17.031 1 82.81 285 THR B O 1
ATOM 4776 N N . SER B 1 286 ? -26.625 9.867 17.656 1 85.81 286 SER B N 1
ATOM 4777 C CA . SER B 1 286 ? -27.047 10.148 16.297 1 85.81 286 SER B CA 1
ATOM 4778 C C . SER B 1 286 ? -26.094 11.125 15.617 1 85.81 286 SER B C 1
ATOM 4780 O O . SER B 1 286 ? -26.219 11.391 14.414 1 85.81 286 SER B O 1
ATOM 4782 N N . ALA B 1 287 ? -25.172 11.617 16.406 1 85.69 287 ALA B N 1
ATOM 4783 C CA . ALA B 1 287 ? -24.203 12.555 15.828 1 85.69 287 ALA B CA 1
ATOM 4784 C C . ALA B 1 287 ? -23.297 11.852 14.836 1 85.69 287 ALA B C 1
ATOM 4786 O O . ALA B 1 287 ? -23 10.656 14.977 1 85.69 287 ALA B O 1
ATOM 4787 N N . VAL B 1 288 ? -22.922 12.586 13.844 1 86.31 288 VAL B N 1
ATOM 4788 C CA . VAL B 1 288 ? -22.062 12.031 12.805 1 86.31 288 VAL B CA 1
ATOM 4789 C C . VAL B 1 288 ? -20.766 12.836 12.711 1 86.31 288 VAL B C 1
ATOM 4791 O O . VAL B 1 288 ? -20.75 14.023 13.047 1 86.31 288 VAL B O 1
ATOM 4794 N N . VAL B 1 289 ? -19.734 12.133 12.406 1 88.12 289 VAL B N 1
ATOM 4795 C CA . VAL B 1 289 ? -18.484 12.797 12.031 1 88.12 289 VAL B CA 1
ATOM 4796 C C . VAL B 1 289 ? -18.5 13.125 10.547 1 88.12 289 VAL B C 1
ATOM 4798 O O . VAL B 1 289 ? -18.734 12.242 9.711 1 88.12 289 VAL B O 1
ATOM 4801 N N . THR B 1 290 ? -18.281 14.438 10.312 1 86.44 290 THR B N 1
ATOM 4802 C CA . THR B 1 290 ? -18.344 14.875 8.922 1 86.44 290 THR B CA 1
ATOM 4803 C C . THR B 1 290 ? -16.984 15.414 8.469 1 86.44 290 THR B C 1
ATOM 4805 O O . THR B 1 290 ? -16.359 16.203 9.18 1 86.44 290 THR B O 1
ATOM 4808 N N . ILE B 1 291 ? -16.625 14.922 7.309 1 85.38 291 ILE B N 1
ATOM 4809 C CA . ILE B 1 291 ? -15.422 15.445 6.66 1 85.38 291 ILE B CA 1
ATOM 4810 C C . ILE B 1 291 ? -15.82 16.297 5.457 1 85.38 291 ILE B C 1
ATOM 4812 O O . ILE B 1 291 ? -16.469 15.805 4.527 1 85.38 291 ILE B O 1
ATOM 4816 N N . VAL B 1 292 ? -15.422 17.578 5.551 1 84.62 292 VAL B N 1
ATOM 4817 C CA . VAL B 1 292 ? -15.719 18.5 4.465 1 84.62 292 VAL B CA 1
ATOM 4818 C C . VAL B 1 292 ? -14.531 18.578 3.508 1 84.62 292 VAL B C 1
ATOM 4820 O O . VAL B 1 292 ? -13.406 18.859 3.928 1 84.62 292 VAL B O 1
ATOM 4823 N N . VAL B 1 293 ? -14.797 18.203 2.219 1 85.56 293 VAL B N 1
ATOM 4824 C CA . VAL B 1 293 ? -13.711 18.141 1.246 1 85.56 293 VAL B CA 1
ATOM 4825 C C . VAL B 1 293 ? -14.023 19.047 0.056 1 85.56 293 VAL B C 1
ATOM 4827 O O . VAL B 1 293 ? -15.172 19.469 -0.126 1 85.56 293 VAL B O 1
ATOM 4830 N N . GLN B 1 294 ? -13.008 19.328 -0.703 1 85.44 294 GLN B N 1
ATOM 4831 C CA . GLN B 1 294 ? -13.188 20.062 -1.947 1 85.44 294 GLN B CA 1
ATOM 4832 C C . GLN B 1 294 ? -13.836 19.188 -3.018 1 85.44 294 GLN B C 1
ATOM 4834 O O . GLN B 1 294 ? -13.867 17.969 -2.889 1 85.44 294 GLN B O 1
ATOM 4839 N N . GLY B 1 295 ? -14.391 19.859 -3.984 1 86.56 295 GLY B N 1
ATOM 4840 C CA . GLY B 1 295 ? -15.062 19.141 -5.051 1 86.56 295 GLY B CA 1
ATOM 4841 C C . GLY B 1 295 ? -14.188 18.094 -5.715 1 86.56 295 GLY B C 1
ATOM 4842 O O . GLY B 1 295 ? -14.625 16.984 -5.969 1 86.56 295 GLY B O 1
ATOM 4843 N N . GLU B 1 296 ? -13.008 18.484 -6.062 1 91.5 296 GLU B N 1
ATOM 4844 C CA . GLU B 1 296 ? -11.992 17.562 -6.559 1 91.5 296 GLU B CA 1
ATOM 4845 C C . GLU B 1 296 ? -10.875 17.359 -5.535 1 91.5 296 GLU B C 1
ATOM 4847 O O . GLU B 1 296 ? -10.055 18.25 -5.32 1 91.5 296 GLU B O 1
ATOM 4852 N N . GLU B 1 297 ? -10.938 16.156 -4.926 1 93.62 297 GLU B N 1
ATOM 4853 C CA . GLU B 1 297 ? -10.008 15.883 -3.836 1 93.62 297 GLU B CA 1
ATOM 4854 C C . GLU B 1 297 ? -9.07 14.734 -4.188 1 93.62 297 GLU B C 1
ATOM 4856 O O . GLU B 1 297 ? -9.406 13.562 -3.992 1 93.62 297 GLU B O 1
ATOM 4861 N N . ARG B 1 298 ? -7.902 15.102 -4.586 1 95.06 298 ARG B N 1
ATOM 4862 C CA . ARG B 1 298 ? -6.961 14.094 -5.062 1 95.06 298 ARG B CA 1
ATOM 4863 C C . ARG B 1 298 ? -6.199 13.469 -3.9 1 95.06 298 ARG B C 1
ATOM 4865 O O . ARG B 1 298 ? -5.551 12.43 -4.062 1 95.06 298 ARG B O 1
ATOM 4872 N N . ASN B 1 299 ? -6.246 14.102 -2.734 1 93.88 299 ASN B N 1
ATOM 4873 C CA . ASN B 1 299 ? -5.633 13.547 -1.534 1 93.88 299 ASN B CA 1
ATOM 4874 C C . ASN B 1 299 ? -6.641 12.766 -0.699 1 93.88 299 ASN B C 1
ATOM 4876 O O . ASN B 1 299 ? -6.414 12.516 0.487 1 93.88 299 ASN B O 1
ATOM 4880 N N . MET B 1 300 ? -7.723 12.391 -1.291 1 95.81 300 MET B N 1
ATOM 4881 C CA . MET B 1 300 ? -8.82 11.75 -0.574 1 95.81 300 MET B CA 1
ATOM 4882 C C . MET B 1 300 ? -8.344 10.477 0.127 1 95.81 300 MET B C 1
ATOM 4884 O O . MET B 1 300 ? -8.883 10.102 1.167 1 95.81 300 MET B O 1
ATOM 4888 N N . TYR B 1 301 ? -7.324 9.844 -0.402 1 97.38 301 TYR B N 1
ATOM 4889 C CA . TYR B 1 301 ? -6.91 8.562 0.153 1 97.38 301 TYR B CA 1
ATOM 4890 C C . TYR B 1 301 ? -6.23 8.742 1.505 1 97.38 301 TYR B C 1
ATOM 4892 O O . TYR B 1 301 ? -6.238 7.836 2.34 1 97.38 301 TYR B O 1
ATOM 4900 N N . ASP B 1 302 ? -5.656 9.891 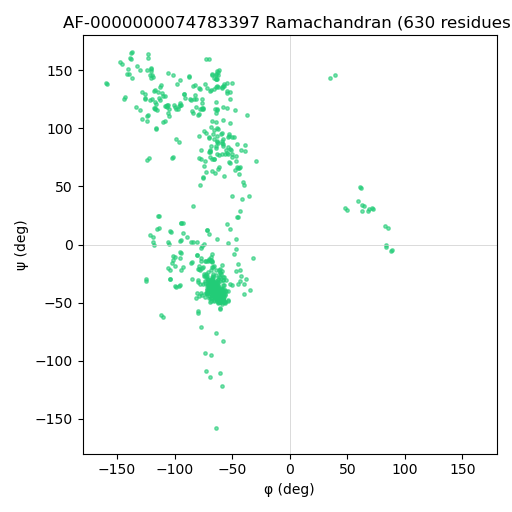1.767 1 95.81 302 ASP B N 1
ATOM 4901 C CA . ASP B 1 302 ? -5.195 10.219 3.113 1 95.81 302 ASP B CA 1
ATOM 4902 C C . ASP B 1 302 ? -6.363 10.297 4.09 1 95.81 302 ASP B C 1
ATOM 4904 O O . ASP B 1 302 ? -6.301 9.75 5.191 1 95.81 302 ASP B O 1
ATOM 4908 N N . GLN B 1 303 ? -7.398 10.969 3.666 1 93.88 303 GLN B N 1
ATOM 4909 C CA . GLN B 1 303 ? -8.602 11.109 4.477 1 93.88 303 GLN B CA 1
ATOM 4910 C C . GLN B 1 303 ? -9.266 9.758 4.719 1 93.88 303 GLN B C 1
ATOM 4912 O O . GLN B 1 303 ? -9.727 9.477 5.824 1 93.88 303 GLN B O 1
ATOM 4917 N N . HIS B 1 304 ? -9.188 8.969 3.691 1 96.25 304 HIS B N 1
ATOM 4918 C CA . HIS B 1 304 ? -9.852 7.672 3.799 1 96.25 304 HIS B CA 1
ATOM 4919 C C . HIS B 1 304 ? -9.062 6.723 4.691 1 96.25 304 HIS B C 1
ATOM 4921 O O . HIS B 1 304 ? -9.633 5.816 5.301 1 96.25 304 HIS B O 1
ATOM 4927 N N . CYS B 1 305 ? -7.766 6.902 4.824 1 95.56 305 CYS B N 1
ATOM 4928 C CA . CYS B 1 305 ? -7.008 6.16 5.824 1 95.56 305 CYS B CA 1
ATOM 4929 C C . CYS B 1 305 ? -7.562 6.41 7.223 1 95.56 305 CYS B C 1
ATOM 4931 O O . CYS B 1 305 ? -7.738 5.473 8.008 1 95.56 305 CYS B O 1
ATOM 4933 N N . LEU B 1 306 ? -7.828 7.629 7.477 1 93 306 LEU B N 1
ATOM 4934 C CA . LEU B 1 306 ? -8.344 8.031 8.781 1 93 306 LEU B CA 1
ATOM 4935 C C . LEU B 1 306 ? -9.758 7.512 8.992 1 93 306 LEU B C 1
ATOM 4937 O O . LEU B 1 306 ? -10.055 6.922 10.039 1 93 306 LEU B O 1
ATOM 4941 N N . THR B 1 307 ? -10.641 7.66 7.973 1 92 307 THR B N 1
ATOM 4942 C CA . THR B 1 307 ? -12.039 7.262 8.125 1 92 307 THR B CA 1
ATOM 4943 C C . THR B 1 307 ? -12.164 5.742 8.203 1 92 307 THR B C 1
ATOM 4945 O O . THR B 1 307 ? -13.031 5.223 8.906 1 92 307 THR B O 1
ATOM 4948 N N . ALA B 1 308 ? -11.258 5.098 7.496 1 91.69 308 ALA B N 1
ATOM 4949 C CA . ALA B 1 308 ? -11.266 3.639 7.57 1 91.69 308 ALA B CA 1
ATOM 4950 C C . ALA B 1 308 ? -10.914 3.16 8.977 1 91.69 308 ALA B C 1
ATOM 4952 O O . ALA B 1 308 ? -11.547 2.242 9.5 1 91.69 308 ALA B O 1
ATOM 4953 N N . LEU B 1 309 ? -10.023 3.74 9.539 1 90.38 309 LEU B N 1
ATOM 4954 C CA . LEU B 1 309 ? -9.602 3.373 10.891 1 90.38 309 LEU B CA 1
ATOM 4955 C C . LEU B 1 309 ? -10.695 3.709 11.906 1 90.38 309 LEU B C 1
ATOM 4957 O O . LEU B 1 309 ? -10.93 2.947 12.844 1 90.38 309 LEU B O 1
ATOM 4961 N N . LEU B 1 310 ? -11.32 4.867 11.688 1 89.81 310 LEU B N 1
ATOM 4962 C CA . LEU B 1 310 ? -12.414 5.273 12.562 1 89.81 310 LEU B CA 1
ATOM 4963 C C . LEU B 1 310 ? -13.555 4.262 12.523 1 89.81 310 LEU B C 1
ATOM 4965 O O . LEU B 1 310 ? -14.094 3.887 13.562 1 89.81 310 LEU B O 1
ATOM 4969 N N . LYS B 1 311 ? -13.836 3.787 11.352 1 85.06 311 LYS B N 1
ATOM 4970 C CA . LYS B 1 311 ? -14.914 2.818 11.172 1 85.06 311 LYS B CA 1
ATOM 4971 C C . LYS B 1 311 ? -14.539 1.463 11.758 1 85.06 311 LYS B C 1
ATOM 4973 O O . LYS B 1 311 ? -15.398 0.738 12.258 1 85.06 311 LYS B O 1
ATOM 4978 N N . GLU B 1 312 ? -13.344 1.164 11.656 1 82.69 312 GLU B N 1
ATOM 4979 C CA . GLU B 1 312 ? -12.891 -0.153 12.094 1 82.69 312 GLU B CA 1
ATOM 4980 C C . GLU B 1 312 ? -12.789 -0.226 13.617 1 82.69 312 GLU B C 1
ATOM 4982 O O . GLU B 1 312 ? -13.18 -1.227 14.219 1 82.69 312 GLU B O 1
ATOM 4987 N N . ILE B 1 313 ? -12.312 0.771 14.141 1 80.94 313 ILE B N 1
ATOM 4988 C CA . ILE B 1 313 ? -11.992 0.708 15.562 1 80.94 313 ILE B CA 1
ATOM 4989 C C . ILE B 1 313 ? -13.148 1.29 16.375 1 80.94 313 ILE B C 1
ATOM 4991 O O . ILE B 1 313 ? -13.469 0.791 17.453 1 80.94 313 ILE B O 1
ATOM 4995 N N . TYR B 1 314 ? -13.781 2.334 15.805 1 75.62 314 TYR B N 1
ATOM 4996 C CA . TYR B 1 314 ? -14.828 3.039 16.531 1 75.62 314 TYR B CA 1
ATOM 4997 C C . TYR B 1 314 ? -16.141 3.029 15.758 1 75.62 314 TYR B C 1
ATOM 4999 O O . TYR B 1 314 ? -16.422 3.963 15.008 1 75.62 314 TYR B O 1
ATOM 5007 N N . PRO B 1 315 ? -16.812 1.817 15.758 1 67.31 315 PRO B N 1
ATOM 5008 C CA . PRO B 1 315 ? -18 1.721 14.914 1 67.31 315 PRO B CA 1
ATOM 5009 C C . PRO B 1 315 ? -18.906 2.945 15.031 1 67.31 315 PRO B C 1
ATOM 5011 O O . PRO B 1 315 ? -20.031 2.844 15.531 1 67.31 315 PRO B O 1
ATOM 5014 N N . LEU B 1 316 ? -18.359 4.113 14.562 1 65.25 316 LEU B N 1
ATOM 5015 C CA . LEU B 1 316 ? -19.062 5.387 14.523 1 65.25 316 LEU B CA 1
ATOM 5016 C C . LEU B 1 316 ? -19.922 5.492 13.266 1 65.25 316 LEU B C 1
ATOM 5018 O O . LEU B 1 316 ? -19.578 4.914 12.227 1 65.25 316 LEU B O 1
ATOM 5022 N N . PRO B 1 317 ? -21.188 5.992 13.391 1 61.91 317 PRO B N 1
ATOM 5023 C CA . PRO B 1 317 ? -21.984 6.234 12.188 1 61.91 317 PRO B CA 1
ATOM 5024 C C . PRO B 1 317 ? -21.328 7.242 11.242 1 61.91 317 PRO B C 1
ATOM 5026 O O . PRO B 1 317 ? -20.547 8.086 11.68 1 61.91 317 PRO B O 1
#

pLDDT: mean 72.05, std 29.98, range [18.27, 98.69]

Solvent-accessible surface area (backbone atoms only — not comparable to full-atom values): 37536 Å² total; per-residue (Å²): 136,82,79,76,78,70,65,73,47,66,36,46,65,73,66,73,75,62,61,65,72,71,63,66,71,86,79,81,74,68,79,76,62,64,76,63,58,69,68,63,62,73,66,74,71,70,84,70,85,81,67,85,71,80,76,78,74,75,56,65,49,69,40,79,46,78,83,68,80,79,75,70,82,68,75,78,67,84,68,77,77,74,79,63,70,60,72,82,69,52,53,68,67,56,50,52,51,50,50,49,51,49,26,42,50,24,42,47,57,28,35,42,25,31,28,87,90,32,85,55,12,27,69,38,66,33,32,30,26,22,46,47,89,72,74,86,59,78,74,88,71,61,62,69,56,48,50,48,43,20,62,43,43,63,52,51,51,49,48,52,52,54,48,71,70,31,58,67,57,48,53,60,74,38,48,67,50,35,73,76,32,70,66,55,24,51,52,51,49,52,49,50,52,37,58,72,63,65,66,77,75,88,80,78,85,82,58,67,34,57,31,28,31,64,36,83,87,75,68,41,80,37,78,73,43,76,29,69,43,50,42,66,50,41,28,44,53,29,48,50,42,51,49,38,30,53,50,24,70,74,40,8,80,83,66,73,44,62,38,85,71,51,67,82,54,59,50,26,62,50,51,30,49,53,52,49,50,50,51,56,71,62,70,45,93,81,57,57,80,53,82,50,71,58,84,69,34,31,59,47,53,25,55,45,46,32,52,51,49,29,46,69,76,46,81,60,103,136,81,79,79,77,70,70,72,48,65,37,47,66,76,65,71,73,59,56,61,72,66,60,68,70,82,80,76,74,63,80,78,59,64,78,64,57,68,69,65,60,74,67,77,71,72,82,69,88,79,72,76,81,79,74,77,75,75,57,66,48,70,49,70,47,76,81,70,79,78,75,75,82,70,78,70,67,76,63,75,72,71,76,59,73,59,70,81,71,54,53,67,70,54,50,55,51,49,50,50,52,51,26,43,50,24,43,48,58,28,36,42,26,30,29,89,91,32,86,54,13,29,70,38,66,32,32,31,27,22,45,47,89,73,71,86,60,79,74,91,70,62,63,70,56,52,51,50,45,26,63,42,43,65,53,50,51,51,49,52,54,56,49,72,68,31,58,67,58,47,52,60,73,39,48,65,49,35,75,76,31,70,66,55,26,51,52,49,51,52,47,53,53,36,57,72,63,65,67,77,75,87,83,79,86,83,58,68,35,56,30,31,34,66,37,82,85,76,65,42,80,38,80,75,46,76,28,67,44,51,44,65,50,40,27,46,51,29,48,49,42,51,48,37,31,53,50,25,70,74,40,8,81,83,64,73,44,61,37,84,72,53,66,86,55,56,45,26,62,49,51,34,50,53,50,52,51,54,50,56,69,63,68,46,92,84,56,62,80,56,83,51,72,60,83,68,34,32,61,45,54,26,54,45,46,32,52,51,49,29,45,69,74,44,83,59,100

Secondary structure (DSSP, 8-state):
---------------GGGGTGGGSS-----STTGGGTTGGGGT---SS------------EE----SS-----------------SGGGS-HHHHHHHHHHHHHHHHHHT-EEE-TTSTTTTTSTTSSEEEPP--SSPPP--HHHHHHHHHHHHHHHHHHHHHHH-HHHHHHHTHHHHHH-HHHHHHHHHHHHHHHTT---S------EEEEEE-TTT--EEEEEEESS----HHHHHHHHHHHHHHHHHHHHHHT--GGGS----HHHHHHHHHHHHHHHHT-TT--------SS-TTHHHHHHHHHHHHHHS---/---------------GGGGTGGGSS-----STTGGGTTGGGGS---SS------------EE----SS-----------------SGGGS-HHHHHHHHHHHHHHHHHHT-EEE-TTSTTTTTSTTSSEEEPP--SSPPP--HHHHHHHHHHHHHHHHHHHHHHH-HHHHHHHTHHHHHH-HHHHHHHHHHHHHHHTT---S------EEEEEE-TTT--EEEEEEESS----HHHHHHHHHHHHHHHHHHHHHHT--GGGS----HHHHHHHHHHHHHHHHT-TT--------SS-TTHHHHHHHHHHHHHHS---

Organism: Zingiber officinale (NCBI:txid94328)

Foldseek 3Di:
DPPQPFPPLQLPPPPPPVVPPVPPDDPPCPVLPPVNPVPPVVPDPPVPDPDDPPPPPFPFDQQLDDPDDPPCPPPPPPPPPPVPVLVVPADPVVVVVLVVVLQVLQVVPVQWWADPPDPCLQADPPPRIGHDDDDSADDDDDPVLSVVSNVCVVVVVVVVVVCVVPLVNVCVVCVVVLVVDVVVVVVNVVSVVCVVVVDDDPQDDWDKTWTWGQDPVVRDIDTSDIGTNNNDQLQSVQVNLVSNLVSCVPCVVVSVHDSVPRDHRCSLVVVLVRVLVSVVVVVDLPHADDDDDDNGGGSVSSVVSNVVSNCVPPVHD/DPPPPFPPQQLPPPPPVVVVVVPPDDPPPPVLPPPNPPPPPPPDPPVPDPDDPPPPPFPFPQLLDDPPDPDCPPPPVVPPPPVVVLPVPAPPVVVVVLVVVLQVLQVVPLQWWADPVDPCLQADPPPRIGHDDDDSADHDDDPVVSVVVNVCVVVVVVVVVVCVPDLVNVCVVCVVVLVVDVVVVVVNVVVVVCVVVVDDDPQDDWDKTWTWGQDPVVRDIDTSDMGTNNNDQLQSVQVNLVSNLVSCVPCVVVSVHDSVPRDHRCSLVVVLVRVLVSVVVVVDLPHADDDDDDNGHRSVSSVVSNVVSNCVPPVHD